Protein AF-0000000084809589 (afdb_homodimer)

Nearest PDB structures (foldseek):
  6tjr-assembly1_B  TM=9.560E-01  e=4.244E-40  Hyphomicrobium denitrificans
  5odr-assembly1_A  TM=9.330E-01  e=8.485E-37  Methanothermococcus thermolithotrophicus DSM 2095
  7bke-assembly1_a  TM=9.454E-01  e=6.265E-33  Methanospirillum hungatei JF-1
  7bkd-assembly1_a  TM=9.355E-01  e=1.458E-31  Methanospirillum hungatei JF-1
  3f8r-assembly2_C  TM=6.219E-01  e=2.002E-16  Saccharolobus solfataricus

Organism: NCBI:txid717959

Solvent-accessible surface area (backbone atoms only — not comparable to full-atom values): 33423 Å² total; per-residue (Å²): 132,73,50,33,36,39,27,39,18,31,20,63,17,22,48,39,17,38,51,45,24,43,75,71,65,34,43,34,33,36,34,16,55,46,82,60,77,30,53,73,53,70,56,44,44,57,34,83,77,78,61,43,53,30,58,60,57,49,51,52,53,49,49,52,42,60,73,68,65,56,48,72,41,53,61,34,45,77,66,43,46,48,38,50,31,39,29,32,67,88,67,53,70,45,78,34,57,22,29,36,42,16,68,28,56,30,71,42,67,58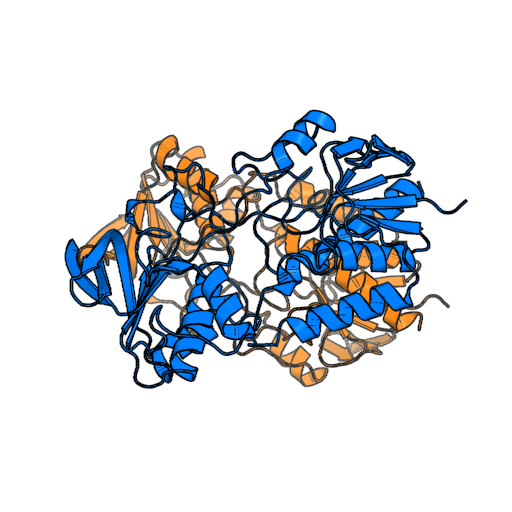,59,76,45,57,48,57,23,38,90,72,40,77,32,34,41,38,50,68,52,51,25,49,23,56,68,67,71,57,76,48,35,74,87,64,44,79,59,53,29,38,36,36,37,56,57,37,55,16,58,28,69,92,77,68,25,52,47,45,29,53,50,46,53,54,49,49,53,52,51,51,44,52,48,36,70,77,31,72,84,35,47,42,38,36,32,27,88,59,81,46,45,48,52,82,57,32,40,59,50,51,48,41,35,39,71,77,63,59,41,43,79,42,52,23,58,72,71,37,41,41,79,43,95,86,60,30,40,34,38,36,29,34,28,59,46,75,71,41,79,40,79,47,76,24,40,29,40,33,37,32,51,12,57,35,38,27,84,58,38,63,61,49,21,68,67,48,64,42,50,63,40,96,66,44,16,39,34,46,56,34,70,54,98,27,52,33,29,37,73,38,84,48,33,28,33,19,36,30,29,52,36,66,65,56,69,38,58,15,36,26,28,3,39,37,22,23,53,53,51,50,51,60,59,70,101,132,72,50,32,34,39,26,40,19,32,18,63,17,23,48,39,18,38,51,46,24,43,75,70,65,32,43,33,34,36,35,15,58,47,83,60,77,33,53,73,54,71,54,43,44,57,35,85,76,77,60,44,52,30,58,60,58,48,50,52,52,50,49,52,42,60,72,68,64,56,50,70,41,51,63,34,46,78,66,44,44,49,39,49,31,38,30,32,68,88,68,52,70,46,79,33,57,22,29,36,43,17,68,27,56,31,72,41,66,59,59,76,46,57,47,58,23,39,90,71,40,76,31,34,42,37,50,68,52,49,24,47,24,54,66,68,71,57,74,49,34,74,86,63,44,79,57,53,29,38,35,35,35,56,56,36,56,16,59,27,68,93,75,67,26,51,46,45,30,54,50,48,50,54,49,50,53,51,50,51,47,51,47,36,71,77,30,72,85,36,48,41,38,37,32,27,88,59,82,47,44,48,52,82,58,32,40,58,48,52,49,41,36,40,71,75,61,58,43,42,77,43,51,23,56,72,70,37,38,42,80,43,95,86,60,29,40,35,36,34,29,35,28,58,48,74,68,41,79,41,79,46,76,24,40,30,40,32,36,33,51,12,58,36,38,27,85,58,39,63,59,50,22,67,67,48,65,42,51,62,38,98,68,45,17,41,35,45,56,34,73,55,99,27,52,36,29,38,72,38,85,49,32,28,34,19,36,32,28,52,36,65,66,55,68,37,58,12,37,26,28,3,38,38,22,22,51,53,50,51,53,60,59,71,100

Secondary structure (DSSP, 8-state):
---EEEEE--SHHHHHHHHHHHHTT-EEEEE-SSSSS-GGGGG-SEETTTTEEHHHHHHHHHHHHHHHT-EEE-S--EEEE-SSEEEETTS-EEE-SEEEE---EEE--GGG-GGG-TTTSTTEEEHHHHHHHHHHT----TTSPPPSEEEEEEEETSSBGGGTB-S--SSHHHHHHHHHHHHHHH-TT-EEEEEES-----STTHHHHHHHHHHTT--EEEEEEEEEEEE-TTS-EEEEEEETTTTEEEEEEESEEEEEEPEEE-TTHHHHHHHHT--B-TTSSBPPS-SSTTTTB-SSTTEEE-GGGSS---HHHHHHHHHHHHHHHHHHHH-/---EEEEE--SHHHHHHHHHHHHTT-EEEEE-SSSSS-GGGGG-SEETTTTEEHHHHHHHHHHHHHHHT-EEE-S--EEEE-SSEEEETTS-EEE-SEEEE---EEE--GGG-GGG-TTTSTTEEEHHHHHHHHHHT----TTSPPPSEEEEEEEETSSBGGGTB-S--SSHHHHHHHHHHHHHHH-TT-EEEEEES-----STTHHHHHHHHHHTT--EEEEEEEEEEEE-TTS-EEEEEEETTTTEEEEEEESEEEEEEPEEE-TTHHHHHHHHT--B-TTSSBPPS-SSTTTTB-SSTTEEE-STTSS---HHHHHHHHHHHHHHHHHHHH-

Radius of gyration: 25.31 Å; Cα contacts (8 Å, |Δi|>4): 1651; chains: 2; bounding box: 65×66×54 Å

pLDDT: mean 96.15, std 4.73, range [68.38, 98.94]

Structure (mmCIF, N/CA/C/O backbone):
data_AF-0000000084809589-model_v1
#
loop_
_entity.id
_entity.type
_entity.pdbx_description
1 polymer 'Pyridine nucleotide-disulphide oxidoreductase'
#
loop_
_atom_site.group_PDB
_atom_site.id
_atom_site.type_symbol
_atom_site.label_atom_id
_atom_site.label_alt_id
_atom_site.label_comp_id
_atom_site.label_asym_id
_atom_site.label_entity_id
_atom_site.label_seq_id
_atom_site.pdbx_PDB_ins_code
_atom_site.Cartn_x
_atom_site.Cartn_y
_atom_site.Cartn_z
_atom_site.occupancy
_atom_site.B_iso_or_equiv
_atom_site.auth_seq_id
_atom_site.auth_comp_id
_atom_site.auth_asym_id
_atom_site.auth_atom_id
_atom_site.pdbx_PDB_model_num
ATOM 1 N N . MET A 1 1 ? 14.258 28.578 22.578 1 71.88 1 MET A N 1
ATOM 2 C CA . MET A 1 1 ? 15.031 27.922 21.531 1 71.88 1 MET A CA 1
ATOM 3 C C . MET A 1 1 ? 14.148 27 20.688 1 71.88 1 MET A C 1
ATOM 5 O O . MET A 1 1 ? 13.18 26.438 21.203 1 71.88 1 MET A O 1
ATOM 9 N N . LYS A 1 2 ? 14.438 26.906 19.344 1 88.25 2 LYS A N 1
ATOM 10 C CA . LYS A 1 2 ? 13.633 26.031 18.516 1 88.25 2 LYS A CA 1
ATOM 11 C C . LYS A 1 2 ? 13.812 24.562 18.922 1 88.25 2 LYS A C 1
ATOM 13 O O . LYS A 1 2 ? 14.922 24.141 19.234 1 88.25 2 LYS A O 1
ATOM 18 N N . LYS A 1 3 ? 12.711 23.891 18.969 1 96.25 3 LYS A N 1
ATOM 19 C CA . LYS A 1 3 ? 12.758 22.453 19.25 1 96.25 3 LYS A CA 1
ATOM 20 C C . LYS A 1 3 ? 13.5 21.703 18.156 1 96.25 3 LYS A C 1
ATOM 22 O O . LYS A 1 3 ? 13.344 22 16.969 1 96.25 3 LYS A O 1
ATOM 27 N N . ARG A 1 4 ? 14.352 20.828 18.594 1 98.12 4 ARG A N 1
ATOM 28 C CA . ARG A 1 4 ? 15.219 20.094 17.672 1 98.12 4 ARG A CA 1
ATOM 29 C C . ARG A 1 4 ? 14.742 18.656 17.5 1 98.12 4 ARG A C 1
ATOM 31 O O . ARG A 1 4 ? 14.578 17.922 18.484 1 98.12 4 ARG A O 1
ATOM 38 N N . VAL A 1 5 ? 14.492 18.25 16.25 1 98.81 5 VAL A N 1
ATOM 39 C CA . VAL A 1 5 ? 14.141 16.875 15.914 1 98.81 5 VAL A CA 1
ATOM 40 C C . VAL A 1 5 ? 15.203 16.266 15.008 1 98.81 5 VAL A C 1
ATOM 42 O O . VAL A 1 5 ? 15.547 16.844 13.969 1 98.81 5 VAL A O 1
ATOM 45 N N . ILE A 1 6 ? 15.773 15.117 15.391 1 98.94 6 ILE A N 1
ATOM 46 C CA . ILE A 1 6 ? 16.781 14.461 14.57 1 98.94 6 ILE A CA 1
ATOM 47 C C . ILE A 1 6 ? 16.141 13.359 13.734 1 98.94 6 ILE A C 1
ATOM 49 O O . ILE A 1 6 ? 15.359 12.555 14.258 1 98.94 6 ILE A O 1
ATOM 53 N N . ILE A 1 7 ? 16.375 13.414 12.461 1 98.94 7 ILE A N 1
ATOM 54 C CA . ILE A 1 7 ? 15.938 12.398 11.523 1 98.94 7 ILE A CA 1
ATOM 55 C C . ILE A 1 7 ? 17.094 11.469 11.18 1 98.94 7 ILE A C 1
ATOM 57 O O . ILE A 1 7 ? 18.125 11.914 10.664 1 98.94 7 ILE A O 1
ATOM 61 N N . ILE A 1 8 ? 16.938 10.195 11.484 1 98.94 8 ILE A N 1
ATOM 62 C CA . ILE A 1 8 ? 17.953 9.195 11.18 1 98.94 8 ILE A CA 1
ATOM 63 C C . ILE A 1 8 ? 17.672 8.57 9.82 1 98.94 8 ILE A C 1
ATOM 65 O O . ILE A 1 8 ? 16.797 7.707 9.688 1 98.94 8 ILE A O 1
ATOM 69 N N . GLY A 1 9 ? 18.438 8.969 8.812 1 98.81 9 GLY A N 1
ATOM 70 C CA . GLY A 1 9 ? 18.234 8.531 7.438 1 98.81 9 GLY A CA 1
ATOM 71 C C . GLY A 1 9 ? 17.859 9.664 6.5 1 98.81 9 GLY A C 1
ATOM 72 O O . GLY A 1 9 ? 16.906 10.406 6.766 1 98.81 9 GLY A O 1
ATOM 73 N N . GLY A 1 10 ? 18.609 9.734 5.438 1 98.81 10 GLY A N 1
ATOM 74 C CA . GLY A 1 10 ? 18.406 10.797 4.469 1 98.81 10 GLY A CA 1
ATOM 75 C C . GLY A 1 10 ? 17.797 10.312 3.166 1 98.81 10 GLY A C 1
ATOM 76 O O . GLY A 1 10 ? 18.125 10.82 2.094 1 98.81 10 GLY A O 1
ATOM 77 N N . GLY A 1 11 ? 16.938 9.266 3.209 1 98.69 11 GLY A N 1
ATOM 78 C CA . GLY A 1 11 ? 16.156 8.852 2.053 1 98.69 11 GLY A CA 1
ATOM 79 C C . GLY A 1 11 ? 14.945 9.719 1.812 1 98.69 11 GLY A C 1
ATOM 80 O O . GLY A 1 11 ? 14.828 10.812 2.381 1 98.69 11 GLY A O 1
ATOM 81 N N . VAL A 1 12 ? 14.016 9.25 0.994 1 98.56 12 VAL A N 1
ATOM 82 C CA . VAL A 1 12 ? 12.875 10.062 0.582 1 98.56 12 VAL A CA 1
ATOM 83 C C . VAL A 1 12 ? 12 10.383 1.792 1 98.56 12 VAL A C 1
ATOM 85 O O . VAL A 1 12 ? 11.547 11.516 1.953 1 98.56 12 VAL A O 1
ATOM 88 N N . ALA A 1 13 ? 11.781 9.406 2.602 1 98.81 13 ALA A N 1
ATOM 89 C CA . ALA A 1 13 ? 10.961 9.625 3.791 1 98.81 13 ALA A CA 1
ATOM 90 C C . ALA A 1 13 ? 11.625 10.617 4.742 1 98.81 13 ALA A C 1
ATOM 92 O O . ALA A 1 13 ? 10.961 11.492 5.297 1 98.81 13 ALA A O 1
ATOM 93 N N . GLY A 1 14 ? 12.938 10.445 4.945 1 98.94 14 GLY A N 1
ATOM 94 C CA . GLY A 1 14 ? 13.664 11.336 5.832 1 98.94 14 GLY A CA 1
ATOM 95 C C . GLY A 1 14 ? 13.688 12.773 5.348 1 98.94 14 GLY A C 1
ATOM 96 O O . GLY A 1 14 ? 13.445 13.703 6.121 1 98.94 14 GLY A O 1
ATOM 97 N N . MET A 1 15 ? 13.961 12.961 4.086 1 98.94 15 MET A N 1
ATOM 98 C CA . MET A 1 15 ? 13.984 14.305 3.52 1 98.94 15 MET A CA 1
ATOM 99 C C . MET A 1 15 ? 12.617 14.969 3.635 1 98.94 15 MET A C 1
ATOM 101 O O . MET A 1 15 ? 12.516 16.125 4.039 1 98.94 15 MET A O 1
ATOM 105 N N . GLN A 1 16 ? 11.586 14.211 3.289 1 98.81 16 GLN A N 1
ATOM 106 C CA . GLN A 1 16 ? 10.227 14.75 3.369 1 98.81 16 GLN A CA 1
ATOM 107 C C . GLN A 1 16 ? 9.867 15.125 4.805 1 98.81 16 GLN A C 1
ATOM 109 O O . GLN A 1 16 ? 9.242 16.156 5.047 1 98.81 16 GLN A O 1
ATOM 114 N N . THR A 1 17 ? 10.25 14.25 5.738 1 98.88 17 THR A N 1
ATOM 115 C CA . THR A 1 17 ? 10.016 14.531 7.152 1 98.88 17 THR A CA 1
ATOM 116 C C . THR A 1 17 ? 10.68 15.836 7.566 1 98.88 17 THR A C 1
ATOM 118 O O . THR A 1 17 ? 10.047 16.688 8.188 1 98.88 17 THR A O 1
ATOM 121 N N . ALA A 1 18 ? 11.93 16 7.203 1 98.88 18 ALA A N 1
ATOM 122 C CA . ALA A 1 18 ? 12.703 17.188 7.562 1 98.88 18 ALA A CA 1
ATOM 123 C C . ALA A 1 18 ? 12.07 18.453 6.973 1 98.88 18 ALA A C 1
ATOM 125 O O . ALA A 1 18 ? 11.945 19.469 7.656 1 98.88 18 ALA A O 1
ATOM 126 N N . LEU A 1 19 ? 11.719 18.375 5.734 1 98.69 19 LEU A N 1
ATOM 127 C CA . LEU A 1 19 ? 11.117 19.516 5.055 1 98.69 19 LEU A CA 1
ATOM 128 C C . LEU A 1 19 ? 9.844 19.969 5.77 1 98.69 19 LEU A C 1
ATOM 130 O O . LEU A 1 19 ? 9.648 21.156 6.008 1 98.69 19 LEU A O 1
ATOM 134 N N . ARG A 1 20 ? 9.031 19 6.129 1 98.19 20 ARG A N 1
ATOM 135 C CA . ARG A 1 20 ? 7.766 19.328 6.766 1 98.19 20 ARG A CA 1
ATOM 136 C C . ARG A 1 20 ? 7.988 19.906 8.164 1 98.19 20 ARG A C 1
ATOM 138 O O . ARG A 1 20 ? 7.305 20.844 8.57 1 98.19 20 ARG A O 1
ATOM 145 N N . LEU A 1 21 ? 8.898 19.344 8.883 1 98.38 21 LEU A N 1
ATOM 146 C CA . LEU A 1 21 ? 9.242 19.875 10.195 1 98.38 21 LEU A CA 1
ATOM 147 C C . LEU A 1 21 ? 9.695 21.328 10.094 1 98.38 21 LEU A C 1
ATOM 149 O O . LEU A 1 21 ? 9.242 22.188 10.859 1 98.38 21 LEU A O 1
ATOM 153 N N . ALA A 1 22 ? 10.57 21.594 9.148 1 97.94 22 ALA A N 1
ATOM 154 C CA . ALA A 1 22 ? 11.078 22.953 8.953 1 97.94 22 ALA A CA 1
ATOM 155 C C . ALA A 1 22 ? 9.938 23.922 8.68 1 97.94 22 ALA A C 1
ATOM 157 O O . ALA A 1 22 ? 9.906 25.031 9.227 1 97.94 22 ALA A O 1
ATOM 158 N N . GLU A 1 23 ? 9.031 23.484 7.906 1 95.38 23 GLU A N 1
ATOM 159 C CA . GLU A 1 23 ? 7.891 24.328 7.543 1 95.38 23 GLU A CA 1
ATOM 160 C C . GLU A 1 23 ? 7.016 24.609 8.758 1 95.38 23 GLU A C 1
ATOM 162 O O . GLU A 1 23 ? 6.305 25.625 8.789 1 95.38 23 GLU A O 1
ATOM 167 N N . GLN A 1 24 ? 7.082 23.75 9.742 1 94.44 24 GLN A N 1
ATOM 168 C CA . GLN A 1 24 ? 6.27 23.906 10.945 1 94.44 24 GLN A CA 1
ATOM 169 C C . GLN A 1 24 ? 7.027 24.672 12.031 1 94.44 24 GLN A C 1
ATOM 171 O O . GLN A 1 24 ? 6.559 24.781 13.164 1 94.44 24 GLN A O 1
ATOM 176 N N . GLY A 1 25 ? 8.211 25.094 11.711 1 94.5 25 GLY A N 1
ATOM 177 C CA . GLY A 1 25 ? 8.969 25.922 12.641 1 94.5 25 GLY A CA 1
ATOM 178 C C . GLY A 1 25 ? 9.812 25.109 13.609 1 94.5 25 GLY A C 1
ATOM 179 O O . GLY A 1 25 ? 10.305 25.641 14.609 1 94.5 25 GLY A O 1
ATOM 180 N N . VAL A 1 26 ? 9.922 23.812 13.336 1 97.25 26 VAL A N 1
ATOM 181 C CA . VAL A 1 26 ? 10.781 22.938 14.109 1 97.25 26 VAL A CA 1
ATOM 182 C C . VAL A 1 26 ? 12.148 22.828 13.43 1 97.25 26 VAL A C 1
ATOM 184 O O . VAL A 1 26 ? 12.258 22.953 12.211 1 97.25 26 VAL A O 1
ATOM 187 N N . SER A 1 27 ? 13.195 22.656 14.203 1 97.88 27 SER A N 1
ATOM 188 C CA . SER A 1 27 ? 14.547 22.562 13.664 1 97.88 27 SER A CA 1
ATOM 189 C C . SER A 1 27 ? 14.945 21.109 13.406 1 97.88 27 SER A C 1
ATOM 191 O O . SER A 1 27 ? 15.414 20.422 14.32 1 97.88 27 SER A O 1
ATOM 193 N N . PRO A 1 28 ? 14.859 20.703 12.203 1 98.69 28 PRO A N 1
ATOM 194 C CA . PRO A 1 28 ? 15.266 19.328 11.891 1 98.69 28 PRO A CA 1
ATOM 195 C C . PRO A 1 28 ? 16.75 19.203 11.602 1 98.69 28 PRO A C 1
ATOM 197 O O . PRO A 1 28 ? 17.375 20.141 11.094 1 98.69 28 PRO A O 1
ATOM 200 N N . VAL A 1 29 ? 17.297 18.047 11.922 1 98.88 29 VAL A N 1
ATOM 201 C CA . VAL A 1 29 ? 18.641 17.641 11.508 1 98.88 29 VAL A CA 1
ATOM 202 C C . VAL A 1 29 ? 18.578 16.25 10.875 1 98.88 29 VAL A C 1
ATOM 204 O O . VAL A 1 29 ? 18.109 15.297 11.484 1 98.88 29 VAL A O 1
ATOM 207 N N . ILE A 1 30 ? 19.078 16.172 9.641 1 98.94 30 ILE A N 1
ATOM 208 C CA . ILE A 1 30 ? 19.156 14.875 8.977 1 98.94 30 ILE A CA 1
ATOM 209 C C . ILE A 1 30 ? 20.531 14.273 9.203 1 98.94 30 ILE A C 1
ATOM 211 O O . ILE A 1 30 ? 21.562 14.922 8.953 1 98.94 30 ILE A O 1
ATOM 215 N N . ILE A 1 31 ? 20.562 13.078 9.703 1 98.94 31 ILE A N 1
ATOM 216 C CA . ILE A 1 31 ? 21.797 12.32 9.781 1 98.94 31 ILE A CA 1
ATOM 217 C C . ILE A 1 31 ? 21.766 11.18 8.766 1 98.94 31 ILE A C 1
ATOM 219 O O . ILE A 1 31 ? 20.875 10.336 8.789 1 98.94 31 ILE A O 1
ATOM 223 N N . GLU A 1 32 ? 22.703 11.18 7.855 1 98.81 32 GLU A N 1
ATOM 224 C CA . GLU A 1 32 ? 22.797 10.203 6.77 1 98.81 32 GLU A CA 1
ATOM 225 C C . GLU A 1 32 ? 24.188 9.547 6.742 1 98.81 32 GLU A C 1
ATOM 227 O O . GLU A 1 32 ? 25.203 10.242 6.703 1 98.81 32 GLU A O 1
ATOM 232 N N . LYS A 1 33 ? 24.188 8.227 6.754 1 98.25 33 LYS A N 1
ATOM 233 C CA . LYS A 1 33 ? 25.453 7.512 6.809 1 98.25 33 LYS A CA 1
ATOM 234 C C . LYS A 1 33 ? 26.188 7.613 5.48 1 98.25 33 LYS A C 1
ATOM 236 O O . LYS A 1 33 ? 27.422 7.555 5.445 1 98.25 33 LYS A O 1
ATOM 241 N N . GLU A 1 34 ? 25.516 7.754 4.344 1 98.25 34 GLU A N 1
ATOM 242 C CA . GLU A 1 34 ? 26.141 7.875 3.031 1 98.25 34 GLU A CA 1
ATOM 243 C C . GLU A 1 34 ? 26.641 9.297 2.781 1 98.25 34 GLU A C 1
ATOM 245 O O . GLU A 1 34 ? 26.266 10.227 3.51 1 98.25 34 GLU A O 1
ATOM 250 N N . ALA A 1 35 ? 27.406 9.477 1.716 1 98.38 35 ALA A N 1
ATOM 251 C CA . ALA A 1 35 ? 28 10.773 1.395 1 98.38 35 ALA A CA 1
ATOM 252 C C . ALA A 1 35 ? 26.953 11.734 0.837 1 98.38 35 ALA A C 1
ATOM 254 O O . ALA A 1 35 ? 27.156 12.953 0.862 1 98.38 35 ALA A O 1
ATOM 255 N N . GLU A 1 36 ? 25.844 11.203 0.324 1 98.25 36 GLU A N 1
ATOM 256 C CA . GLU A 1 36 ? 24.797 12.008 -0.285 1 98.25 36 GLU A CA 1
ATOM 257 C C . GLU A 1 36 ? 23.422 11.562 0.187 1 98.25 36 GLU A C 1
ATOM 259 O O . GLU A 1 36 ? 23.219 10.398 0.53 1 98.25 36 GLU A O 1
ATOM 264 N N . LEU A 1 37 ? 22.516 12.562 0.153 1 98.69 37 LEU A N 1
ATOM 265 C CA . LEU A 1 37 ? 21.125 12.242 0.443 1 98.69 37 LEU A CA 1
ATOM 266 C C . LEU A 1 37 ? 20.5 11.469 -0.709 1 98.69 37 LEU A C 1
ATOM 268 O O . LEU A 1 37 ? 20.938 11.586 -1.854 1 98.69 37 LEU A O 1
ATOM 272 N N . GLY A 1 38 ? 19.469 10.664 -0.357 1 98.5 38 GLY A N 1
ATOM 273 C CA . GLY A 1 38 ? 18.703 10.047 -1.424 1 98.5 38 GLY A CA 1
ATOM 274 C C . GLY A 1 38 ? 18.344 8.602 -1.136 1 98.5 38 GLY A C 1
ATOM 275 O O . GLY A 1 38 ? 17.406 8.062 -1.729 1 98.5 38 GLY A O 1
ATOM 276 N N . GLY A 1 39 ? 19.047 7.988 -0.168 1 97.75 39 GLY A N 1
ATOM 277 C CA . GLY A 1 39 ? 18.766 6.605 0.174 1 97.75 39 GLY A CA 1
ATOM 278 C C . GLY A 1 39 ? 18.781 5.676 -1.025 1 97.75 39 GLY A C 1
ATOM 279 O O . GLY A 1 39 ? 19.641 5.801 -1.901 1 97.75 39 GLY A O 1
ATOM 280 N N . LYS A 1 40 ? 17.891 4.738 -1.082 1 97.31 40 LYS A N 1
ATOM 281 C CA . LYS A 1 40 ? 17.844 3.719 -2.127 1 97.31 40 LYS A CA 1
ATOM 282 C C . LYS A 1 40 ? 17.5 4.332 -3.48 1 97.31 40 LYS A C 1
ATOM 284 O O . LYS A 1 40 ? 17.891 3.803 -4.523 1 97.31 40 LYS A O 1
ATOM 289 N N . LEU A 1 41 ? 16.812 5.41 -3.453 1 97.81 41 LEU A N 1
ATOM 290 C CA . LEU A 1 41 ? 16.344 6.055 -4.676 1 97.81 41 LEU A CA 1
ATOM 291 C C . LEU A 1 41 ? 17.516 6.449 -5.566 1 97.81 41 LEU A C 1
ATOM 293 O O . LEU A 1 41 ? 17.375 6.523 -6.789 1 97.81 41 LEU A O 1
ATOM 297 N N . ARG A 1 42 ? 18.672 6.676 -5.012 1 97 42 ARG A N 1
ATOM 298 C CA . ARG A 1 42 ? 19.875 7.074 -5.758 1 97 42 ARG A CA 1
ATOM 299 C C . ARG A 1 42 ? 20.219 6.035 -6.816 1 97 42 ARG A C 1
ATOM 301 O O . ARG A 1 42 ? 20.797 6.375 -7.855 1 97 42 ARG A O 1
ATOM 308 N N . GLY A 1 43 ? 19.859 4.777 -6.516 1 96.56 43 GLY A N 1
ATOM 309 C CA . GLY A 1 43 ? 20.281 3.695 -7.391 1 96.56 43 GLY A CA 1
ATOM 310 C C . GLY A 1 43 ? 19.219 3.291 -8.398 1 96.56 43 GLY A C 1
ATOM 311 O O . GLY A 1 43 ? 19.438 2.385 -9.203 1 96.56 43 GLY A O 1
ATOM 312 N N . TRP A 1 44 ? 18.094 3.908 -8.375 1 97.94 44 TRP A N 1
ATOM 313 C CA . TRP A 1 44 ? 16.984 3.475 -9.219 1 97.94 44 TRP A CA 1
ATOM 314 C C . TRP A 1 44 ? 16.953 4.262 -10.523 1 97.94 44 TRP A C 1
ATOM 316 O O . TRP A 1 44 ? 17.25 5.457 -10.539 1 97.94 44 TRP A O 1
ATOM 326 N N . HIS A 1 45 ? 16.594 3.641 -11.617 1 98.12 45 HIS A N 1
ATOM 327 C CA . HIS A 1 45 ? 16.594 4.238 -12.953 1 98.12 45 HIS A CA 1
ATOM 328 C C . HIS A 1 45 ? 15.281 4.949 -13.234 1 98.12 45 HIS A C 1
ATOM 330 O O . HIS A 1 45 ? 15.18 6.168 -13.062 1 98.12 45 HIS A O 1
ATOM 336 N N . VAL A 1 46 ? 14.203 4.223 -13.445 1 98.06 46 VAL A N 1
ATOM 337 C CA . VAL A 1 46 ? 12.875 4.809 -13.617 1 98.06 46 VAL A CA 1
ATOM 338 C C . VAL A 1 46 ? 11.914 4.203 -12.602 1 98.06 46 VAL A C 1
ATOM 340 O O . VAL A 1 46 ? 12.141 3.1 -12.102 1 98.06 46 VAL A O 1
ATOM 343 N N . LEU A 1 47 ? 10.883 4.969 -12.297 1 97.69 47 LEU A N 1
ATOM 344 C CA . LEU A 1 47 ? 9.93 4.57 -11.266 1 97.69 47 LEU A CA 1
ATOM 345 C C . LEU A 1 47 ? 8.664 3.982 -11.898 1 97.69 47 LEU A C 1
ATOM 347 O O . LEU A 1 47 ? 8.281 4.375 -13 1 97.69 47 LEU A O 1
ATOM 351 N N . PHE A 1 48 ? 8.133 3.025 -11.203 1 95.94 48 PHE A N 1
ATOM 352 C CA . PHE A 1 48 ? 6.887 2.408 -11.625 1 95.94 48 PHE A CA 1
ATOM 353 C C . PHE A 1 48 ? 5.691 3.137 -11.023 1 95.94 48 PHE A C 1
ATOM 355 O O . PHE A 1 48 ? 5.809 3.768 -9.969 1 95.94 48 PHE A O 1
ATOM 362 N N . PRO A 1 49 ? 4.52 3.061 -11.688 1 95.38 49 PRO A N 1
ATOM 363 C CA . PRO A 1 49 ? 4.312 2.445 -13 1 95.38 49 PRO A CA 1
ATOM 364 C C . PRO A 1 49 ? 4.512 3.432 -14.148 1 95.38 49 PRO A C 1
ATOM 366 O O . PRO A 1 49 ? 4.344 3.066 -15.312 1 95.38 49 PRO A O 1
ATOM 369 N N . SER A 1 50 ? 4.934 4.645 -13.852 1 93.62 50 SER A N 1
ATOM 370 C CA . SER A 1 50 ? 4.898 5.734 -14.82 1 93.62 50 SER A CA 1
ATOM 371 C C . SER A 1 50 ? 6.18 5.781 -15.648 1 93.62 50 SER A C 1
ATOM 373 O O . SER A 1 50 ? 6.258 6.508 -16.641 1 93.62 50 SER A O 1
ATOM 375 N N . PHE A 1 51 ? 7.207 5.059 -15.25 1 96.69 51 PHE A N 1
ATOM 376 C CA . PHE A 1 51 ? 8.523 5.094 -15.891 1 96.69 51 PHE A CA 1
ATOM 377 C C . PHE A 1 51 ? 9.125 6.488 -15.805 1 96.69 51 PHE A C 1
ATOM 379 O O . PHE A 1 51 ? 9.844 6.918 -16.719 1 96.69 51 PHE A O 1
ATOM 386 N N . THR A 1 52 ? 8.781 7.184 -14.688 1 96.12 52 THR A N 1
ATOM 387 C CA . THR A 1 52 ? 9.398 8.469 -14.367 1 96.12 52 THR A CA 1
ATOM 388 C C . THR A 1 52 ? 10.844 8.281 -13.922 1 96.12 52 THR A C 1
ATOM 390 O O . THR A 1 52 ? 11.133 7.422 -13.086 1 96.12 52 THR A O 1
ATOM 393 N N . PRO A 1 53 ? 11.727 9.086 -14.523 1 97.69 53 PRO A N 1
ATOM 394 C CA . PRO A 1 53 ? 13.102 8.984 -14.023 1 97.69 53 PRO A CA 1
ATOM 395 C C . PRO A 1 53 ? 13.195 9.219 -12.516 1 97.69 53 PRO A C 1
ATOM 397 O O . PRO A 1 53 ? 12.703 10.234 -12.016 1 97.69 53 PRO A O 1
ATOM 400 N N . ALA A 1 54 ? 13.82 8.266 -11.805 1 98 54 ALA A N 1
ATOM 401 C CA . ALA A 1 54 ? 13.969 8.383 -10.352 1 98 54 ALA A CA 1
ATOM 402 C C . ALA A 1 54 ? 14.672 9.68 -9.977 1 98 54 ALA A C 1
ATOM 404 O O . ALA A 1 54 ? 14.344 10.297 -8.953 1 98 54 ALA A O 1
ATOM 405 N N . GLN A 1 55 ? 15.547 10.133 -10.797 1 97.44 55 GLN A N 1
ATOM 406 C CA . GLN A 1 55 ? 16.359 11.32 -10.547 1 97.44 55 GLN A CA 1
ATOM 407 C C . GLN A 1 55 ? 15.484 12.578 -10.469 1 97.44 55 GLN A C 1
ATOM 409 O O . GLN A 1 55 ? 15.828 13.531 -9.766 1 97.44 55 GLN A O 1
ATOM 414 N N . GLU A 1 56 ? 14.383 12.578 -11.164 1 97.56 56 GLU A N 1
ATOM 415 C CA . GLU A 1 56 ? 13.492 13.727 -11.109 1 97.56 56 GLU A CA 1
ATOM 416 C C . GLU A 1 56 ? 12.945 13.938 -9.703 1 97.56 56 GLU A C 1
ATOM 418 O O . GLU A 1 56 ? 12.93 15.062 -9.195 1 97.56 56 GLU A O 1
ATOM 423 N N . VAL A 1 57 ? 12.586 12.867 -9.062 1 97.81 57 VAL A N 1
ATOM 424 C CA . VAL A 1 57 ? 12.062 12.93 -7.703 1 97.81 57 VAL A CA 1
ATOM 425 C C . VAL A 1 57 ? 13.188 13.273 -6.73 1 97.81 57 VAL A C 1
ATOM 427 O O . VAL A 1 57 ? 13.023 14.125 -5.855 1 97.81 57 VAL A O 1
ATOM 430 N N . LEU A 1 58 ? 14.297 12.641 -6.945 1 98.38 58 LEU A N 1
ATOM 431 C CA . LEU A 1 58 ? 15.438 12.828 -6.051 1 98.38 58 LEU A CA 1
ATOM 432 C C . LEU A 1 58 ? 15.953 14.258 -6.113 1 98.38 58 LEU A C 1
ATOM 434 O O . LEU A 1 58 ? 16.203 14.883 -5.078 1 98.38 58 LEU A O 1
ATOM 438 N N . THR A 1 59 ? 16.094 14.766 -7.293 1 98.38 59 THR A N 1
ATOM 439 C CA . THR A 1 59 ? 16.609 16.109 -7.496 1 98.38 59 THR A CA 1
ATOM 440 C C . THR A 1 59 ? 15.695 17.141 -6.848 1 98.38 59 THR A C 1
ATOM 442 O O . THR A 1 59 ? 16.172 18.094 -6.215 1 98.38 59 THR A O 1
ATOM 445 N N . GLU A 1 60 ? 14.469 16.953 -7.012 1 98.31 60 GLU A N 1
ATOM 446 C CA . GLU A 1 60 ? 13.516 17.906 -6.438 1 98.31 60 GLU A CA 1
ATOM 447 C C . GLU A 1 60 ? 13.562 17.875 -4.91 1 98.31 60 GLU A C 1
ATOM 449 O O . GLU A 1 60 ? 13.562 18.938 -4.273 1 98.31 60 GLU A O 1
ATOM 454 N N . LEU A 1 61 ? 13.633 16.734 -4.297 1 98.5 61 LEU A N 1
ATOM 455 C CA . LEU A 1 61 ? 13.711 16.625 -2.844 1 98.5 61 LEU A CA 1
ATOM 456 C C . LEU A 1 61 ? 15 17.25 -2.316 1 98.5 61 LEU A C 1
ATOM 458 O O . LEU A 1 61 ? 14.977 18 -1.339 1 98.5 61 LEU A O 1
ATOM 462 N N . ARG A 1 62 ? 16.078 16.984 -2.965 1 98.62 62 ARG A N 1
ATOM 463 C CA . ARG A 1 62 ? 17.359 17.531 -2.555 1 98.62 62 ARG A CA 1
ATOM 464 C C . ARG A 1 62 ? 17.359 19.062 -2.65 1 98.62 62 ARG A C 1
ATOM 466 O O . ARG A 1 62 ? 17.859 19.75 -1.759 1 98.62 62 ARG A O 1
ATOM 473 N N . ARG A 1 63 ? 16.844 19.5 -3.734 1 98.62 63 ARG A N 1
ATOM 474 C CA . ARG A 1 63 ? 16.766 20.953 -3.936 1 98.62 63 ARG A CA 1
ATOM 475 C C . ARG A 1 63 ? 15.992 21.609 -2.807 1 98.62 63 ARG A C 1
ATOM 477 O O . ARG A 1 63 ? 16.453 22.609 -2.244 1 98.62 63 ARG A O 1
ATOM 484 N N . ARG A 1 64 ? 14.867 21.078 -2.459 1 98.44 64 ARG A N 1
ATOM 485 C CA . ARG A 1 64 ? 14.031 21.641 -1.403 1 98.44 64 ARG A CA 1
ATOM 486 C C . ARG A 1 64 ? 14.758 21.625 -0.06 1 98.44 64 ARG A C 1
ATOM 488 O O . ARG A 1 64 ? 14.664 22.562 0.72 1 98.44 64 ARG A O 1
ATOM 495 N N . VAL A 1 65 ? 15.43 20.516 0.185 1 98.69 65 VAL A N 1
ATOM 496 C CA . VAL A 1 65 ? 16.172 20.391 1.435 1 98.69 65 VAL A CA 1
ATOM 497 C C . VAL A 1 65 ? 17.266 21.469 1.489 1 98.69 65 VAL A C 1
ATOM 499 O O . VAL A 1 65 ? 17.422 22.156 2.502 1 98.69 65 VAL A O 1
ATOM 502 N N . ASN A 1 66 ? 17.969 21.594 0.419 1 98 66 ASN A N 1
ATOM 503 C CA . ASN A 1 66 ? 19.031 22.578 0.341 1 98 66 ASN A CA 1
ATOM 504 C C . ASN A 1 66 ? 18.5 24 0.514 1 98 66 ASN A C 1
ATOM 506 O O . ASN A 1 66 ? 19.078 24.797 1.264 1 98 66 ASN A O 1
ATOM 510 N N . GLU A 1 67 ? 17.453 24.266 -0.088 1 98.12 67 GLU A N 1
ATOM 511 C CA . GLU A 1 67 ? 16.891 25.625 -0.08 1 98.12 67 GLU A CA 1
ATOM 512 C C . GLU A 1 67 ? 16.297 25.953 1.284 1 98.12 67 GLU A C 1
ATOM 514 O O . GLU A 1 67 ? 16.219 27.141 1.658 1 98.12 67 GLU A O 1
ATOM 519 N N . SER A 1 68 ? 15.867 25 2.01 1 97.38 68 SER A N 1
ATOM 520 C CA . SER A 1 68 ? 15.227 25.203 3.303 1 97.38 68 SER A CA 1
ATOM 521 C C . SER A 1 68 ? 16.25 25.516 4.391 1 97.38 68 SER A C 1
ATOM 523 O O . SER A 1 68 ? 15.898 25.969 5.477 1 97.38 68 SER A O 1
ATOM 525 N N . GLY A 1 69 ? 17.516 25.203 4.117 1 96.62 69 GLY A N 1
ATOM 526 C CA . GLY A 1 69 ? 18.562 25.469 5.086 1 96.62 69 GLY A CA 1
ATOM 527 C C . GLY A 1 69 ? 18.609 24.453 6.211 1 96.62 69 GLY A C 1
ATOM 528 O O . GLY A 1 69 ? 19.141 24.734 7.285 1 96.62 69 GLY A O 1
ATOM 529 N N . ILE A 1 70 ? 18.078 23.359 6.035 1 97.94 70 ILE A N 1
ATOM 530 C CA . ILE A 1 70 ? 18.062 22.25 6.992 1 97.94 70 ILE A CA 1
ATOM 531 C C . ILE A 1 70 ? 19.484 21.75 7.227 1 97.94 70 ILE A C 1
ATOM 533 O O . ILE A 1 70 ? 20.266 21.609 6.281 1 97.94 70 ILE A O 1
ATOM 537 N N . GLU A 1 71 ? 19.812 21.578 8.461 1 98.56 71 GLU A N 1
ATOM 538 C CA . GLU A 1 71 ? 21.109 20.969 8.789 1 98.56 71 GLU A CA 1
ATOM 539 C C . GLU A 1 71 ? 21.156 19.516 8.344 1 98.56 71 GLU A C 1
ATOM 541 O O . GLU A 1 71 ? 20.266 18.719 8.68 1 98.56 71 GLU A O 1
ATOM 546 N N . VAL A 1 72 ? 22.188 19.203 7.586 1 98.81 72 VAL A N 1
ATOM 547 C CA . VAL A 1 72 ? 22.391 17.844 7.086 1 98.81 72 VAL A CA 1
ATOM 548 C C . VAL A 1 72 ? 23.797 17.375 7.434 1 98.81 72 VAL A C 1
ATOM 550 O O . VAL A 1 72 ? 24.781 18.062 7.141 1 98.81 72 VAL A O 1
ATOM 553 N N . MET A 1 73 ? 23.828 16.25 8.109 1 98.75 73 MET A N 1
ATOM 554 C CA . MET A 1 73 ? 25.109 15.602 8.391 1 98.75 73 MET A CA 1
ATOM 555 C C . MET A 1 73 ? 25.25 14.312 7.59 1 98.75 73 MET A C 1
ATOM 557 O O . MET A 1 73 ? 24.75 13.258 8 1 98.75 73 MET A O 1
ATOM 561 N N . THR A 1 74 ? 26.016 14.367 6.516 1 98.62 74 THR A N 1
ATOM 562 C CA . THR A 1 74 ? 26.266 13.188 5.699 1 98.62 74 THR A CA 1
ATOM 563 C C . THR A 1 74 ? 27.547 12.477 6.164 1 98.62 74 THR A C 1
ATOM 565 O O . THR A 1 74 ? 28.25 12.969 7.051 1 98.62 74 THR A O 1
ATOM 568 N N . SER A 1 75 ? 27.766 11.273 5.586 1 98.56 75 SER A N 1
ATOM 569 C CA . SER A 1 75 ? 28.906 10.453 5.988 1 98.56 75 SER A CA 1
ATOM 570 C C . SER A 1 75 ? 28.984 10.328 7.508 1 98.56 75 SER A C 1
ATOM 572 O O . SER A 1 75 ? 30.078 10.367 8.078 1 98.56 75 SER A O 1
ATOM 574 N N . THR A 1 76 ? 27.828 10.32 8.141 1 98.69 76 THR A N 1
ATOM 575 C CA . THR A 1 76 ? 27.688 10.234 9.594 1 98.69 76 THR A CA 1
ATOM 576 C C . THR A 1 76 ? 26.75 9.094 9.969 1 98.69 76 THR A C 1
ATOM 578 O O . THR A 1 76 ? 25.594 9.07 9.562 1 98.69 76 THR A O 1
ATOM 581 N N . GLU A 1 77 ? 27.266 8.18 10.703 1 98 77 GLU A N 1
ATOM 582 C CA . GLU A 1 77 ? 26.5 6.992 11.07 1 98 77 GLU A CA 1
ATOM 583 C C . GLU A 1 77 ? 26.016 7.082 12.516 1 98 77 GLU A C 1
ATOM 585 O O . GLU A 1 77 ? 26.75 7.531 13.398 1 98 77 GLU A O 1
ATOM 590 N N . VAL A 1 78 ? 24.766 6.715 12.734 1 98.56 78 VAL A N 1
ATOM 591 C CA . VAL A 1 78 ? 24.172 6.703 14.07 1 98.56 78 VAL A CA 1
ATOM 592 C C . VAL A 1 78 ? 24.453 5.359 14.742 1 98.56 78 VAL A C 1
ATOM 594 O O . VAL A 1 78 ? 24.203 4.305 14.156 1 98.56 78 VAL A O 1
ATOM 597 N N . ALA A 1 79 ? 24.922 5.43 16.016 1 97.62 79 ALA A N 1
ATOM 598 C CA . ALA A 1 79 ? 25.219 4.223 16.781 1 97.62 79 ALA A CA 1
ATOM 599 C C . ALA A 1 79 ? 24.078 3.881 17.734 1 97.62 79 ALA A C 1
ATOM 601 O O . ALA A 1 79 ? 23.891 2.717 18.094 1 97.62 79 ALA A O 1
ATOM 602 N N . GLY A 1 80 ? 23.391 4.855 18.141 1 98 80 GLY A N 1
ATOM 603 C CA . GLY A 1 80 ? 22.281 4.684 19.062 1 98 80 GLY A CA 1
ATOM 604 C C . GLY A 1 80 ? 21.516 5.969 19.344 1 98 80 GLY A C 1
ATOM 605 O O . GLY A 1 80 ? 21.953 7.051 18.938 1 98 80 GLY A O 1
ATOM 606 N N . PHE A 1 81 ? 20.344 5.773 19.969 1 98.81 81 PHE A N 1
ATOM 607 C CA . PHE A 1 81 ? 19.562 6.969 20.25 1 98.81 81 PHE A CA 1
ATOM 608 C C . PHE A 1 81 ? 18.531 6.703 21.344 1 98.81 81 PHE A C 1
ATOM 610 O O . PHE A 1 81 ? 18.219 5.551 21.641 1 98.81 81 PHE A O 1
ATOM 617 N N . THR A 1 82 ? 18.125 7.715 21.969 1 98.31 82 THR A N 1
ATOM 618 C CA . THR A 1 82 ? 16.922 7.844 22.781 1 98.31 82 THR A CA 1
ATOM 619 C C . THR A 1 82 ? 16.047 8.977 22.266 1 98.31 82 THR A C 1
ATOM 621 O O . THR A 1 82 ? 16.391 9.641 21.281 1 98.31 82 THR A O 1
ATOM 624 N N . LYS A 1 83 ? 14.898 9.141 22.938 1 97.75 83 LYS A N 1
ATOM 625 C CA . LYS A 1 83 ? 14.016 10.227 22.516 1 97.75 83 LYS A CA 1
ATOM 626 C C . LYS A 1 83 ? 14.672 11.586 22.734 1 97.75 83 LYS A C 1
ATOM 628 O O . LYS A 1 83 ? 14.227 12.594 22.188 1 97.75 83 LYS A O 1
ATOM 633 N N . GLU A 1 84 ? 15.844 11.648 23.484 1 98.38 84 GLU A N 1
ATOM 634 C CA . GLU A 1 84 ? 16.406 12.93 23.891 1 98.38 84 GLU A CA 1
ATOM 635 C C . GLU A 1 84 ? 17.797 13.125 23.297 1 98.38 84 GLU A C 1
ATOM 637 O O . GLU A 1 84 ? 18.391 14.211 23.406 1 98.38 84 GLU A O 1
ATOM 642 N N . SER A 1 85 ? 18.297 12.055 22.672 1 98.56 85 SER A N 1
ATOM 643 C CA . SER A 1 85 ? 19.656 12.195 22.156 1 98.56 85 SER A CA 1
ATOM 644 C C . SER A 1 85 ? 19.969 11.125 21.109 1 98.56 85 SER A C 1
ATOM 646 O O . SER A 1 85 ? 19.375 10.047 21.125 1 98.56 85 SER A O 1
ATOM 648 N N . VAL A 1 86 ? 20.891 11.469 20.219 1 98.81 86 VAL A N 1
ATOM 649 C CA . VAL A 1 86 ? 21.422 10.547 19.234 1 98.81 86 VAL A CA 1
ATOM 650 C C . VAL A 1 86 ? 22.938 10.422 19.375 1 98.81 86 VAL A C 1
ATOM 652 O O . VAL A 1 86 ? 23.641 11.43 19.453 1 98.81 86 VAL A O 1
ATOM 655 N N . THR A 1 87 ? 23.391 9.219 19.484 1 98.62 87 THR A N 1
ATOM 656 C CA . THR A 1 87 ? 24.828 8.938 19.562 1 98.62 87 THR A CA 1
ATOM 657 C C . THR A 1 87 ? 25.359 8.5 18.203 1 98.62 87 THR A C 1
ATOM 659 O O . THR A 1 87 ? 24.812 7.574 17.578 1 98.62 87 THR A O 1
ATOM 662 N N . LEU A 1 88 ? 26.422 9.164 17.75 1 98.5 88 LEU A N 1
ATOM 663 C CA . LEU A 1 88 ? 27.031 8.875 16.453 1 98.5 88 LEU A CA 1
ATOM 664 C C . LEU A 1 88 ? 28.094 7.793 16.594 1 98.5 88 LEU A C 1
ATOM 666 O O . LEU A 1 88 ? 28.562 7.512 17.703 1 98.5 88 LEU A O 1
ATOM 670 N N . ALA A 1 89 ? 28.438 7.199 15.469 1 97.12 89 ALA A N 1
ATOM 671 C CA . ALA A 1 89 ? 29.438 6.121 15.461 1 97.12 89 ALA A CA 1
ATOM 672 C C . ALA A 1 89 ? 30.797 6.621 15.93 1 97.12 89 ALA A C 1
ATOM 674 O O . ALA A 1 89 ? 31.609 5.848 16.438 1 97.12 89 ALA A O 1
ATOM 675 N N . ASP A 1 90 ? 31.094 7.914 15.812 1 96.75 90 ASP A N 1
ATOM 676 C CA . ASP A 1 90 ? 32.375 8.469 16.219 1 96.75 90 ASP A CA 1
ATOM 677 C C . ASP A 1 90 ? 32.406 8.844 17.688 1 96.75 90 ASP A C 1
ATOM 679 O O . ASP A 1 90 ? 33.375 9.414 18.188 1 96.75 90 ASP A O 1
ATOM 683 N N . GLY A 1 91 ? 31.281 8.734 18.328 1 96 91 GLY A N 1
ATOM 684 C CA . GLY A 1 91 ? 31.25 8.93 19.766 1 96 91 GLY A CA 1
ATOM 685 C C . GLY A 1 91 ? 30.531 10.203 20.172 1 96 91 GLY A C 1
ATOM 686 O O . GLY A 1 91 ? 30.156 10.367 21.328 1 96 91 GLY A O 1
ATOM 687 N N . ARG A 1 92 ? 30.234 11.094 19.281 1 97.31 92 ARG A N 1
ATOM 688 C CA . ARG A 1 92 ? 29.516 12.32 19.594 1 97.31 92 ARG A CA 1
ATOM 689 C C . ARG A 1 92 ? 28.062 12.031 19.922 1 97.31 92 ARG A C 1
ATOM 691 O O . ARG A 1 92 ? 27.453 11.125 19.344 1 97.31 92 ARG A O 1
ATOM 698 N N . THR A 1 93 ? 27.594 12.766 20.812 1 98.44 93 THR A N 1
ATOM 699 C CA . THR A 1 93 ? 26.188 12.695 21.188 1 98.44 93 THR A CA 1
ATOM 700 C C . THR A 1 93 ? 25.484 14.031 20.922 1 98.44 93 THR A C 1
ATOM 702 O O . THR A 1 93 ? 25.969 15.086 21.344 1 98.44 93 THR A O 1
ATOM 705 N N . LEU A 1 94 ? 24.438 14 20.203 1 98.62 94 LEU A N 1
ATOM 706 C CA . LEU A 1 94 ? 23.656 15.188 19.844 1 98.62 94 LEU A CA 1
ATOM 707 C C . LEU A 1 94 ? 22.344 15.234 20.609 1 98.62 94 LEU A C 1
ATOM 709 O O . LEU A 1 94 ? 21.531 14.312 20.5 1 98.62 94 LEU A O 1
ATOM 713 N N . PRO A 1 95 ? 22.141 16.312 21.391 1 98.38 95 PRO A N 1
ATOM 714 C CA . PRO A 1 95 ? 20.859 16.438 22.062 1 98.38 95 PRO A CA 1
ATOM 715 C C . PRO A 1 95 ? 19.719 16.766 21.109 1 98.38 95 PRO A C 1
ATOM 717 O O . PRO A 1 95 ? 19.938 17.438 20.094 1 98.38 95 PRO A O 1
ATOM 720 N N . CYS A 1 96 ? 18.484 16.312 21.406 1 98.56 96 CYS A N 1
ATOM 721 C CA . CYS A 1 96 ? 17.281 16.609 20.625 1 98.56 96 CYS A CA 1
ATOM 722 C C . CYS A 1 96 ? 16.031 16.484 21.484 1 98.56 96 CYS A C 1
ATOM 724 O O . CYS A 1 96 ? 16.109 16.078 22.641 1 98.56 96 CYS A O 1
ATOM 726 N N . ASP A 1 97 ? 14.922 16.922 20.906 1 98.75 97 ASP A N 1
ATOM 727 C CA . ASP A 1 97 ? 13.648 16.891 21.625 1 98.75 97 ASP A CA 1
ATOM 728 C C . ASP A 1 97 ? 12.805 15.695 21.172 1 98.75 97 ASP A C 1
ATOM 730 O O . ASP A 1 97 ? 11.836 15.32 21.844 1 98.75 97 ASP A O 1
ATOM 734 N N . SER A 1 98 ? 13.125 15.039 20.062 1 98.75 98 SER A N 1
ATOM 735 C CA . SER A 1 98 ? 12.508 13.828 19.531 1 98.75 98 SER A CA 1
ATOM 736 C C . SER A 1 98 ? 13.305 13.266 18.359 1 98.75 98 SER A C 1
ATOM 738 O O . SER A 1 98 ? 14.219 13.914 17.859 1 98.75 98 SER A O 1
ATOM 740 N N . VAL A 1 99 ? 13.008 12.047 18.016 1 98.94 99 VAL A N 1
ATOM 741 C CA . VAL A 1 99 ? 13.734 11.367 16.953 1 98.94 99 VAL A CA 1
ATOM 742 C C . VAL A 1 99 ? 12.742 10.742 15.969 1 98.94 99 VAL A C 1
ATOM 744 O O . VAL A 1 99 ? 11.734 10.164 16.391 1 98.94 99 VAL A O 1
ATOM 747 N N . VAL A 1 100 ? 12.953 10.953 14.695 1 98.94 100 VAL A N 1
ATOM 748 C CA . VAL A 1 100 ? 12.266 10.195 13.656 1 98.94 100 VAL A CA 1
ATOM 749 C C . VAL A 1 100 ? 13.242 9.219 13 1 98.94 100 VAL A C 1
ATOM 751 O O . VAL A 1 100 ? 14.289 9.625 12.484 1 98.94 100 VAL A O 1
ATOM 754 N N . VAL A 1 101 ? 12.906 7.965 13.078 1 98.94 101 VAL A N 1
ATOM 755 C CA . VAL A 1 101 ? 13.758 6.938 12.484 1 98.94 101 VAL A CA 1
ATOM 756 C C . VAL A 1 101 ? 13.258 6.609 11.078 1 98.94 101 VAL A C 1
ATOM 758 O O . VAL A 1 101 ? 12.156 6.094 10.906 1 98.94 101 VAL A O 1
ATOM 761 N N . ALA A 1 102 ? 14.016 6.922 10.062 1 98.81 102 ALA A N 1
ATOM 762 C CA . ALA A 1 102 ? 13.75 6.688 8.648 1 98.81 102 ALA A CA 1
ATOM 763 C C . ALA A 1 102 ? 14.93 5.98 7.98 1 98.81 102 ALA A C 1
ATOM 765 O O . ALA A 1 102 ? 15.383 6.395 6.91 1 98.81 102 ALA A O 1
ATOM 766 N N . SER A 1 103 ? 15.398 4.922 8.594 1 98 103 SER A N 1
ATOM 767 C CA . SER A 1 103 ? 16.641 4.273 8.219 1 98 103 SER A CA 1
ATOM 768 C C . SER A 1 103 ? 16.438 3.33 7.035 1 98 103 SER A C 1
ATOM 770 O O . SER A 1 103 ? 17.406 2.789 6.488 1 98 103 SER A O 1
ATOM 772 N N . GLY A 1 104 ? 15.219 3.127 6.66 1 98.25 104 GLY A N 1
ATOM 773 C CA . GLY A 1 104 ? 14.938 2.418 5.422 1 98.25 104 GLY A CA 1
ATOM 774 C C . GLY A 1 104 ? 15.047 0.911 5.559 1 98.25 104 GLY A C 1
ATOM 775 O O . GLY A 1 104 ? 14.641 0.342 6.57 1 98.25 104 GLY A O 1
ATOM 776 N N . PHE A 1 105 ? 15.398 0.208 4.461 1 98.56 105 PHE A N 1
ATOM 777 C CA . PHE A 1 105 ? 15.445 -1.247 4.371 1 98.56 105 PHE A CA 1
ATOM 778 C C . PHE A 1 105 ? 16.797 -1.712 3.82 1 98.56 105 PHE A C 1
ATOM 780 O O . PHE A 1 105 ? 17.609 -0.893 3.408 1 98.56 105 PHE A O 1
ATOM 787 N N . THR A 1 106 ? 17.062 -2.953 3.928 1 98.19 106 THR A N 1
ATOM 788 C CA . THR A 1 106 ? 18.188 -3.613 3.281 1 98.19 106 THR A CA 1
ATOM 789 C C . THR A 1 106 ? 17.703 -4.605 2.229 1 98.19 106 THR A C 1
ATOM 791 O O . THR A 1 106 ? 16.656 -5.234 2.395 1 98.19 106 THR A O 1
ATOM 794 N N . LEU A 1 107 ? 18.422 -4.703 1.124 1 98.06 107 LEU A N 1
ATOM 795 C CA . LEU A 1 107 ? 18.078 -5.707 0.117 1 98.06 107 LEU A CA 1
ATOM 796 C C . LEU A 1 107 ? 18.562 -7.086 0.543 1 98.06 107 LEU A C 1
ATOM 798 O O . LEU A 1 107 ? 19.641 -7.215 1.144 1 98.06 107 LEU A O 1
ATOM 802 N N . PHE A 1 108 ? 17.797 -8.07 0.204 1 98.31 108 PHE A N 1
ATOM 803 C CA . PHE A 1 108 ? 18.203 -9.445 0.474 1 98.31 108 PHE A CA 1
ATOM 804 C C . PHE A 1 108 ? 19.484 -9.789 -0.273 1 98.31 108 PHE A C 1
ATOM 806 O O . PHE A 1 108 ? 19.641 -9.445 -1.446 1 98.31 108 PHE A O 1
ATOM 813 N N . ASP A 1 109 ? 20.391 -10.414 0.421 1 98 109 ASP A N 1
ATOM 814 C CA . ASP A 1 109 ? 21.625 -10.883 -0.191 1 98 109 ASP A CA 1
ATOM 815 C C . ASP A 1 109 ? 21.406 -12.18 -0.964 1 98 109 ASP A C 1
ATOM 817 O O . ASP A 1 109 ? 21.391 -13.266 -0.377 1 98 109 ASP A O 1
ATOM 821 N N . ALA A 1 110 ? 21.422 -12.086 -2.268 1 97.69 110 ALA A N 1
ATOM 822 C CA . ALA A 1 110 ? 21.078 -13.211 -3.131 1 97.69 110 ALA A CA 1
ATOM 823 C C . ALA A 1 110 ? 22.156 -14.297 -3.055 1 97.69 110 ALA A C 1
ATOM 825 O O . ALA A 1 110 ? 21.906 -15.445 -3.439 1 97.69 110 ALA A O 1
ATOM 826 N N . SER A 1 111 ? 23.375 -13.969 -2.59 1 97.31 111 SER A N 1
ATOM 827 C CA . SER A 1 111 ? 24.438 -14.961 -2.498 1 97.31 111 SER A CA 1
ATOM 828 C C . SER A 1 111 ? 24.109 -16.031 -1.47 1 97.31 111 SER A C 1
ATOM 830 O O . SER A 1 111 ? 24.703 -17.125 -1.486 1 97.31 111 SER A O 1
ATOM 832 N N . ILE A 1 112 ? 23.156 -15.711 -0.578 1 95.88 112 ILE A N 1
ATOM 833 C CA . ILE A 1 112 ? 22.703 -16.656 0.427 1 95.88 112 ILE A CA 1
ATOM 834 C C . ILE A 1 112 ? 22 -17.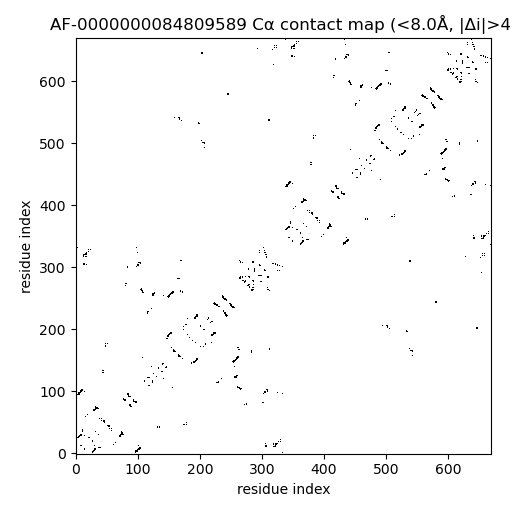828 -0.257 1 95.88 112 ILE A C 1
ATOM 836 O O . ILE A 1 112 ? 22.047 -18.969 0.229 1 95.88 112 ILE A O 1
ATOM 840 N N . LYS A 1 113 ? 21.375 -17.562 -1.365 1 95.81 113 LYS A N 1
ATOM 841 C CA . LYS A 1 113 ? 20.703 -18.594 -2.148 1 95.81 113 LYS A CA 1
ATOM 842 C C . LYS A 1 113 ? 21.625 -19.156 -3.215 1 95.81 113 LYS A C 1
ATOM 844 O O . LYS A 1 113 ? 21.438 -18.922 -4.41 1 95.81 113 LYS A O 1
ATOM 849 N N . GLU A 1 114 ? 22.469 -20.078 -2.828 1 94.75 114 GLU A N 1
ATOM 850 C CA . GLU A 1 114 ? 23.516 -20.609 -3.691 1 94.75 114 GLU A CA 1
ATOM 851 C C . GLU A 1 114 ? 22.922 -21.344 -4.891 1 94.75 114 GLU A C 1
ATOM 853 O O . GLU A 1 114 ? 23.531 -21.375 -5.965 1 94.75 114 GLU A O 1
ATOM 858 N N . GLU A 1 115 ? 21.797 -21.844 -4.695 1 94.75 115 GLU A N 1
ATOM 859 C CA . GLU A 1 115 ? 21.156 -22.625 -5.738 1 94.75 115 GLU A CA 1
ATOM 860 C C . GLU A 1 115 ? 20.875 -21.797 -6.98 1 94.75 115 GLU A C 1
ATOM 862 O O . GLU A 1 115 ? 20.672 -22.328 -8.07 1 94.75 115 GLU A O 1
ATOM 867 N N . TYR A 1 116 ? 20.922 -20.453 -6.828 1 96.06 116 TYR A N 1
ATOM 868 C CA . TYR A 1 116 ? 20.609 -19.594 -7.969 1 96.06 116 TYR A CA 1
ATOM 869 C C . TYR A 1 116 ? 21.891 -19.078 -8.617 1 96.06 116 TYR A C 1
ATOM 871 O O . TYR A 1 116 ? 21.859 -18.531 -9.719 1 96.06 116 TYR A O 1
ATOM 879 N N . GLY A 1 117 ? 23.016 -19.156 -7.918 1 96.25 117 GLY A N 1
ATOM 880 C CA . GLY A 1 117 ? 24.328 -18.969 -8.531 1 96.25 117 GLY A CA 1
ATOM 881 C C . GLY A 1 117 ? 24.781 -17.531 -8.539 1 96.25 117 GLY A C 1
ATOM 882 O O . GLY A 1 117 ? 25.75 -17.188 -9.219 1 96.25 117 GLY A O 1
ATOM 883 N N . TYR A 1 118 ? 24.141 -16.625 -7.812 1 97.69 118 TYR A N 1
ATOM 884 C CA . TYR A 1 118 ? 24.594 -15.242 -7.754 1 97.69 118 TYR A CA 1
ATOM 885 C C . TYR A 1 118 ? 26 -15.156 -7.16 1 97.69 118 TYR A C 1
ATOM 887 O O . TYR A 1 118 ? 26.266 -15.742 -6.105 1 97.69 118 TYR A O 1
ATOM 895 N N . GLY A 1 119 ? 26.812 -14.438 -7.773 1 95.88 119 GLY A N 1
ATOM 896 C CA . GLY A 1 119 ? 28.203 -14.328 -7.332 1 95.88 119 GLY A CA 1
ATOM 897 C C . GLY A 1 119 ? 29.047 -15.5 -7.77 1 95.88 119 GLY A C 1
ATOM 898 O O . GLY A 1 119 ? 30.281 -15.477 -7.605 1 95.88 119 GLY A O 1
ATOM 899 N N . ILE A 1 120 ? 28.453 -16.516 -8.289 1 94.88 120 ILE A N 1
ATOM 900 C CA . ILE A 1 120 ? 29.156 -17.719 -8.727 1 94.88 120 ILE A CA 1
ATOM 901 C C . ILE A 1 120 ? 29.172 -17.797 -10.25 1 94.88 120 ILE A C 1
ATOM 903 O O . ILE A 1 120 ? 30.219 -18.031 -10.852 1 94.88 120 ILE A O 1
ATOM 907 N N . TYR A 1 121 ? 28.031 -17.578 -10.852 1 95.5 121 TYR A N 1
ATOM 908 C CA . TYR A 1 121 ? 27.906 -17.594 -12.305 1 95.5 121 TYR A CA 1
ATOM 909 C C . TYR A 1 121 ? 27.938 -16.188 -12.883 1 95.5 121 TYR A C 1
ATOM 911 O O . TYR A 1 121 ? 27.297 -15.281 -12.336 1 95.5 121 TYR A O 1
ATOM 919 N N . ASP A 1 122 ? 28.547 -15.984 -14.039 1 94.31 122 ASP A N 1
ATOM 920 C CA . ASP A 1 122 ? 28.828 -14.664 -14.602 1 94.31 122 ASP A CA 1
ATOM 921 C C . ASP A 1 122 ? 27.547 -13.969 -15.047 1 94.31 122 ASP A C 1
ATOM 923 O O . ASP A 1 122 ? 27.453 -12.734 -15.016 1 94.31 122 ASP A O 1
ATOM 927 N N . ASN A 1 123 ? 26.5 -14.672 -15.398 1 97.56 123 ASN A N 1
ATOM 928 C CA . ASN A 1 123 ? 25.328 -14.055 -16.016 1 97.56 123 ASN A CA 1
ATOM 929 C C . ASN A 1 123 ? 24.094 -14.188 -15.133 1 97.56 123 ASN A C 1
ATOM 931 O O . ASN A 1 123 ? 22.969 -14.266 -15.633 1 97.56 123 ASN A O 1
ATOM 935 N N . VAL A 1 124 ? 24.406 -14.266 -13.836 1 98.12 124 VAL A N 1
ATOM 936 C CA . VAL A 1 124 ? 23.359 -14.148 -12.82 1 98.12 124 VAL A CA 1
ATOM 937 C C . VAL A 1 124 ? 23.453 -12.781 -12.141 1 98.12 124 VAL A C 1
ATOM 939 O O . VAL A 1 124 ? 24.484 -12.445 -11.57 1 98.12 124 VAL A O 1
ATOM 942 N N . PHE A 1 125 ? 22.375 -11.984 -12.266 1 98.5 125 PHE A N 1
ATOM 943 C CA . PHE A 1 125 ? 22.328 -10.625 -11.742 1 98.5 125 PHE A CA 1
ATOM 944 C C . PHE A 1 125 ? 21.156 -10.461 -10.789 1 98.5 125 PHE A C 1
ATOM 946 O O . PHE A 1 125 ? 20.25 -11.305 -10.742 1 98.5 125 PHE A O 1
ATOM 953 N N . THR A 1 126 ? 21.172 -9.445 -9.977 1 98.62 126 THR A N 1
ATOM 954 C CA . THR A 1 126 ? 20.016 -9.031 -9.203 1 98.62 126 THR A CA 1
ATOM 955 C C . THR A 1 126 ? 19.359 -7.805 -9.836 1 98.62 126 THR A C 1
ATOM 957 O O . THR A 1 126 ? 19.938 -7.176 -10.727 1 98.62 126 THR A O 1
ATOM 960 N N . THR A 1 127 ? 18.203 -7.508 -9.344 1 98.25 127 THR A N 1
ATOM 961 C CA . THR A 1 127 ? 17.531 -6.301 -9.805 1 98.25 127 THR A CA 1
ATOM 962 C C . THR A 1 127 ? 18.375 -5.062 -9.5 1 98.25 127 THR A C 1
ATOM 964 O O . THR A 1 127 ? 18.328 -4.086 -10.25 1 98.25 127 THR A O 1
ATOM 967 N N . ALA A 1 128 ? 19.109 -5.086 -8.406 1 98.06 128 ALA A N 1
ATOM 968 C CA . ALA A 1 128 ? 20 -3.969 -8.086 1 98.06 128 ALA A CA 1
ATOM 969 C C . ALA A 1 128 ? 21.094 -3.824 -9.125 1 98.06 128 ALA A C 1
ATOM 971 O O . ALA A 1 128 ? 21.469 -2.709 -9.5 1 98.06 128 ALA A O 1
ATOM 972 N N . ASP A 1 129 ? 21.656 -4.965 -9.586 1 98.5 129 ASP A N 1
ATOM 973 C CA . ASP A 1 129 ? 22.656 -4.941 -10.648 1 98.5 129 ASP A CA 1
ATOM 974 C C . ASP A 1 129 ? 22.078 -4.344 -11.93 1 98.5 129 ASP A C 1
ATOM 976 O O . ASP A 1 129 ? 22.734 -3.525 -12.586 1 98.5 129 ASP A O 1
ATOM 980 N N . ILE A 1 130 ? 20.906 -4.762 -12.234 1 98.69 130 ILE A N 1
ATOM 981 C CA . ILE A 1 130 ? 20.266 -4.285 -13.453 1 98.69 130 ILE A CA 1
ATOM 982 C C . ILE A 1 130 ? 20.031 -2.779 -13.367 1 98.69 130 ILE A C 1
ATOM 984 O O . ILE A 1 130 ? 20.25 -2.053 -14.344 1 98.69 130 ILE A O 1
ATOM 988 N N . GLU A 1 131 ? 19.547 -2.277 -12.188 1 98.44 131 GLU A N 1
ATOM 989 C CA . GLU A 1 131 ? 19.406 -0.838 -11.984 1 98.44 131 GLU A CA 1
ATOM 990 C C . GLU A 1 131 ? 20.719 -0.107 -12.281 1 98.44 131 GLU A C 1
ATOM 992 O O . GLU A 1 131 ? 20.719 0.924 -12.961 1 98.44 131 GLU A O 1
ATOM 997 N N . ARG A 1 132 ? 21.75 -0.615 -11.742 1 98.06 132 ARG A N 1
ATOM 998 C CA . ARG A 1 132 ? 23.062 -0.007 -11.953 1 98.06 132 ARG A CA 1
ATOM 999 C C . ARG A 1 132 ? 23.422 0.014 -13.438 1 98.06 132 ARG A C 1
ATOM 1001 O O . ARG A 1 132 ? 23.859 1.038 -13.961 1 98.06 132 ARG A O 1
ATOM 1008 N N . MET A 1 133 ? 23.25 -1.127 -14.109 1 98.44 133 MET A N 1
ATOM 1009 C CA . MET A 1 133 ? 23.562 -1.227 -15.531 1 98.44 133 MET A CA 1
ATOM 1010 C C . MET A 1 133 ? 22.734 -0.242 -16.344 1 98.44 133 MET A C 1
ATOM 1012 O O . MET A 1 133 ? 23.234 0.389 -17.266 1 98.44 133 MET A O 1
ATOM 1016 N N . LEU A 1 134 ? 21.5 -0.136 -15.977 1 98.44 134 LEU A N 1
ATOM 1017 C CA . LEU A 1 134 ? 20.594 0.783 -16.672 1 98.44 134 LEU A CA 1
ATOM 1018 C C . LEU A 1 134 ? 21.047 2.227 -16.484 1 98.44 134 LEU A C 1
ATOM 1020 O O . LEU A 1 134 ? 21.094 2.994 -17.453 1 98.44 134 LEU A O 1
ATOM 1024 N N . ASN A 1 135 ? 21.375 2.584 -15.297 1 97.81 135 ASN A N 1
ATOM 1025 C CA . ASN A 1 135 ? 21.844 3.934 -15 1 97.81 135 ASN A CA 1
ATOM 1026 C C . ASN A 1 135 ? 23.125 4.258 -15.758 1 97.81 135 ASN A C 1
ATOM 1028 O O . ASN A 1 135 ? 23.359 5.406 -16.141 1 97.81 135 ASN A O 1
ATOM 1032 N N . GLU A 1 136 ? 23.922 3.24 -15.938 1 97.38 136 GLU A N 1
ATOM 1033 C CA . GLU A 1 136 ? 25.203 3.418 -16.609 1 97.38 136 GLU A CA 1
ATOM 1034 C C . GLU A 1 136 ? 25.062 3.271 -18.125 1 97.38 136 GLU A C 1
ATOM 1036 O O . GLU A 1 136 ? 26 3.533 -18.875 1 97.38 136 GLU A O 1
ATOM 1041 N N . GLY A 1 137 ? 23.938 2.848 -18.578 1 96.31 137 GLY A N 1
ATOM 1042 C CA . GLY A 1 137 ? 23.703 2.627 -20 1 96.31 137 GLY A CA 1
ATOM 1043 C C . GLY A 1 137 ? 24.5 1.46 -20.562 1 96.31 137 GLY A C 1
ATOM 1044 O O . GLY A 1 137 ? 24.984 1.508 -21.703 1 96.31 137 GLY A O 1
ATOM 1045 N N . ARG A 1 138 ? 24.656 0.384 -19.734 1 96.44 138 ARG A N 1
ATOM 1046 C CA . ARG A 1 138 ? 25.547 -0.701 -20.125 1 96.44 138 ARG A CA 1
ATOM 1047 C C . ARG A 1 138 ? 24.906 -2.061 -19.875 1 96.44 138 ARG A C 1
ATOM 1049 O O . ARG A 1 138 ? 25.562 -2.975 -19.375 1 96.44 138 ARG A O 1
ATOM 1056 N N . VAL A 1 139 ? 23.641 -2.172 -20.031 1 98 139 VAL A N 1
ATOM 1057 C CA . VAL A 1 139 ? 23 -3.463 -19.812 1 98 139 VAL A CA 1
ATOM 1058 C C . VAL A 1 139 ? 23.516 -4.48 -20.828 1 98 139 VAL A C 1
ATOM 1060 O O . VAL A 1 139 ? 23.359 -4.297 -22.031 1 98 139 VAL A O 1
ATOM 1063 N N . ALA A 1 140 ? 24.172 -5.48 -20.328 1 97.88 140 ALA A N 1
ATOM 1064 C CA . ALA A 1 140 ? 24.766 -6.508 -21.172 1 97.88 140 ALA A CA 1
ATOM 1065 C C . ALA A 1 140 ? 25.094 -7.762 -20.375 1 97.88 140 ALA A C 1
ATOM 1067 O O . ALA A 1 140 ? 25.031 -7.754 -19.141 1 97.88 140 ALA A O 1
ATOM 1068 N N . LYS A 1 141 ? 25.438 -8.828 -21.062 1 97.25 141 LYS A N 1
ATOM 1069 C CA . LYS A 1 141 ? 26.031 -10 -20.438 1 97.25 141 LYS A CA 1
ATOM 1070 C C . LYS A 1 141 ? 27.391 -9.68 -19.844 1 97.25 141 LYS A C 1
ATOM 1072 O O . LYS A 1 141 ? 27.922 -8.578 -20.047 1 97.25 141 LYS A O 1
ATOM 1077 N N . ALA A 1 142 ? 27.906 -10.625 -19.125 1 95 142 ALA A N 1
ATOM 1078 C CA . ALA A 1 142 ? 29.219 -10.438 -18.5 1 95 142 ALA A CA 1
ATOM 1079 C C . ALA A 1 142 ? 30.297 -10.18 -19.547 1 95 142 ALA A C 1
ATOM 1081 O O . ALA A 1 142 ? 31.234 -9.422 -19.297 1 95 142 ALA A O 1
ATOM 1082 N N . ASP A 1 143 ? 30.125 -10.719 -20.719 1 94.62 143 ASP A N 1
ATOM 1083 C CA . ASP A 1 143 ? 31.141 -10.578 -21.766 1 94.62 143 ASP A CA 1
ATOM 1084 C C . ASP A 1 143 ? 30.859 -9.344 -22.625 1 94.62 143 ASP A C 1
ATOM 1086 O O . ASP A 1 143 ? 31.547 -9.109 -23.625 1 94.62 143 ASP A O 1
ATOM 1090 N N . GLY A 1 144 ? 29.812 -8.641 -22.297 1 95.69 144 GLY A N 1
ATOM 1091 C CA . GLY A 1 144 ? 29.516 -7.391 -22.969 1 95.69 144 GLY A CA 1
ATOM 1092 C C . GLY A 1 144 ? 28.531 -7.555 -24.109 1 95.69 144 GLY A C 1
ATOM 1093 O O . GLY A 1 144 ? 28.047 -6.566 -24.672 1 95.69 144 GLY A O 1
ATOM 1094 N N . SER A 1 145 ? 28.203 -8.758 -24.422 1 96.44 145 SER A N 1
ATOM 1095 C CA . SER A 1 145 ? 27.297 -8.992 -25.547 1 96.44 145 SER A CA 1
ATOM 1096 C C . SER A 1 145 ? 25.844 -8.82 -25.125 1 96.44 145 SER A C 1
ATOM 1098 O O . SER A 1 145 ? 25.547 -8.75 -23.938 1 96.44 145 SER A O 1
ATOM 1100 N N . ARG A 1 146 ? 25.031 -8.781 -26.125 1 97.25 146 ARG A N 1
ATOM 1101 C CA . ARG A 1 146 ? 23.594 -8.578 -25.906 1 97.25 146 ARG A CA 1
ATOM 1102 C C . ARG A 1 146 ? 22.906 -9.891 -25.547 1 97.25 146 ARG A C 1
ATOM 1104 O O . ARG A 1 146 ? 23.203 -10.938 -26.125 1 97.25 146 ARG A O 1
ATOM 1111 N N . PRO A 1 147 ? 22.031 -9.797 -24.578 1 98.12 147 PRO A N 1
ATOM 1112 C CA . PRO A 1 147 ? 21.266 -11.008 -24.281 1 98.12 147 PRO A CA 1
ATOM 1113 C C . PRO A 1 147 ? 20.125 -11.242 -25.266 1 98.12 147 PRO A C 1
ATOM 1115 O O . PRO A 1 147 ? 19.516 -10.281 -25.75 1 98.12 147 PRO A O 1
ATOM 1118 N N . ARG A 1 148 ? 19.828 -12.516 -25.516 1 97.69 148 ARG A N 1
ATOM 1119 C CA . ARG A 1 148 ? 18.719 -12.891 -26.391 1 97.69 148 ARG A CA 1
ATOM 1120 C C . ARG A 1 148 ? 17.609 -13.57 -25.594 1 97.69 148 ARG A C 1
ATOM 1122 O O . ARG A 1 148 ? 16.453 -13.562 -26 1 97.69 148 ARG A O 1
ATOM 1129 N N . ARG A 1 149 ? 17.938 -14.164 -24.562 1 98.31 149 ARG A N 1
ATOM 1130 C CA . ARG A 1 149 ? 16.984 -14.797 -23.656 1 98.31 149 ARG A CA 1
ATOM 1131 C C . ARG A 1 149 ? 17.25 -14.375 -22.203 1 98.31 149 ARG A C 1
ATOM 1133 O O . ARG A 1 149 ? 18.328 -14.625 -21.656 1 98.31 149 ARG A O 1
ATOM 1140 N N . ILE A 1 150 ? 16.281 -13.734 -21.578 1 98.62 150 ILE A N 1
ATOM 1141 C CA . ILE A 1 150 ? 16.406 -13.18 -20.234 1 98.62 150 ILE A CA 1
ATOM 1142 C C . ILE A 1 150 ? 15.32 -13.75 -19.328 1 98.62 150 ILE A C 1
ATOM 1144 O O . ILE A 1 150 ? 14.148 -13.789 -19.703 1 98.62 150 ILE A O 1
ATOM 1148 N N . ALA A 1 151 ? 15.695 -14.258 -18.141 1 97.94 151 ALA A N 1
ATOM 1149 C CA . ALA A 1 151 ? 14.727 -14.758 -17.172 1 97.94 151 ALA A CA 1
ATOM 1150 C C . ALA A 1 151 ? 14.766 -13.938 -15.891 1 97.94 151 ALA A C 1
ATOM 1152 O O . ALA A 1 151 ? 15.844 -13.578 -15.406 1 97.94 151 ALA A O 1
ATOM 1153 N N . PHE A 1 152 ? 13.602 -13.57 -15.414 1 98.19 152 PHE A N 1
ATOM 1154 C CA . PHE A 1 152 ? 13.422 -12.961 -14.109 1 98.19 152 PHE A CA 1
ATOM 1155 C C . PHE A 1 152 ? 12.844 -13.961 -13.117 1 98.19 152 PHE A C 1
ATOM 1157 O O . PHE A 1 152 ? 11.859 -14.648 -13.422 1 98.19 152 PHE A O 1
ATOM 1164 N N . LEU A 1 153 ? 13.492 -14.086 -12.016 1 97.12 153 LEU A N 1
ATOM 1165 C CA . LEU A 1 153 ? 12.984 -14.938 -10.945 1 97.12 153 LEU A CA 1
ATOM 1166 C C . LEU A 1 153 ? 12.406 -14.102 -9.812 1 97.12 153 LEU A C 1
ATOM 1168 O O . LEU A 1 153 ? 13.133 -13.352 -9.156 1 97.12 153 LEU A O 1
ATOM 1172 N N . HIS A 1 154 ? 11.148 -14.258 -9.602 1 96.56 154 HIS A N 1
ATOM 1173 C CA . HIS A 1 154 ? 10.445 -13.5 -8.57 1 96.56 154 HIS A CA 1
ATOM 1174 C C . HIS A 1 154 ? 10.672 -14.102 -7.191 1 96.56 154 HIS A C 1
ATOM 1176 O O . HIS A 1 154 ? 11.023 -15.273 -7.07 1 96.56 154 HIS A O 1
ATOM 1182 N N . CYS A 1 155 ? 10.5 -13.234 -6.117 1 95.38 155 CYS A N 1
ATOM 1183 C CA . CYS A 1 155 ? 10.406 -13.609 -4.711 1 95.38 155 CYS A CA 1
ATOM 1184 C C . CYS A 1 155 ? 11.727 -14.172 -4.207 1 95.38 155 CYS A C 1
ATOM 1186 O O . CYS A 1 155 ? 11.742 -15.102 -3.391 1 95.38 155 CYS A O 1
ATOM 1188 N N . VAL A 1 156 ? 12.859 -13.688 -4.742 1 96.56 156 VAL A N 1
ATOM 1189 C CA . VAL A 1 156 ? 14.148 -14.07 -4.176 1 96.56 156 VAL A CA 1
ATOM 1190 C C . VAL A 1 156 ? 14.375 -13.336 -2.857 1 96.56 156 VAL A C 1
ATOM 1192 O O . VAL A 1 156 ? 14.641 -12.133 -2.85 1 96.56 156 VAL A O 1
ATOM 1195 N N . GLY A 1 157 ? 14.336 -14.016 -1.775 1 95.06 157 GLY A N 1
ATOM 1196 C CA . GLY A 1 157 ? 14.438 -13.406 -0.46 1 95.06 157 GLY A CA 1
ATOM 1197 C C . GLY A 1 157 ? 13.125 -12.805 0.016 1 95.06 157 GLY A C 1
ATOM 1198 O O . GLY A 1 157 ? 13.125 -11.891 0.846 1 95.06 157 GLY A O 1
ATOM 1199 N N . SER A 1 158 ? 12.023 -13.172 -0.544 1 94.94 158 SER A N 1
ATOM 1200 C CA . SER A 1 158 ? 10.664 -12.82 -0.152 1 94.94 158 SER A CA 1
ATOM 1201 C C . SER A 1 158 ? 9.773 -14.055 -0.093 1 94.94 158 SER A C 1
ATOM 1203 O O . SER A 1 158 ? 9.883 -14.953 -0.93 1 94.94 158 SER A O 1
ATOM 1205 N N . ARG A 1 159 ? 8.938 -14.047 0.965 1 93.56 159 ARG A N 1
ATOM 1206 C CA . ARG A 1 159 ? 8.008 -15.164 1.142 1 93.56 159 ARG A CA 1
ATOM 1207 C C . ARG A 1 159 ? 8.758 -16.484 1.202 1 93.56 159 ARG A C 1
ATOM 1209 O O . ARG A 1 159 ? 8.344 -17.469 0.583 1 93.56 159 ARG A O 1
ATOM 1216 N N . ASP A 1 160 ? 9.883 -16.391 1.855 1 91.81 160 ASP A N 1
ATOM 1217 C CA . ASP A 1 160 ? 10.789 -17.547 1.952 1 91.81 160 ASP A CA 1
ATOM 1218 C C . ASP A 1 160 ? 11.125 -17.859 3.408 1 91.81 160 ASP A C 1
ATOM 1220 O O . ASP A 1 160 ? 12 -17.219 3.996 1 91.81 160 ASP A O 1
ATOM 1224 N N . GLU A 1 161 ? 10.594 -18.844 3.895 1 88.81 161 GLU A N 1
ATOM 1225 C CA . GLU A 1 161 ? 10.781 -19.234 5.289 1 88.81 161 GLU A CA 1
ATOM 1226 C C . GLU A 1 161 ? 12.195 -19.766 5.535 1 88.81 161 GLU A C 1
ATOM 1228 O O . GLU A 1 161 ? 12.734 -19.609 6.633 1 88.81 161 GLU A O 1
ATOM 1233 N N . LYS A 1 162 ? 12.789 -20.312 4.547 1 89.75 162 LYS A N 1
ATOM 1234 C CA . LYS A 1 162 ? 14.094 -20.953 4.699 1 89.75 162 LYS A CA 1
ATOM 1235 C C . LYS A 1 162 ? 15.164 -19.922 5.062 1 89.75 162 LYS A C 1
ATOM 1237 O O . LYS A 1 162 ? 16.172 -20.266 5.684 1 89.75 162 LYS A O 1
ATOM 1242 N N . VAL A 1 163 ? 14.938 -18.688 4.641 1 92.62 163 VAL A N 1
ATOM 1243 C CA . VAL A 1 163 ? 15.93 -17.656 4.922 1 92.62 163 VAL A CA 1
ATOM 1244 C C . VAL A 1 163 ? 15.344 -16.625 5.887 1 92.62 163 VAL A C 1
ATOM 1246 O O . VAL A 1 163 ? 15.812 -15.492 5.949 1 92.62 163 VAL A O 1
ATOM 1249 N N . CYS A 1 164 ? 14.258 -16.922 6.531 1 91.5 164 CYS A N 1
ATOM 1250 C CA . CYS A 1 164 ? 13.609 -16.125 7.574 1 91.5 164 CYS A CA 1
ATOM 1251 C C . CYS A 1 164 ? 13.094 -14.805 7.016 1 91.5 164 CYS A C 1
ATOM 1253 O O . CYS A 1 164 ? 13.172 -13.773 7.68 1 91.5 164 CYS A O 1
ATOM 1255 N N . GLN A 1 165 ? 12.781 -14.836 5.73 1 94.31 165 GLN A N 1
ATOM 1256 C CA . GLN A 1 165 ? 12.117 -13.719 5.059 1 94.31 165 GLN A CA 1
ATOM 1257 C C . GLN A 1 165 ? 10.711 -14.102 4.617 1 94.31 165 GLN A C 1
ATOM 1259 O O . GLN A 1 165 ? 10.453 -14.258 3.42 1 94.31 165 GLN A O 1
ATOM 1264 N N . GLN A 1 166 ? 9.82 -14.102 5.52 1 94.25 166 GLN A N 1
ATOM 1265 C CA . GLN A 1 166 ? 8.516 -14.703 5.277 1 94.25 166 GLN A CA 1
ATOM 1266 C C . GLN A 1 166 ? 7.547 -13.688 4.668 1 94.25 166 GLN A C 1
ATOM 1268 O O . GLN A 1 166 ? 6.512 -14.062 4.109 1 94.25 166 GLN A O 1
ATOM 1273 N N . HIS A 1 167 ? 7.867 -12.461 4.746 1 96.44 167 HIS A N 1
ATOM 1274 C CA . HIS A 1 167 ? 6.949 -11.414 4.312 1 96.44 167 HIS A CA 1
ATOM 1275 C C . HIS A 1 167 ? 7.086 -11.148 2.816 1 96.44 167 HIS A C 1
ATOM 1277 O O . HIS A 1 167 ? 8.102 -11.5 2.209 1 96.44 167 HIS A O 1
ATOM 1283 N N . CYS A 1 168 ? 6.055 -10.664 2.158 1 96.69 168 CYS A N 1
ATOM 1284 C CA . CYS A 1 168 ? 6.094 -10.125 0.805 1 96.69 168 CYS A CA 1
ATOM 1285 C C . CYS A 1 168 ? 6.781 -8.758 0.783 1 96.69 168 CYS A C 1
ATOM 1287 O O . CYS A 1 168 ? 6.469 -7.891 1.6 1 96.69 168 CYS A O 1
ATOM 1289 N N . SER A 1 169 ? 7.629 -8.562 -0.185 1 96.31 169 SER A N 1
ATOM 1290 C CA . SER A 1 169 ? 8.352 -7.297 -0.289 1 96.31 169 SER A CA 1
ATOM 1291 C C . SER A 1 169 ? 7.531 -6.254 -1.046 1 96.31 169 SER A C 1
ATOM 1293 O O . SER A 1 169 ? 7.996 -5.133 -1.265 1 96.31 169 SER A O 1
ATOM 1295 N N . LYS A 1 170 ? 6.395 -6.609 -1.355 1 96.06 170 LYS A N 1
ATOM 1296 C CA . LYS A 1 170 ? 5.332 -5.699 -1.772 1 96.06 170 LYS A CA 1
ATOM 1297 C C . LYS A 1 170 ? 5.613 -5.121 -3.156 1 96.06 170 LYS A C 1
ATOM 1299 O O . LYS A 1 170 ? 4.703 -4.992 -3.979 1 96.06 170 LYS A O 1
ATOM 1304 N N . VAL A 1 171 ? 6.871 -4.801 -3.486 1 96.25 171 VAL A N 1
ATOM 1305 C CA . VAL A 1 171 ? 7.113 -4 -4.68 1 96.25 171 VAL A CA 1
ATOM 1306 C C . VAL A 1 171 ? 7.93 -4.805 -5.688 1 96.25 171 VAL A C 1
ATOM 1308 O O . VAL A 1 171 ? 8.211 -4.328 -6.789 1 96.25 171 VAL A O 1
ATOM 1311 N N . CYS A 1 172 ? 8.305 -6.035 -5.367 1 96.94 172 CYS A N 1
ATOM 1312 C CA . CYS A 1 172 ? 9.203 -6.816 -6.203 1 96.94 172 CYS A CA 1
ATOM 1313 C C . CYS A 1 172 ? 8.539 -7.199 -7.52 1 96.94 172 CYS A C 1
ATOM 1315 O O . CYS A 1 172 ? 9.18 -7.191 -8.57 1 96.94 172 CYS A O 1
ATOM 1317 N N . CYS A 1 173 ? 7.266 -7.539 -7.48 1 97.44 173 CYS A N 1
ATOM 1318 C CA . CYS A 1 173 ? 6.586 -7.977 -8.695 1 97.44 173 CYS A CA 1
ATOM 1319 C C . CYS A 1 173 ? 6.539 -6.855 -9.727 1 97.44 173 CYS A C 1
ATOM 1321 O O . CYS A 1 173 ? 6.84 -7.078 -10.906 1 97.44 173 CYS A O 1
ATOM 1323 N N . ILE A 1 174 ? 6.148 -5.672 -9.25 1 98.06 174 ILE A N 1
ATOM 1324 C CA . ILE A 1 174 ? 6.035 -4.559 -10.195 1 98.06 174 ILE A CA 1
ATOM 1325 C C . ILE A 1 174 ? 7.422 -4.148 -10.68 1 98.06 174 ILE A C 1
ATOM 1327 O O . ILE A 1 174 ? 7.586 -3.725 -11.828 1 98.06 174 ILE A O 1
ATOM 1331 N N . THR A 1 175 ? 8.43 -4.242 -9.812 1 97.88 175 THR A N 1
ATOM 1332 C CA . THR A 1 175 ? 9.805 -3.982 -10.227 1 97.88 175 THR A CA 1
ATOM 1333 C C . THR A 1 175 ? 10.242 -4.957 -11.32 1 97.88 175 THR A C 1
ATOM 1335 O O . THR A 1 175 ? 10.852 -4.555 -12.312 1 97.88 175 THR A O 1
ATOM 1338 N N . GLY A 1 176 ? 9.938 -6.227 -11.117 1 98.25 176 GLY A N 1
ATOM 1339 C CA . GLY A 1 176 ? 10.266 -7.234 -12.117 1 98.25 176 GLY A CA 1
ATOM 1340 C C . GLY A 1 176 ? 9.617 -6.965 -13.461 1 98.25 176 GLY A C 1
ATOM 1341 O O . GLY A 1 176 ? 10.281 -7.059 -14.5 1 98.25 176 GLY A O 1
ATOM 1342 N N . VAL A 1 177 ? 8.359 -6.609 -13.438 1 98.69 177 VAL A N 1
ATOM 1343 C CA . VAL A 1 177 ? 7.633 -6.324 -14.672 1 98.69 177 VAL A CA 1
ATOM 1344 C C . VAL A 1 177 ? 8.227 -5.086 -15.344 1 98.69 177 VAL A C 1
ATOM 1346 O O . VAL A 1 177 ? 8.438 -5.07 -16.562 1 98.69 177 VAL A O 1
ATOM 1349 N N . LYS A 1 178 ? 8.461 -4.055 -14.547 1 98.69 178 LYS A N 1
ATOM 1350 C CA . LYS A 1 178 ? 9.07 -2.83 -15.062 1 98.69 178 LYS A CA 1
ATOM 1351 C C . LYS A 1 178 ? 10.398 -3.127 -15.75 1 98.69 178 LYS A C 1
ATOM 1353 O O . LYS A 1 178 ? 10.625 -2.701 -16.875 1 98.69 178 LYS A O 1
ATOM 1358 N N . GLN A 1 179 ? 11.258 -3.889 -15.07 1 98.75 179 GLN A N 1
ATOM 1359 C CA . GLN A 1 179 ? 12.578 -4.156 -15.633 1 98.75 179 GLN A CA 1
ATOM 1360 C C . GLN A 1 179 ? 12.477 -5.074 -16.859 1 98.75 179 GLN A C 1
ATOM 1362 O O . GLN A 1 179 ? 13.258 -4.945 -17.797 1 98.75 179 GLN A O 1
ATOM 1367 N N . ALA A 1 180 ? 11.555 -6.008 -16.828 1 98.88 180 ALA A N 1
ATOM 1368 C CA . ALA A 1 180 ? 11.32 -6.828 -18.016 1 98.88 180 ALA A CA 1
ATOM 1369 C C . ALA A 1 180 ? 10.945 -5.961 -19.219 1 98.88 180 ALA A C 1
ATOM 1371 O O . ALA A 1 180 ? 11.438 -6.184 -20.328 1 98.88 180 ALA A O 1
ATOM 1372 N N . MET A 1 181 ? 10.125 -4.996 -19 1 98.81 181 MET A N 1
ATOM 1373 C CA . MET A 1 181 ? 9.734 -4.078 -20.062 1 98.81 181 MET A CA 1
ATOM 1374 C C . MET A 1 181 ? 10.93 -3.248 -20.531 1 98.81 181 MET A C 1
ATOM 1376 O O . MET A 1 181 ? 11.109 -3.021 -21.719 1 98.81 181 MET A O 1
ATOM 1380 N N . GLU A 1 182 ? 11.727 -2.795 -19.531 1 98.56 182 GLU A N 1
ATOM 1381 C CA . GLU A 1 182 ? 12.938 -2.053 -19.875 1 98.56 182 GLU A CA 1
ATOM 1382 C C . GLU A 1 182 ? 13.875 -2.9 -20.734 1 98.56 182 GLU A C 1
ATOM 1384 O O . GLU A 1 182 ? 14.477 -2.4 -21.672 1 98.56 182 GLU A O 1
ATOM 1389 N N . MET A 1 183 ? 14 -4.199 -20.422 1 98.62 183 MET A N 1
ATOM 1390 C CA . MET A 1 183 ? 14.82 -5.109 -21.219 1 98.62 183 MET A CA 1
ATOM 1391 C C . MET A 1 183 ? 14.297 -5.215 -22.641 1 98.62 183 MET A C 1
ATOM 1393 O O . MET A 1 183 ? 15.078 -5.199 -23.609 1 98.62 183 MET A O 1
ATOM 1397 N N . LYS A 1 184 ? 12.969 -5.289 -22.812 1 98.69 184 LYS A N 1
ATOM 1398 C CA . LYS A 1 184 ? 12.352 -5.395 -24.125 1 98.69 184 LYS A CA 1
ATOM 1399 C C . LYS A 1 184 ? 12.555 -4.117 -24.938 1 98.69 184 LYS A C 1
ATOM 1401 O O . LYS A 1 184 ? 12.688 -4.168 -26.172 1 98.69 184 LYS A O 1
ATOM 1406 N N . GLN A 1 185 ? 12.594 -3.025 -24.266 1 97.94 185 GLN A N 1
ATOM 1407 C CA . GLN A 1 185 ? 12.859 -1.764 -24.938 1 97.94 185 GLN A CA 1
ATOM 1408 C C . GLN A 1 185 ? 14.297 -1.717 -25.469 1 97.94 185 GLN A C 1
ATOM 1410 O O . GLN A 1 185 ? 14.547 -1.221 -26.562 1 97.94 185 GLN A O 1
ATOM 1415 N N . LEU A 1 186 ? 15.211 -2.221 -24.672 1 97.94 186 LEU A N 1
ATOM 1416 C CA . LEU A 1 186 ? 16.625 -2.211 -25.031 1 97.94 186 LEU A CA 1
ATOM 1417 C C . LEU A 1 186 ? 16.922 -3.295 -26.062 1 97.94 186 LEU A C 1
ATOM 1419 O O . LEU A 1 186 ? 17.766 -3.105 -26.938 1 97.94 186 LEU A O 1
ATOM 1423 N N . PHE A 1 187 ? 16.203 -4.414 -25.891 1 98.31 187 PHE A N 1
ATOM 1424 C CA . PHE A 1 187 ? 16.422 -5.586 -26.734 1 98.31 187 PHE A CA 1
ATOM 1425 C C . PHE A 1 187 ? 15.102 -6.109 -27.281 1 98.31 187 PHE A C 1
ATOM 1427 O O . PHE A 1 187 ? 14.625 -7.168 -26.875 1 98.31 187 PHE A O 1
ATOM 1434 N N . PRO A 1 188 ? 14.57 -5.539 -28.281 1 97.75 188 PRO A N 1
ATOM 1435 C CA . PRO A 1 188 ? 13.234 -5.863 -28.781 1 97.75 188 PRO A CA 1
ATOM 1436 C C . PRO A 1 188 ? 13.109 -7.309 -29.25 1 97.75 188 PRO A C 1
ATOM 1438 O O . PRO A 1 188 ? 12.016 -7.891 -29.188 1 97.75 188 PRO A O 1
ATOM 1441 N N . GLU A 1 189 ? 14.164 -7.902 -29.625 1 97.56 189 GLU A N 1
ATOM 1442 C CA . GLU A 1 189 ? 14.109 -9.25 -30.172 1 97.56 189 GLU A CA 1
ATOM 1443 C C . GLU A 1 189 ? 14.32 -10.305 -29.094 1 97.56 189 GLU A C 1
ATOM 1445 O O . GLU A 1 189 ? 14.188 -11.5 -29.359 1 97.56 189 GLU A O 1
ATOM 1450 N N . ALA A 1 190 ? 14.656 -9.883 -27.891 1 98.5 190 ALA A N 1
ATOM 1451 C CA . ALA A 1 190 ? 14.938 -10.828 -26.812 1 98.5 190 ALA A CA 1
ATOM 1452 C C . ALA A 1 190 ? 13.664 -11.484 -26.312 1 98.5 190 ALA A C 1
ATOM 1454 O O . ALA A 1 190 ? 12.594 -10.867 -26.312 1 98.5 190 ALA A O 1
ATOM 1455 N N . ASP A 1 191 ? 13.781 -12.742 -26 1 98.44 191 ASP A N 1
ATOM 1456 C CA . ASP A 1 191 ? 12.734 -13.406 -25.234 1 98.44 191 ASP A CA 1
ATOM 1457 C C . ASP A 1 191 ? 12.906 -13.164 -23.734 1 98.44 191 ASP A C 1
ATOM 1459 O O . ASP A 1 191 ? 13.977 -13.414 -23.188 1 98.44 191 ASP A O 1
ATOM 1463 N N . VAL A 1 192 ? 11.867 -12.648 -23.141 1 98.69 192 VAL A N 1
ATOM 1464 C CA . VAL A 1 192 ? 11.93 -12.32 -21.719 1 98.69 192 VAL A CA 1
ATOM 1465 C C . VAL A 1 192 ? 10.891 -13.141 -20.953 1 98.69 192 VAL A C 1
ATOM 1467 O O . VAL A 1 192 ? 9.711 -13.164 -21.328 1 98.69 192 VAL A O 1
ATOM 1470 N N . PHE A 1 193 ? 11.367 -13.812 -19.875 1 97.06 193 PHE A N 1
ATOM 1471 C CA . PHE A 1 193 ? 10.531 -14.703 -19.078 1 97.06 193 PHE A CA 1
ATOM 1472 C C . PHE A 1 193 ? 10.492 -14.258 -17.625 1 97.06 193 PHE A C 1
ATOM 1474 O O . PHE A 1 193 ? 11.508 -13.844 -17.078 1 97.06 193 PHE A O 1
ATOM 1481 N N . ASN A 1 194 ? 9.32 -14.328 -17.031 1 97.31 194 ASN A N 1
ATOM 1482 C CA . ASN A 1 194 ? 9.148 -14.18 -15.586 1 97.31 194 ASN A CA 1
ATOM 1483 C C . ASN A 1 194 ? 8.68 -15.484 -14.938 1 97.31 194 ASN A C 1
ATOM 1485 O O . ASN A 1 194 ? 7.633 -16.031 -15.312 1 97.31 194 ASN A O 1
ATOM 1489 N N . PHE A 1 195 ? 9.461 -15.977 -14.062 1 95.19 195 PHE A N 1
ATOM 1490 C CA . PHE A 1 195 ? 9.07 -17.125 -13.25 1 95.19 195 PHE A CA 1
ATOM 1491 C C . PHE A 1 195 ? 8.531 -16.656 -11.898 1 95.19 195 PHE A C 1
ATOM 1493 O O . PHE A 1 195 ? 9.219 -15.961 -11.156 1 95.19 195 PHE A O 1
ATOM 1500 N N . TYR A 1 196 ? 7.297 -17.016 -11.586 1 93.06 196 TYR A N 1
ATOM 1501 C CA . TYR A 1 196 ? 6.637 -16.453 -10.414 1 93.06 196 TYR A CA 1
ATOM 1502 C C . TYR A 1 196 ? 5.75 -17.484 -9.734 1 93.06 196 TYR A C 1
ATOM 1504 O O . TYR A 1 196 ? 5.398 -18.5 -10.336 1 93.06 196 TYR A O 1
ATOM 1512 N N . MET A 1 197 ? 5.441 -17.234 -8.383 1 89.06 197 MET A N 1
ATOM 1513 C CA . MET A 1 197 ? 4.426 -18 -7.664 1 89.06 197 MET A CA 1
ATOM 1514 C C . MET A 1 197 ? 3.059 -17.328 -7.793 1 89.06 197 MET A C 1
ATOM 1516 O O . MET A 1 197 ? 2.133 -17.906 -8.359 1 89.06 197 MET A O 1
ATOM 1520 N N . ASP A 1 198 ? 2.951 -16.141 -7.328 1 89.5 198 ASP A N 1
ATOM 1521 C CA . ASP A 1 198 ? 1.816 -15.242 -7.48 1 89.5 198 ASP A CA 1
ATOM 1522 C C . ASP A 1 198 ? 2.277 -13.859 -7.941 1 89.5 198 ASP A C 1
ATOM 1524 O O . ASP A 1 198 ? 3.18 -13.273 -7.344 1 89.5 198 ASP A O 1
ATOM 1528 N N . ILE A 1 199 ? 1.767 -13.422 -9.055 1 93.5 199 ILE A N 1
ATOM 1529 C CA . ILE A 1 199 ? 2.055 -12.055 -9.461 1 93.5 199 ILE A CA 1
ATOM 1530 C C . ILE A 1 199 ? 1.156 -11.086 -8.695 1 93.5 199 ILE A C 1
ATOM 1532 O O . ILE A 1 199 ? -0.071 -11.172 -8.773 1 93.5 199 ILE A O 1
ATOM 1536 N N . ARG A 1 200 ? 1.75 -10.258 -7.961 1 96 200 ARG A N 1
ATOM 1537 C CA . ARG A 1 200 ? 1.007 -9.375 -7.07 1 96 200 ARG A CA 1
ATOM 1538 C C . ARG A 1 200 ? 1.135 -7.918 -7.512 1 96 200 ARG A C 1
ATOM 1540 O O . ARG A 1 200 ? 2.014 -7.195 -7.039 1 96 200 ARG A O 1
ATOM 1547 N N . MET A 1 201 ? 0.173 -7.523 -8.375 1 96.25 201 MET A N 1
ATOM 1548 C CA . MET A 1 201 ? 0.115 -6.188 -8.961 1 96.25 201 MET A CA 1
ATOM 1549 C C . MET A 1 201 ? -0.994 -5.359 -8.32 1 96.25 201 MET A C 1
ATOM 1551 O O . MET A 1 201 ? -1.965 -4.992 -8.984 1 96.25 201 MET A O 1
ATOM 1555 N N . PHE A 1 202 ? -0.857 -4.918 -7.102 1 93.62 202 PHE A N 1
ATOM 1556 C CA . PHE A 1 202 ? -1.98 -4.453 -6.297 1 93.62 202 PHE A CA 1
ATOM 1557 C C . PHE A 1 202 ? -2.092 -2.934 -6.348 1 93.62 202 PHE A C 1
ATOM 1559 O O . PHE A 1 202 ? -3.09 -2.363 -5.902 1 93.62 202 PHE A O 1
ATOM 1566 N N . GLY A 1 203 ? -1.178 -2.18 -6.891 1 94.25 203 GLY A N 1
ATOM 1567 C CA . GLY A 1 203 ? -1.186 -0.726 -6.863 1 94.25 203 GLY A CA 1
ATOM 1568 C C . GLY A 1 203 ? -1.821 -0.11 -8.094 1 94.25 203 GLY A C 1
ATOM 1569 O O . GLY A 1 203 ? -2.055 -0.799 -9.094 1 94.25 203 GLY A O 1
ATOM 1570 N N . PRO A 1 204 ? -2.172 1.229 -8.023 1 95.06 204 PRO A N 1
ATOM 1571 C CA . PRO A 1 204 ? -2.73 1.922 -9.188 1 95.06 204 PRO A CA 1
ATOM 1572 C C . PRO A 1 204 ? -1.817 1.852 -10.414 1 95.06 204 PRO A C 1
ATOM 1574 O O . PRO A 1 204 ? -0.644 2.225 -10.336 1 95.06 204 PRO A O 1
ATOM 1577 N N . GLY A 1 205 ? -2.408 1.39 -11.492 1 95.19 205 GLY A N 1
ATOM 1578 C CA . GLY A 1 205 ? -1.653 1.336 -12.734 1 95.19 205 GLY A CA 1
ATOM 1579 C C . GLY A 1 205 ? -0.839 0.065 -12.883 1 95.19 205 GLY A C 1
ATOM 1580 O O . GLY A 1 205 ? -0.256 -0.184 -13.945 1 95.19 205 GLY A O 1
ATOM 1581 N N . TYR A 1 206 ? -0.781 -0.762 -11.766 1 97.19 206 TYR A N 1
ATOM 1582 C CA . TYR A 1 206 ? 0.068 -1.947 -11.797 1 97.19 206 TYR A CA 1
ATOM 1583 C C . TYR A 1 206 ? -0.505 -3.006 -12.727 1 97.19 206 TYR A C 1
ATOM 1585 O O . TYR A 1 206 ? 0.228 -3.617 -13.508 1 97.19 206 TYR A O 1
ATOM 1593 N N . GLU A 1 207 ? -1.86 -3.209 -12.711 1 95.69 207 GLU A N 1
ATOM 1594 C CA . GLU A 1 207 ? -2.496 -4.188 -13.586 1 95.69 207 GLU A CA 1
ATOM 1595 C C . GLU A 1 207 ? -2.385 -3.773 -15.047 1 95.69 207 GLU A C 1
ATOM 1597 O O . GLU A 1 207 ? -2.172 -4.617 -15.922 1 95.69 207 GLU A O 1
ATOM 1602 N N . GLU A 1 208 ? -2.541 -2.467 -15.266 1 94.88 208 GLU A N 1
ATOM 1603 C CA . GLU A 1 208 ? -2.389 -1.953 -16.625 1 94.88 208 GLU A CA 1
ATOM 1604 C C . GLU A 1 208 ? -0.983 -2.215 -17.156 1 94.88 208 GLU A C 1
ATOM 1606 O O . GLU A 1 208 ? -0.818 -2.637 -18.312 1 94.88 208 GLU A O 1
ATOM 1611 N N . MET A 1 209 ? -0.018 -1.999 -16.344 1 96.94 209 MET A N 1
ATOM 1612 C CA . MET A 1 209 ? 1.368 -2.248 -16.719 1 96.94 209 MET A CA 1
ATOM 1613 C C . MET A 1 209 ? 1.595 -3.727 -17.016 1 96.94 209 MET A C 1
ATOM 1615 O O . MET A 1 209 ? 2.256 -4.074 -18 1 96.94 209 MET A O 1
ATOM 1619 N N . TYR A 1 210 ? 1.031 -4.535 -16.188 1 97.38 210 TYR A N 1
ATOM 1620 C CA . TYR A 1 210 ? 1.139 -5.98 -16.359 1 97.38 210 TYR A CA 1
ATOM 1621 C C . TYR A 1 210 ? 0.544 -6.422 -17.688 1 97.38 210 TYR A C 1
ATOM 1623 O O . TYR A 1 210 ? 1.148 -7.219 -18.406 1 97.38 210 TYR A O 1
ATOM 1631 N N . ARG A 1 211 ? -0.575 -5.895 -17.984 1 96 211 ARG A N 1
ATOM 1632 C CA . ARG A 1 211 ? -1.23 -6.207 -19.25 1 96 211 ARG A CA 1
ATOM 1633 C C . ARG A 1 211 ? -0.394 -5.727 -20.438 1 96 211 ARG A C 1
ATOM 1635 O O . ARG A 1 211 ? -0.242 -6.441 -21.422 1 96 211 ARG A O 1
ATOM 1642 N N . GLU A 1 212 ? 0.074 -4.562 -20.312 1 97.25 212 GLU A N 1
ATOM 1643 C CA . GLU A 1 212 ? 0.92 -4.023 -21.359 1 97.25 212 GLU A CA 1
ATOM 1644 C C . GLU A 1 212 ? 2.158 -4.887 -21.578 1 97.25 212 GLU A C 1
ATOM 1646 O O . GLU A 1 212 ? 2.562 -5.129 -22.719 1 97.25 212 GLU A O 1
ATOM 1651 N N . ALA A 1 213 ? 2.756 -5.324 -20.453 1 98.38 213 ALA A N 1
ATOM 1652 C CA . ALA A 1 213 ? 3.938 -6.18 -20.531 1 98.38 213 ALA A CA 1
ATOM 1653 C C . ALA A 1 213 ? 3.658 -7.438 -21.344 1 98.38 213 ALA A C 1
ATOM 1655 O O . ALA A 1 213 ? 4.5 -7.875 -22.125 1 98.38 213 ALA A O 1
ATOM 1656 N N . GLN A 1 214 ? 2.516 -7.98 -21.219 1 97.62 214 GLN A N 1
ATOM 1657 C CA . GLN A 1 214 ? 2.137 -9.203 -21.922 1 97.62 214 GLN A CA 1
ATOM 1658 C C . GLN A 1 214 ? 1.759 -8.906 -23.375 1 97.62 214 GLN A C 1
ATOM 1660 O O . GLN A 1 214 ? 2.252 -9.562 -24.281 1 97.62 214 GLN A O 1
ATOM 1665 N N . GLN A 1 215 ? 0.939 -7.922 -23.578 1 96.88 215 GLN A N 1
ATOM 1666 C CA . GLN A 1 215 ? 0.299 -7.715 -24.875 1 96.88 215 GLN A CA 1
ATOM 1667 C C . GLN A 1 215 ? 1.213 -6.945 -25.812 1 96.88 215 GLN A C 1
ATOM 1669 O O . GLN A 1 215 ? 1.338 -7.305 -27 1 96.88 215 GLN A O 1
ATOM 1674 N N . ARG A 1 216 ? 1.823 -5.965 -25.328 1 97.38 216 ARG A N 1
ATOM 1675 C CA . ARG A 1 216 ? 2.619 -5.094 -26.188 1 97.38 216 ARG A CA 1
ATOM 1676 C C . ARG A 1 216 ? 4.062 -5.574 -26.266 1 97.38 216 ARG A C 1
ATOM 1678 O O . ARG A 1 216 ? 4.68 -5.527 -27.328 1 97.38 216 ARG A O 1
ATOM 1685 N N . TYR A 1 217 ? 4.57 -6.082 -25.109 1 98 217 TYR A N 1
ATOM 1686 C CA . TYR A 1 217 ? 5.988 -6.41 -25.078 1 98 217 TYR A CA 1
ATOM 1687 C C . TYR A 1 217 ? 6.207 -7.914 -25.219 1 98 217 TYR A C 1
ATOM 1689 O O . TYR A 1 217 ? 7.344 -8.375 -25.344 1 98 217 TYR A O 1
ATOM 1697 N N . ASN A 1 218 ? 5.133 -8.688 -25.188 1 97.88 218 ASN A N 1
ATOM 1698 C CA . ASN A 1 218 ? 5.188 -10.133 -25.375 1 97.88 218 ASN A CA 1
ATOM 1699 C C . ASN A 1 218 ? 6.105 -10.789 -24.344 1 97.88 218 ASN A C 1
ATOM 1701 O O . ASN A 1 218 ? 6.902 -11.664 -24.688 1 97.88 218 ASN A O 1
ATOM 1705 N N . ILE A 1 219 ? 6.066 -10.328 -23.156 1 98.56 219 ILE A N 1
ATOM 1706 C CA . ILE A 1 219 ? 6.805 -10.922 -22.047 1 98.56 219 ILE A CA 1
ATOM 1707 C C . ILE A 1 219 ? 6.07 -12.172 -21.547 1 98.56 219 ILE A C 1
ATOM 1709 O O . ILE A 1 219 ? 4.844 -12.156 -21.406 1 98.56 219 ILE A O 1
ATOM 1713 N N . HIS A 1 220 ? 6.793 -13.219 -21.312 1 96.5 220 HIS A N 1
ATOM 1714 C CA . HIS A 1 220 ? 6.227 -14.5 -20.891 1 96.5 220 HIS A CA 1
ATOM 1715 C C . HIS A 1 220 ? 6.191 -14.617 -19.375 1 96.5 220 HIS A C 1
ATOM 1717 O O . HIS A 1 220 ? 7.188 -14.336 -18.703 1 96.5 220 HIS A O 1
ATOM 1723 N N . PHE A 1 221 ? 5.066 -15.023 -18.875 1 94.88 221 PHE A N 1
ATOM 1724 C CA . PHE A 1 221 ? 4.91 -15.273 -17.438 1 94.88 221 PHE A CA 1
ATOM 1725 C C . PHE A 1 221 ? 4.613 -16.75 -17.172 1 94.88 221 PHE A C 1
ATOM 1727 O O . PHE A 1 221 ? 3.584 -17.266 -17.625 1 94.88 221 PHE A O 1
ATOM 1734 N N . LEU A 1 222 ? 5.508 -17.359 -16.5 1 91.31 222 LEU A N 1
ATOM 1735 C CA . LEU A 1 222 ? 5.406 -18.781 -16.203 1 91.31 222 LEU A CA 1
ATOM 1736 C C . LEU A 1 222 ? 5.273 -19.016 -14.695 1 91.31 222 LEU A C 1
ATOM 1738 O O . LEU A 1 222 ? 6.137 -18.594 -13.922 1 91.31 222 LEU A O 1
ATOM 1742 N N . ARG A 1 223 ? 4.176 -19.578 -14.359 1 87.94 223 ARG A N 1
ATOM 1743 C CA . ARG A 1 223 ? 4.016 -19.938 -12.953 1 87.94 223 ARG A CA 1
ATOM 1744 C C . ARG A 1 223 ? 4.906 -21.125 -12.578 1 87.94 223 ARG A C 1
ATOM 1746 O O . ARG A 1 223 ? 4.676 -22.25 -13.016 1 87.94 223 ARG A O 1
ATOM 1753 N N . GLY A 1 224 ? 5.98 -20.844 -11.836 1 82 224 GLY A N 1
ATOM 1754 C CA . GLY A 1 224 ? 6.914 -21.906 -11.477 1 82 224 GLY A CA 1
ATOM 1755 C C . GLY A 1 224 ? 7.957 -21.453 -10.469 1 82 224 GLY A C 1
ATOM 1756 O O . GLY A 1 224 ? 8.344 -20.281 -10.438 1 82 224 GLY A O 1
ATOM 1757 N N . ARG A 1 225 ? 8.25 -22.453 -9.648 1 77.88 225 ARG A N 1
ATOM 1758 C CA . ARG A 1 225 ? 9.359 -22.234 -8.727 1 77.88 225 ARG A CA 1
ATOM 1759 C C . ARG A 1 225 ? 10.672 -22.75 -9.305 1 77.88 225 ARG A C 1
ATOM 1761 O O . ARG A 1 225 ? 10.719 -23.844 -9.852 1 77.88 225 ARG A O 1
ATOM 1768 N N . ILE A 1 226 ? 11.602 -21.828 -9.375 1 80.31 226 ILE A N 1
ATOM 1769 C CA . ILE A 1 226 ? 12.906 -22.266 -9.852 1 80.31 226 ILE A CA 1
ATOM 1770 C C . ILE A 1 226 ? 13.664 -22.969 -8.719 1 80.31 226 ILE A C 1
ATOM 1772 O O . ILE A 1 226 ? 13.82 -22.391 -7.633 1 80.31 226 ILE A O 1
ATOM 1776 N N . SER A 1 227 ? 14.125 -24.156 -9.023 1 83.5 227 SER A N 1
ATOM 1777 C CA . SER A 1 227 ? 14.789 -24.953 -8 1 83.5 227 SER A CA 1
ATOM 1778 C C . SER A 1 227 ? 16.297 -24.734 -8.031 1 83.5 227 SER A C 1
ATOM 1780 O O . SER A 1 227 ? 16.953 -24.719 -6.98 1 83.5 227 SER A O 1
ATOM 1782 N N . GLU A 1 228 ? 16.766 -24.578 -9.203 1 92 228 GLU A N 1
ATOM 1783 C CA . GLU A 1 228 ? 18.219 -24.438 -9.281 1 92 228 GLU A CA 1
ATOM 1784 C C . GLU A 1 228 ? 18.641 -23.797 -10.602 1 92 228 GLU A C 1
ATOM 1786 O O . GLU A 1 228 ? 17.922 -23.875 -11.602 1 92 228 GLU A O 1
ATOM 1791 N N . ALA A 1 229 ? 19.734 -23.141 -10.508 1 93.62 229 ALA A N 1
ATOM 1792 C CA . ALA A 1 229 ? 20.453 -22.641 -11.68 1 93.62 229 ALA A CA 1
ATOM 1793 C C . ALA A 1 229 ? 21.844 -23.25 -11.773 1 93.62 229 ALA A C 1
ATOM 1795 O O . ALA A 1 229 ? 22.484 -23.531 -10.758 1 93.62 229 ALA A O 1
ATOM 1796 N N . SER A 1 230 ? 22.297 -23.5 -13.023 1 93.94 230 SER A N 1
ATOM 1797 C CA . SER A 1 230 ? 23.641 -24.047 -13.258 1 93.94 230 SER A CA 1
ATOM 1798 C C . SER A 1 230 ? 24.281 -23.406 -14.492 1 93.94 230 SER A C 1
ATOM 1800 O O . SER A 1 230 ? 23.578 -23 -15.422 1 93.94 230 SER A O 1
ATOM 1802 N N . PRO A 1 231 ? 25.562 -23.344 -14.406 1 90.5 231 PRO A N 1
ATOM 1803 C CA . PRO A 1 231 ? 26.234 -22.812 -15.594 1 90.5 231 PRO A CA 1
ATOM 1804 C C . PRO A 1 231 ? 26.281 -23.812 -16.75 1 90.5 231 PRO A C 1
ATOM 1806 O O . PRO A 1 231 ? 26.266 -25.016 -16.516 1 90.5 231 PRO A O 1
ATOM 1809 N N . THR A 1 232 ? 26.281 -23.234 -17.922 1 90.44 232 THR A N 1
ATOM 1810 C CA . THR A 1 232 ? 26.516 -24.047 -19.109 1 90.44 232 THR A CA 1
ATOM 1811 C C . THR A 1 232 ? 27.906 -23.766 -19.688 1 90.44 232 THR A C 1
ATOM 1813 O O . THR A 1 232 ? 28.547 -22.797 -19.312 1 90.44 232 THR A O 1
ATOM 1816 N N . ILE A 1 233 ? 28.281 -24.625 -20.594 1 86.12 233 ILE A N 1
ATOM 1817 C CA . ILE A 1 233 ? 29.609 -24.547 -21.203 1 86.12 233 ILE A CA 1
ATOM 1818 C C . ILE A 1 233 ? 29.719 -23.266 -22.031 1 86.12 233 ILE A C 1
ATOM 1820 O O . ILE A 1 233 ? 30.781 -22.656 -22.109 1 86.12 233 ILE A O 1
ATOM 1824 N N . ASP A 1 234 ? 28.656 -22.844 -22.562 1 87.56 234 ASP A N 1
ATOM 1825 C CA . ASP A 1 234 ? 28.672 -21.703 -23.453 1 87.56 234 ASP A CA 1
ATOM 1826 C C . ASP A 1 234 ? 28.469 -20.391 -22.703 1 87.56 234 ASP A C 1
ATOM 1828 O O . ASP A 1 234 ? 28.234 -19.344 -23.297 1 87.56 234 ASP A O 1
ATOM 1832 N N . GLY A 1 235 ? 28.469 -20.406 -21.359 1 86.44 235 GLY A N 1
ATOM 1833 C CA . GLY A 1 235 ? 28.375 -19.188 -20.562 1 86.44 235 GLY A CA 1
ATOM 1834 C C . GLY A 1 235 ? 26.953 -18.797 -20.219 1 86.44 235 GLY A C 1
ATOM 1835 O O . GLY A 1 235 ? 26.734 -17.797 -19.531 1 86.44 235 GLY A O 1
ATOM 1836 N N . ARG A 1 236 ? 26.031 -19.609 -20.672 1 93.94 236 ARG A N 1
ATOM 1837 C CA . ARG A 1 236 ? 24.625 -19.375 -20.328 1 93.94 236 ARG A CA 1
ATOM 1838 C C . ARG A 1 236 ? 24.281 -20 -18.984 1 93.94 236 ARG A C 1
ATOM 1840 O O . ARG A 1 236 ? 25.141 -20.562 -18.312 1 93.94 236 ARG A O 1
ATOM 1847 N N . VAL A 1 237 ? 23.062 -19.641 -18.516 1 96.5 237 VAL A N 1
ATOM 1848 C CA . VAL A 1 237 ? 22.578 -20.172 -17.25 1 96.5 237 VAL A CA 1
ATOM 1849 C C . VAL A 1 237 ? 21.422 -21.141 -17.5 1 96.5 237 VAL A C 1
ATOM 1851 O O . VAL A 1 237 ? 20.438 -20.781 -18.156 1 96.5 237 VAL A O 1
ATOM 1854 N N . GLN A 1 238 ? 21.594 -22.359 -17.062 1 95.94 238 GLN A N 1
ATOM 1855 C CA . GLN A 1 238 ? 20.5 -23.328 -17.125 1 95.94 238 GLN A CA 1
ATOM 1856 C C . GLN A 1 238 ? 19.594 -23.234 -15.898 1 95.94 238 GLN A C 1
ATOM 1858 O O . GLN A 1 238 ? 20.078 -23.297 -14.766 1 95.94 238 GLN A O 1
ATOM 1863 N N . ILE A 1 239 ? 18.281 -23.062 -16.156 1 94.5 239 ILE A N 1
ATOM 1864 C CA . ILE A 1 239 ? 17.312 -22.953 -15.07 1 94.5 239 ILE A CA 1
ATOM 1865 C C . ILE A 1 239 ? 16.438 -24.203 -15.039 1 94.5 239 ILE A C 1
ATOM 1867 O O . ILE A 1 239 ? 15.984 -24.672 -16.078 1 94.5 239 ILE A O 1
ATOM 1871 N N . LYS A 1 240 ? 16.359 -24.719 -13.875 1 93.44 240 LYS A N 1
ATOM 1872 C CA . LYS A 1 240 ? 15.398 -25.797 -13.633 1 93.44 240 LYS A CA 1
ATOM 1873 C C . LYS A 1 240 ? 14.195 -25.297 -12.836 1 93.44 240 LYS A C 1
ATOM 1875 O O . LYS A 1 240 ? 14.359 -24.719 -11.758 1 93.44 240 LYS A O 1
ATOM 1880 N N . ALA A 1 241 ? 13.055 -25.453 -13.438 1 88.25 241 ALA A N 1
ATOM 1881 C CA . ALA A 1 241 ? 11.82 -25.016 -12.781 1 88.25 241 ALA A CA 1
ATOM 1882 C C . ALA A 1 241 ? 10.727 -26.078 -12.906 1 88.25 241 ALA A C 1
ATOM 1884 O O . ALA A 1 241 ? 10.883 -27.047 -13.633 1 88.25 241 ALA A O 1
ATOM 1885 N N . GLU A 1 242 ? 9.883 -25.969 -12 1 83.62 242 GLU A N 1
ATOM 1886 C CA . GLU A 1 242 ? 8.664 -26.75 -12.109 1 83.62 242 GLU A CA 1
ATOM 1887 C C . GLU A 1 242 ? 7.453 -25.875 -12.391 1 83.62 242 GLU A C 1
ATOM 1889 O O . GLU A 1 242 ? 7.219 -24.891 -11.688 1 83.62 242 GLU A O 1
ATOM 1894 N N . ASP A 1 243 ? 6.824 -26.203 -13.477 1 75.31 243 ASP A N 1
ATOM 1895 C CA . ASP A 1 243 ? 5.562 -25.531 -13.766 1 75.31 243 ASP A CA 1
ATOM 1896 C C . ASP A 1 243 ? 4.461 -26 -12.812 1 75.31 243 ASP A C 1
ATOM 1898 O O . ASP A 1 243 ? 3.949 -27.109 -12.945 1 75.31 243 ASP A O 1
ATOM 1902 N N . THR A 1 244 ? 4.07 -25.141 -12 1 72.81 244 THR A N 1
ATOM 1903 C CA . THR A 1 244 ? 3.152 -25.562 -10.945 1 72.81 244 THR A CA 1
ATOM 1904 C C . THR A 1 244 ? 1.763 -25.828 -11.516 1 72.81 244 THR A C 1
ATOM 1906 O O . THR A 1 244 ? 0.973 -26.562 -10.922 1 72.81 244 THR A O 1
ATOM 1909 N N . LEU A 1 245 ? 1.435 -25.219 -12.625 1 68.38 245 LEU A N 1
ATOM 1910 C CA . LEU A 1 245 ? 0.129 -25.438 -13.234 1 68.38 245 LEU A CA 1
ATOM 1911 C C . LEU A 1 245 ? 0.07 -26.797 -13.914 1 68.38 245 LEU A C 1
ATOM 1913 O O . LEU A 1 245 ? -0.934 -27.5 -13.805 1 68.38 245 LEU A O 1
ATOM 1917 N N . THR A 1 246 ? 1.248 -27.25 -14.477 1 68.62 246 THR A N 1
ATOM 1918 C CA . THR A 1 246 ? 1.257 -28.469 -15.266 1 68.62 246 THR A CA 1
ATOM 1919 C C . THR A 1 246 ? 1.94 -29.594 -14.5 1 68.62 246 THR A C 1
ATOM 1921 O O . THR A 1 246 ? 1.801 -30.766 -14.852 1 68.62 246 THR A O 1
ATOM 1924 N N . GLY A 1 247 ? 2.602 -29.234 -13.453 1 72.75 247 GLY A N 1
ATOM 1925 C CA . GLY A 1 247 ? 3.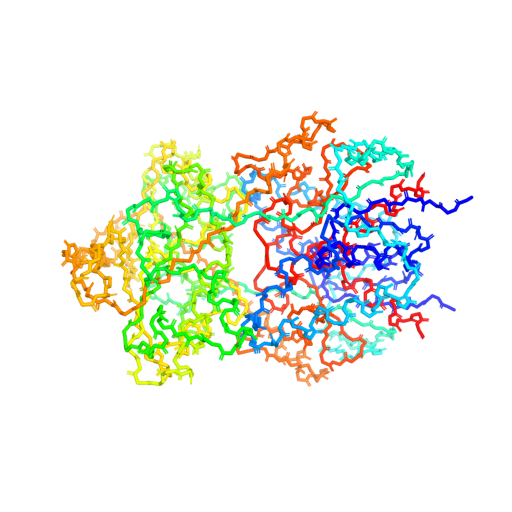375 -30.203 -12.688 1 72.75 247 GLY A CA 1
ATOM 1926 C C . GLY A 1 247 ? 4.57 -30.75 -13.445 1 72.75 247 GLY A C 1
ATOM 1927 O O . GLY A 1 247 ? 5.188 -31.719 -13.023 1 72.75 247 GLY A O 1
ATOM 1928 N N . ARG A 1 248 ? 4.941 -30.156 -14.594 1 79.5 248 ARG A N 1
ATOM 1929 C CA . ARG A 1 248 ? 6.02 -30.672 -15.438 1 79.5 248 ARG A CA 1
ATOM 1930 C C . ARG A 1 248 ? 7.316 -29.906 -15.195 1 79.5 248 ARG A C 1
ATOM 1932 O O . ARG A 1 248 ? 7.301 -28.688 -14.992 1 79.5 248 ARG A O 1
ATOM 1939 N N . PRO A 1 249 ? 8.383 -30.688 -15.141 1 85.5 249 PRO A N 1
ATOM 1940 C CA . PRO A 1 249 ? 9.688 -30.016 -15.062 1 85.5 249 PRO A CA 1
ATOM 1941 C C . PRO A 1 249 ? 10.023 -29.234 -16.328 1 85.5 249 PRO A C 1
ATOM 1943 O O . PRO A 1 249 ? 9.672 -29.656 -17.438 1 85.5 249 PRO A O 1
ATOM 1946 N N . LEU A 1 250 ? 10.547 -28.078 -16.109 1 88.5 250 LEU A N 1
ATOM 1947 C CA . LEU A 1 250 ? 10.992 -27.219 -17.203 1 88.5 250 LEU A CA 1
ATOM 1948 C C . LEU A 1 250 ? 12.477 -26.906 -17.078 1 88.5 250 LEU A C 1
ATOM 1950 O O . LEU A 1 250 ? 12.969 -26.625 -15.984 1 88.5 250 LEU A O 1
ATOM 1954 N N . ARG A 1 251 ? 13.195 -27.188 -18.219 1 90.94 251 ARG A N 1
ATOM 1955 C CA . ARG A 1 251 ? 14.594 -26.797 -18.312 1 90.94 251 ARG A CA 1
ATOM 1956 C C . ARG A 1 251 ? 14.797 -25.781 -19.438 1 90.94 251 ARG A C 1
ATOM 1958 O O . ARG A 1 251 ? 14.281 -25.953 -20.547 1 90.94 251 ARG A O 1
ATOM 1965 N N . MET A 1 252 ? 15.469 -24.75 -19.031 1 92.56 252 MET A N 1
ATOM 1966 C CA . MET A 1 252 ? 15.688 -23.688 -20.016 1 92.56 252 MET A CA 1
ATOM 1967 C C . MET A 1 252 ? 17.047 -23.031 -19.812 1 92.56 252 MET A C 1
ATOM 1969 O O . MET A 1 252 ? 17.5 -22.844 -18.672 1 92.56 252 MET A O 1
ATOM 1973 N N . SER A 1 253 ? 17.703 -22.828 -20.984 1 95.56 253 SER A N 1
ATOM 1974 C CA . SER A 1 253 ? 18.938 -22.047 -20.938 1 95.56 253 SER A CA 1
ATOM 1975 C C . SER A 1 253 ? 18.672 -20.578 -21.281 1 95.56 253 SER A C 1
ATOM 1977 O O . SER A 1 253 ? 17.969 -20.281 -22.25 1 95.56 253 SER A O 1
ATOM 1979 N N . VAL A 1 254 ? 19.219 -19.688 -20.453 1 97.5 254 VAL A N 1
ATOM 1980 C CA . VAL A 1 254 ? 19.031 -18.25 -20.703 1 97.5 254 VAL A CA 1
ATOM 1981 C C . VAL A 1 254 ? 20.391 -17.562 -20.719 1 97.5 254 VAL A C 1
ATOM 1983 O O . VAL A 1 254 ? 21.375 -18.078 -20.188 1 97.5 254 VAL A O 1
ATOM 1986 N N . ASP A 1 255 ? 20.422 -16.375 -21.359 1 97.81 255 ASP A N 1
ATOM 1987 C CA . ASP A 1 255 ? 21.641 -15.57 -21.438 1 97.81 255 ASP A CA 1
ATOM 1988 C C . ASP A 1 255 ? 21.844 -14.766 -20.156 1 97.81 255 ASP A C 1
ATOM 1990 O O . ASP A 1 255 ? 22.969 -14.422 -19.797 1 97.81 255 ASP A O 1
ATOM 1994 N N . MET A 1 256 ? 20.766 -14.391 -19.516 1 98.12 256 MET A N 1
ATOM 1995 C CA . MET A 1 256 ? 20.766 -13.641 -18.266 1 98.12 256 MET A CA 1
ATOM 1996 C C . MET A 1 256 ? 19.688 -14.156 -17.312 1 98.12 256 MET A C 1
ATOM 1998 O O . MET A 1 256 ? 18.531 -14.344 -17.719 1 98.12 256 MET A O 1
ATOM 2002 N N . LEU A 1 257 ? 20.094 -14.5 -16.141 1 98.19 257 LEU A N 1
ATOM 2003 C CA . LEU A 1 257 ? 19.156 -14.742 -15.047 1 98.19 257 LEU A CA 1
ATOM 2004 C C . LEU A 1 257 ? 19.156 -13.578 -14.062 1 98.19 257 LEU A C 1
ATOM 2006 O O . LEU A 1 257 ? 20.203 -13.25 -13.484 1 98.19 257 LEU A O 1
ATOM 2010 N N . VAL A 1 258 ? 18.031 -12.914 -13.938 1 98.69 258 VAL A N 1
ATOM 2011 C CA . VAL A 1 258 ? 17.906 -11.781 -13.023 1 98.69 258 VAL A CA 1
ATOM 2012 C C . VAL A 1 258 ? 17.094 -12.195 -11.797 1 98.69 258 VAL A C 1
ATOM 2014 O O . VAL A 1 258 ? 15.93 -12.578 -11.914 1 98.69 258 VAL A O 1
ATOM 2017 N N . LEU A 1 259 ? 17.719 -12.18 -10.672 1 98.31 259 LEU A N 1
ATOM 2018 C CA . LEU A 1 259 ? 17.078 -12.477 -9.398 1 98.31 259 LEU A CA 1
ATOM 2019 C C . LEU A 1 259 ? 16.406 -11.227 -8.82 1 98.31 259 LEU A C 1
ATOM 2021 O O . LEU A 1 259 ? 17.078 -10.227 -8.555 1 98.31 259 LEU A O 1
ATOM 2025 N N . ILE A 1 260 ? 15.086 -11.266 -8.672 1 98.19 260 ILE A N 1
ATOM 2026 C CA . ILE A 1 260 ? 14.359 -10.156 -8.062 1 98.19 260 ILE A CA 1
ATOM 2027 C C . ILE A 1 260 ? 14.445 -10.25 -6.547 1 98.19 260 ILE A C 1
ATOM 2029 O O . ILE A 1 260 ? 13.68 -10.984 -5.914 1 98.19 260 ILE A O 1
ATOM 2033 N N . VAL A 1 261 ? 15.328 -9.461 -5.984 1 98.19 261 VAL A N 1
ATOM 2034 C CA . VAL A 1 261 ? 15.641 -9.57 -4.562 1 98.19 261 VAL A CA 1
ATOM 2035 C C . VAL A 1 261 ? 14.68 -8.703 -3.756 1 98.19 261 VAL A C 1
ATOM 2037 O O . VAL A 1 261 ? 14.344 -7.59 -4.172 1 98.19 261 VAL A O 1
ATOM 2040 N N . GLY A 1 262 ? 14.281 -9.203 -2.648 1 97.38 262 GLY A N 1
ATOM 2041 C CA . GLY A 1 262 ? 13.258 -8.555 -1.839 1 97.38 262 GLY A CA 1
ATOM 2042 C C . GLY A 1 262 ? 13.836 -7.562 -0.841 1 97.38 262 GLY A C 1
ATOM 2043 O O . GLY A 1 262 ? 15.047 -7.535 -0.615 1 97.38 262 GLY A O 1
ATOM 2044 N N . MET A 1 263 ? 12.922 -6.734 -0.211 1 97.94 263 MET A N 1
ATOM 2045 C CA . MET A 1 263 ? 13.234 -5.863 0.92 1 97.94 263 MET A CA 1
ATOM 2046 C C . MET A 1 263 ? 13.234 -6.652 2.227 1 97.94 263 MET A C 1
ATOM 2048 O O . MET A 1 263 ? 12.32 -7.445 2.48 1 97.94 263 MET A O 1
ATOM 2052 N N . ARG A 1 264 ? 14.258 -6.484 2.955 1 97.19 264 ARG A N 1
ATOM 2053 C CA . ARG A 1 264 ? 14.273 -7.004 4.316 1 97.19 264 ARG A CA 1
ATOM 2054 C C . ARG A 1 264 ? 14.445 -5.875 5.332 1 97.19 264 ARG A C 1
ATOM 2056 O O . ARG A 1 264 ? 14.797 -4.754 4.965 1 97.19 264 ARG A O 1
ATOM 2063 N N . ALA A 1 265 ? 14.117 -6.168 6.566 1 97.75 265 ALA A N 1
ATOM 2064 C CA . ALA A 1 265 ? 14.352 -5.188 7.625 1 97.75 265 ALA A CA 1
ATOM 2065 C C . ALA A 1 265 ? 15.789 -4.691 7.602 1 97.75 265 ALA A C 1
ATOM 2067 O O . ALA A 1 265 ? 16.719 -5.465 7.359 1 97.75 265 ALA A O 1
ATOM 2068 N N . ASN A 1 266 ? 15.891 -3.385 7.84 1 97.94 266 ASN A N 1
ATOM 2069 C CA . ASN A 1 266 ? 17.219 -2.801 7.871 1 97.94 266 ASN A CA 1
ATOM 2070 C C . ASN A 1 266 ? 18.125 -3.535 8.852 1 97.94 266 ASN A C 1
ATOM 2072 O O . ASN A 1 266 ? 17.703 -3.906 9.945 1 97.94 266 ASN A O 1
ATOM 2076 N N . ASP A 1 267 ? 19.375 -3.652 8.516 1 97.12 267 ASP A N 1
ATOM 2077 C CA . ASP A 1 267 ? 20.344 -4.406 9.297 1 97.12 267 ASP A CA 1
ATOM 2078 C C . ASP A 1 267 ? 20.5 -3.811 10.695 1 97.12 267 ASP A C 1
ATOM 2080 O O . ASP A 1 267 ? 20.859 -4.52 11.641 1 97.12 267 ASP A O 1
ATOM 2084 N N . ASP A 1 268 ? 20.188 -2.549 10.859 1 96.81 268 ASP A N 1
ATOM 2085 C CA . ASP A 1 268 ? 20.422 -1.851 12.125 1 96.81 268 ASP A CA 1
ATOM 2086 C C . ASP A 1 268 ? 19.219 -1.979 13.047 1 96.81 268 ASP A C 1
ATOM 2088 O O . ASP A 1 268 ? 19.266 -1.588 14.211 1 96.81 268 ASP A O 1
ATOM 2092 N N . ASN A 1 269 ? 18.125 -2.561 12.562 1 97.75 269 ASN A N 1
ATOM 2093 C CA . ASN A 1 269 ? 16.875 -2.521 13.297 1 97.75 269 ASN A CA 1
ATOM 2094 C C . ASN A 1 269 ? 16.984 -3.236 14.641 1 97.75 269 ASN A C 1
ATOM 2096 O O . ASN A 1 269 ? 16.406 -2.789 15.633 1 97.75 269 ASN A O 1
ATOM 2100 N N . GLU A 1 270 ? 17.703 -4.359 14.617 1 97.56 270 GLU A N 1
ATOM 2101 C CA . GLU A 1 270 ? 17.828 -5.117 15.859 1 97.56 270 GLU A CA 1
ATOM 2102 C C . GLU A 1 270 ? 18.547 -4.301 16.938 1 97.56 270 GLU A C 1
ATOM 2104 O O . GLU A 1 270 ? 18.078 -4.219 18.078 1 97.56 270 GLU A O 1
ATOM 2109 N N . ALA A 1 271 ? 19.656 -3.713 16.578 1 97.44 271 ALA A N 1
ATOM 2110 C CA . ALA A 1 271 ? 20.422 -2.896 17.516 1 97.44 271 ALA A CA 1
ATOM 2111 C C . ALA A 1 271 ? 19.641 -1.662 17.938 1 97.44 271 ALA A C 1
ATOM 2113 O O . ALA A 1 271 ? 19.656 -1.284 19.109 1 97.44 271 ALA A O 1
ATOM 2114 N N . PHE A 1 272 ? 18.969 -0.997 17 1 97.38 272 PHE A N 1
ATOM 2115 C CA . PHE A 1 272 ? 18.141 0.164 17.297 1 97.38 272 PHE A CA 1
ATOM 2116 C C . PHE A 1 272 ? 17.047 -0.197 18.297 1 97.38 272 PHE A C 1
ATOM 2118 O O . PHE A 1 272 ? 16.812 0.537 19.266 1 97.38 272 PHE A O 1
ATOM 2125 N N . ALA A 1 273 ? 16.391 -1.334 18 1 98.44 273 ALA A N 1
ATOM 2126 C CA . ALA A 1 273 ? 15.297 -1.776 18.859 1 98.44 273 ALA A CA 1
ATOM 2127 C C . ALA A 1 273 ? 15.781 -2.041 20.281 1 98.44 273 ALA A C 1
ATOM 2129 O O . ALA A 1 273 ? 15.172 -1.577 21.25 1 98.44 273 ALA A O 1
ATOM 2130 N N . ALA A 1 274 ? 16.859 -2.766 20.438 1 98.12 274 ALA A N 1
ATOM 2131 C CA . ALA A 1 274 ? 17.406 -3.098 21.75 1 98.12 274 ALA A CA 1
ATOM 2132 C C . ALA A 1 274 ? 17.859 -1.842 22.484 1 98.12 274 ALA A C 1
ATOM 2134 O O . ALA A 1 274 ? 17.578 -1.678 23.672 1 98.12 274 ALA A O 1
ATOM 2135 N N . GLY A 1 275 ? 18.5 -0.976 21.828 1 98 275 GLY A N 1
ATOM 2136 C CA . GLY A 1 275 ? 19.078 0.206 22.438 1 98 275 GLY A CA 1
ATOM 2137 C C . GLY A 1 275 ? 18.047 1.225 22.875 1 98 275 GLY A C 1
ATOM 2138 O O . GLY A 1 275 ? 18.219 1.891 23.891 1 98 275 GLY A O 1
ATOM 2139 N N . ALA A 1 276 ? 16.984 1.354 22.094 1 98.44 276 ALA A N 1
ATOM 2140 C CA . ALA A 1 276 ? 16 2.408 22.359 1 98.44 276 ALA A CA 1
ATOM 2141 C C . ALA A 1 276 ? 14.719 1.828 22.922 1 98.44 276 ALA A C 1
ATOM 2143 O O . ALA A 1 276 ? 13.75 2.559 23.156 1 98.44 276 ALA A O 1
ATOM 2144 N N . GLY A 1 277 ? 14.648 0.518 23.141 1 98.56 277 GLY A N 1
ATOM 2145 C CA . GLY A 1 277 ? 13.469 -0.117 23.703 1 98.56 277 GLY A CA 1
ATOM 2146 C C . GLY A 1 277 ? 12.305 -0.166 22.734 1 98.56 277 GLY A C 1
ATOM 2147 O O . GLY A 1 277 ? 11.156 0.038 23.125 1 98.56 277 GLY A O 1
ATOM 2148 N N . LEU A 1 278 ? 12.586 -0.388 21.469 1 98.81 278 LEU A N 1
ATOM 2149 C CA . LEU A 1 278 ? 11.555 -0.382 20.438 1 98.81 278 LEU A CA 1
ATOM 2150 C C . LEU A 1 278 ? 11.094 -1.801 20.125 1 98.81 278 LEU A C 1
ATOM 2152 O O . LEU A 1 278 ? 11.883 -2.742 20.172 1 98.81 278 LEU A O 1
ATOM 2156 N N . ASN A 1 279 ? 9.82 -1.938 19.719 1 98.62 279 ASN A N 1
ATOM 2157 C CA . ASN A 1 279 ? 9.273 -3.232 19.328 1 98.62 279 ASN A CA 1
ATOM 2158 C C . ASN A 1 279 ? 9.602 -3.559 17.875 1 98.62 279 ASN A C 1
ATOM 2160 O O . ASN A 1 279 ? 9.578 -2.674 17.016 1 98.62 279 ASN A O 1
ATOM 2164 N N . ARG A 1 280 ? 9.891 -4.789 17.656 1 98 280 ARG A N 1
ATOM 2165 C CA . ARG A 1 280 ? 10.094 -5.297 16.297 1 98 280 ARG A CA 1
ATOM 2166 C C . ARG A 1 280 ? 8.969 -6.25 15.898 1 98 280 ARG A C 1
ATOM 2168 O O . ARG A 1 280 ? 8.43 -6.969 16.75 1 98 280 ARG A O 1
ATOM 2175 N N . ALA A 1 281 ? 8.609 -6.227 14.656 1 96.31 281 ALA A N 1
ATOM 2176 C CA . ALA A 1 281 ? 7.703 -7.223 14.094 1 96.31 281 ALA A CA 1
ATOM 2177 C C . ALA A 1 281 ? 8.43 -8.539 13.844 1 96.31 281 ALA A C 1
ATOM 2179 O O . ALA A 1 281 ? 9.656 -8.586 13.812 1 96.31 281 ALA A O 1
ATOM 2180 N N . PRO A 1 282 ? 7.664 -9.641 13.648 1 93.81 282 PRO A N 1
ATOM 2181 C CA . PRO A 1 282 ? 8.297 -10.93 13.336 1 93.81 282 PRO A CA 1
ATOM 2182 C C . PRO A 1 282 ? 9.164 -10.867 12.086 1 93.81 282 PRO A C 1
ATOM 2184 O O . PRO A 1 282 ? 10.164 -11.586 11.992 1 93.81 282 PRO A O 1
ATOM 2187 N N . SER A 1 283 ? 8.891 -10 11.211 1 95.56 283 SER A N 1
ATOM 2188 C CA . SER A 1 283 ? 9.617 -9.859 9.961 1 95.56 283 SER A CA 1
ATOM 2189 C C . SER A 1 283 ? 10.953 -9.156 10.172 1 95.56 283 SER A C 1
ATOM 2191 O O . SER A 1 283 ? 11.797 -9.117 9.266 1 95.56 283 SER A O 1
ATOM 2193 N N . GLY A 1 284 ? 11.172 -8.57 11.312 1 96.94 284 GLY A N 1
ATOM 2194 C CA . GLY A 1 284 ? 12.398 -7.855 11.609 1 96.94 284 GLY A CA 1
ATOM 2195 C C . GLY A 1 284 ? 12.273 -6.352 11.484 1 96.94 284 GLY A C 1
ATOM 2196 O O . GLY A 1 284 ? 13.117 -5.602 11.977 1 96.94 284 GLY A O 1
ATOM 2197 N N . PHE A 1 285 ? 11.234 -5.887 10.844 1 98.38 285 PHE A N 1
ATOM 2198 C CA . PHE A 1 285 ? 10.961 -4.453 10.773 1 98.38 285 PHE A CA 1
ATOM 2199 C C . PHE A 1 285 ? 10.547 -3.914 12.141 1 98.38 285 PHE A C 1
ATOM 2201 O O . PHE A 1 285 ? 10.164 -4.68 13.031 1 98.38 285 PHE A O 1
ATOM 2208 N N . LEU A 1 286 ? 10.711 -2.592 12.32 1 98.62 286 LEU A N 1
ATOM 2209 C CA . LEU A 1 286 ? 10.211 -2.016 13.562 1 98.62 286 LEU A CA 1
ATOM 2210 C C . LEU A 1 286 ? 8.688 -1.938 13.555 1 98.62 286 LEU A C 1
ATOM 2212 O O . LEU A 1 286 ? 8.086 -1.643 12.523 1 98.62 286 LEU A O 1
ATOM 2216 N N . ALA A 1 287 ? 8.102 -2.242 14.688 1 98.25 287 ALA A N 1
ATOM 2217 C CA . ALA A 1 287 ? 6.648 -2.277 14.805 1 98.25 287 ALA A CA 1
ATOM 2218 C C . ALA A 1 287 ? 6.098 -0.92 15.234 1 98.25 287 ALA A C 1
ATOM 2220 O O . ALA A 1 287 ? 6.48 -0.394 16.281 1 98.25 287 ALA A O 1
ATOM 2221 N N . PRO A 1 288 ? 5.223 -0.318 14.445 1 98.19 288 PRO A N 1
ATOM 2222 C CA . PRO A 1 288 ? 4.547 0.888 14.93 1 98.19 288 PRO A CA 1
ATOM 2223 C C . PRO A 1 288 ? 3.666 0.622 16.141 1 98.19 288 PRO A C 1
ATOM 2225 O O . PRO A 1 288 ? 3.391 -0.535 16.469 1 98.19 288 PRO A O 1
ATOM 2228 N N . ARG A 1 289 ? 3.283 1.709 16.797 1 97.62 289 ARG A N 1
ATOM 2229 C CA . ARG A 1 289 ? 2.428 1.604 17.984 1 97.62 289 ARG A CA 1
ATOM 2230 C C . ARG A 1 289 ? 1.139 0.858 17.656 1 97.62 289 ARG A C 1
ATOM 2232 O O . ARG A 1 289 ? 0.678 0.031 18.453 1 97.62 289 ARG A O 1
ATOM 2239 N N . ASP A 1 290 ? 0.551 1.186 16.547 1 94.38 290 ASP A N 1
ATOM 2240 C CA . ASP A 1 290 ? -0.533 0.427 15.938 1 94.38 290 ASP A CA 1
ATOM 2241 C C . ASP A 1 290 ? -0.629 0.72 14.445 1 94.38 290 ASP A C 1
ATOM 2243 O O . ASP A 1 290 ? 0.016 1.645 13.945 1 94.38 290 ASP A O 1
ATOM 2247 N N . MET A 1 291 ? -1.441 0.017 13.734 1 92.62 291 MET A N 1
ATOM 2248 C CA . MET A 1 291 ? -1.448 0.052 12.273 1 92.62 291 MET A CA 1
ATOM 2249 C C . MET A 1 291 ? -2.357 1.164 11.758 1 92.62 291 MET A C 1
ATOM 2251 O O . MET A 1 291 ? -2.357 1.471 10.57 1 92.62 291 MET A O 1
ATOM 2255 N N . PHE A 1 292 ? -3.092 1.833 12.648 1 95.25 292 PHE A N 1
ATOM 2256 C CA . PHE A 1 292 ? -4.117 2.779 12.227 1 95.25 292 PHE A CA 1
ATOM 2257 C C . PHE A 1 292 ? -3.832 4.168 12.781 1 95.25 292 PHE A C 1
ATOM 2259 O O . PHE A 1 292 ? -2.969 4.883 12.266 1 95.25 292 PHE A O 1
ATOM 2266 N N . LEU A 1 293 ? -4.098 4.508 13.977 1 95.25 293 LEU A N 1
ATOM 2267 C CA . LEU A 1 293 ? -3.967 5.859 14.516 1 95.25 293 LEU A CA 1
ATOM 2268 C C . LEU A 1 293 ? -2.551 6.105 15.023 1 95.25 293 LEU A C 1
ATOM 2270 O O . LEU A 1 293 ? -2.191 7.242 15.352 1 95.25 293 LEU A O 1
ATOM 2274 N N . GLY A 1 294 ? -1.672 5.102 15.094 1 97.06 294 GLY A N 1
ATOM 2275 C CA . GLY A 1 294 ? -0.297 5.215 15.555 1 97.06 294 GLY A CA 1
ATOM 2276 C C . GLY A 1 294 ? 0.704 4.59 14.602 1 97.06 294 GLY A C 1
ATOM 2277 O O . GLY A 1 294 ? 1.703 4.012 15.039 1 97.06 294 GLY A O 1
ATOM 2278 N N . ASN A 1 295 ? 0.429 4.699 13.297 1 96.88 295 ASN A N 1
ATOM 2279 C CA . ASN A 1 295 ? 1.223 3.926 12.344 1 96.88 295 ASN A CA 1
ATOM 2280 C C . ASN A 1 295 ? 2.564 4.598 12.062 1 96.88 295 ASN A C 1
ATOM 2282 O O . ASN A 1 295 ? 3.439 3.998 11.43 1 96.88 295 ASN A O 1
ATOM 2286 N N . VAL A 1 296 ? 2.766 5.879 12.57 1 98.69 296 VAL A N 1
ATOM 2287 C CA . VAL A 1 296 ? 4.07 6.516 12.438 1 98.69 296 VAL A CA 1
ATOM 2288 C C . VAL A 1 296 ? 4.691 6.723 13.82 1 98.69 296 VAL A C 1
ATOM 2290 O O . VAL A 1 296 ? 5.672 7.453 13.969 1 98.69 296 VAL A O 1
ATOM 2293 N N . LYS A 1 297 ? 4.098 6.168 14.852 1 98.81 297 LYS A N 1
ATOM 2294 C CA . LYS A 1 297 ? 4.578 6.254 16.234 1 98.81 297 LYS A CA 1
ATOM 2295 C C . LYS A 1 297 ? 5.188 4.93 16.688 1 98.81 297 LYS A C 1
ATOM 2297 O O . LYS A 1 297 ? 4.719 3.857 16.281 1 98.81 297 LYS A O 1
ATOM 2302 N N . SER A 1 298 ? 6.203 5.016 17.5 1 98.81 298 SER A N 1
ATOM 2303 C CA . SER A 1 298 ? 6.734 3.826 18.156 1 98.81 298 SER A CA 1
ATOM 2304 C C . SER A 1 298 ? 6.039 3.576 19.5 1 98.81 298 SER A C 1
ATOM 2306 O O . SER A 1 298 ? 5.129 4.312 19.875 1 98.81 298 SER A O 1
ATOM 2308 N N . ASN A 1 299 ? 6.465 2.477 20.125 1 98.62 299 ASN A N 1
ATOM 2309 C CA . ASN A 1 299 ? 5.98 2.188 21.469 1 98.62 299 ASN A CA 1
ATOM 2310 C C . ASN A 1 299 ? 6.621 3.107 22.5 1 98.62 299 ASN A C 1
ATOM 2312 O O . ASN A 1 299 ? 6.199 3.133 23.656 1 98.62 299 ASN A O 1
ATOM 2316 N N . VAL A 1 300 ? 7.664 3.883 22.156 1 98.75 300 VAL A N 1
ATOM 2317 C CA . VAL A 1 300 ? 8.328 4.844 23.031 1 98.75 300 VAL A CA 1
ATOM 2318 C C . VAL A 1 300 ? 7.926 6.266 22.641 1 98.75 300 VAL A C 1
ATOM 2320 O O . VAL A 1 300 ? 8.234 6.719 21.531 1 98.75 300 VAL A O 1
ATOM 2323 N N . ASP A 1 301 ? 7.297 6.973 23.562 1 98.12 301 ASP A N 1
ATOM 2324 C CA . ASP A 1 301 ? 6.895 8.344 23.281 1 98.12 301 ASP A CA 1
ATOM 2325 C C . ASP A 1 301 ? 8.102 9.203 22.891 1 98.12 301 ASP A C 1
ATOM 2327 O O . ASP A 1 301 ? 9.141 9.148 23.547 1 98.12 301 ASP A O 1
ATOM 2331 N N . GLY A 1 302 ? 7.941 9.914 21.797 1 98.69 302 GLY A N 1
ATOM 2332 C CA . GLY A 1 302 ? 9.016 10.789 21.359 1 98.69 302 GLY A CA 1
ATOM 2333 C C . GLY A 1 302 ? 9.859 10.195 20.25 1 98.69 302 GLY A C 1
ATOM 2334 O O . GLY A 1 302 ? 10.742 10.859 19.703 1 98.69 302 GLY A O 1
ATOM 2335 N N . ILE A 1 303 ? 9.609 8.914 19.922 1 98.94 303 ILE A N 1
ATOM 2336 C CA . ILE A 1 303 ? 10.289 8.273 18.797 1 98.94 303 ILE A CA 1
ATOM 2337 C C . ILE A 1 303 ? 9.273 7.898 17.719 1 98.94 303 ILE A C 1
ATOM 2339 O O . ILE A 1 303 ? 8.305 7.188 18 1 98.94 303 ILE A O 1
ATOM 2343 N N . PHE A 1 304 ? 9.516 8.328 16.484 1 98.94 304 PHE A N 1
ATOM 2344 C CA . PHE A 1 304 ? 8.578 8.18 15.375 1 98.94 304 PHE A CA 1
ATOM 2345 C C . PHE A 1 304 ? 9.242 7.453 14.211 1 98.94 304 PHE A C 1
ATOM 2347 O O . PHE A 1 304 ? 10.469 7.32 14.164 1 98.94 304 PHE A O 1
ATOM 2354 N N . TYR A 1 305 ? 8.422 6.914 13.336 1 98.94 305 TYR A N 1
ATOM 2355 C CA . TYR A 1 305 ? 8.891 6.145 12.195 1 98.94 305 TYR A CA 1
ATOM 2356 C C . TYR A 1 305 ? 8.43 6.781 10.883 1 98.94 305 TYR A C 1
ATOM 2358 O O . TYR A 1 305 ? 7.348 7.359 10.82 1 98.94 305 TYR A O 1
ATOM 2366 N N . ALA A 1 306 ? 9.211 6.648 9.844 1 98.81 306 ALA A N 1
ATOM 2367 C CA . ALA A 1 306 ? 8.805 7.047 8.5 1 98.81 306 ALA A CA 1
ATOM 2368 C C . ALA A 1 306 ? 9.43 6.137 7.441 1 98.81 306 ALA A C 1
ATOM 2370 O O . ALA A 1 306 ? 10.625 5.832 7.508 1 98.81 306 ALA A O 1
ATOM 2371 N N . GLY A 1 307 ? 8.586 5.734 6.508 1 98.38 307 GLY A N 1
ATOM 2372 C CA . GLY A 1 307 ? 9.07 4.969 5.371 1 98.38 307 GLY A CA 1
ATOM 2373 C C . GLY A 1 307 ? 9.203 3.486 5.66 1 98.38 307 GLY A C 1
ATOM 2374 O O . GLY A 1 307 ? 8.383 2.914 6.379 1 98.38 307 GLY A O 1
ATOM 2375 N N . THR A 1 308 ? 10.211 2.85 5.086 1 98.56 308 THR A N 1
ATOM 2376 C CA . THR A 1 308 ? 10.289 1.396 5.004 1 98.56 308 THR A CA 1
ATOM 2377 C C . THR A 1 308 ? 10.914 0.815 6.27 1 98.56 308 THR A C 1
ATOM 2379 O O . THR A 1 308 ? 11.195 -0.385 6.336 1 98.56 308 THR A O 1
ATOM 2382 N N . ILE A 1 309 ? 11.117 1.634 7.262 1 98.56 309 ILE A N 1
ATOM 2383 C CA . ILE A 1 309 ? 11.641 1.136 8.531 1 98.56 309 ILE A CA 1
ATOM 2384 C C . ILE A 1 309 ? 10.633 0.172 9.164 1 98.56 309 ILE A C 1
ATOM 2386 O O . ILE A 1 309 ? 11.016 -0.745 9.891 1 98.56 309 ILE A O 1
ATOM 2390 N N . THR A 1 310 ? 9.352 0.314 8.828 1 98.25 310 THR A N 1
ATOM 2391 C CA . THR A 1 310 ? 8.32 -0.46 9.508 1 98.25 310 THR A CA 1
ATOM 2392 C C . THR A 1 310 ? 7.789 -1.568 8.609 1 98.25 310 THR A C 1
ATOM 2394 O O . THR A 1 310 ? 7.113 -2.486 9.078 1 98.25 310 THR A O 1
ATOM 2397 N N . ALA A 1 311 ? 8.008 -1.538 7.309 1 97.94 311 ALA A N 1
ATOM 2398 C CA . ALA A 1 311 ? 7.547 -2.518 6.324 1 97.94 311 ALA A CA 1
ATOM 2399 C C . ALA A 1 311 ? 7.949 -2.107 4.91 1 97.94 311 ALA A C 1
ATOM 2401 O O . ALA A 1 311 ? 8.344 -0.963 4.68 1 97.94 311 ALA A O 1
ATOM 2402 N N . PRO A 1 312 ? 7.883 -3.035 3.932 1 98 312 PRO A N 1
ATOM 2403 C CA . PRO A 1 312 ? 8.031 -2.609 2.537 1 98 312 PRO A CA 1
ATOM 2404 C C . PRO A 1 312 ? 6.949 -1.621 2.105 1 98 312 PRO A C 1
ATOM 2406 O O . PRO A 1 312 ? 5.773 -1.8 2.438 1 98 312 PRO A O 1
ATOM 2409 N N . LYS A 1 313 ? 7.336 -0.547 1.514 1 97.25 313 LYS A N 1
ATOM 2410 C CA . LYS A 1 313 ? 6.445 0.503 1.029 1 97.25 313 LYS A CA 1
ATOM 2411 C C . LYS A 1 313 ? 6.953 1.095 -0.282 1 97.25 313 LYS A C 1
AT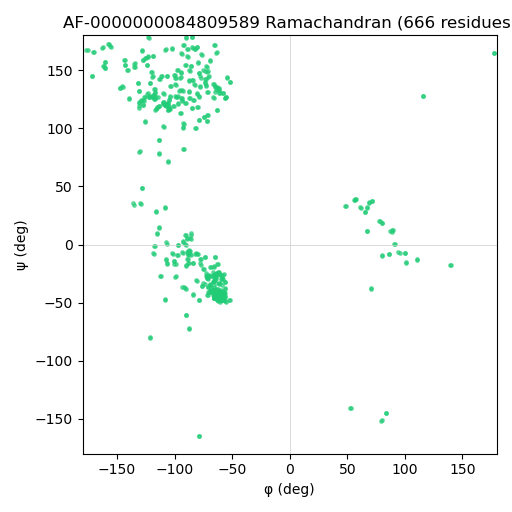OM 2413 O O . LYS A 1 313 ? 8.141 0.997 -0.593 1 97.25 313 LYS A O 1
ATOM 2418 N N . ASN A 1 314 ? 5.996 1.64 -1.057 1 96.44 314 ASN A N 1
ATOM 2419 C CA . ASN A 1 314 ? 6.445 2.377 -2.232 1 96.44 314 ASN A CA 1
ATOM 2420 C C . ASN A 1 314 ? 6.789 3.824 -1.89 1 96.44 314 ASN A C 1
ATOM 2422 O O . ASN A 1 314 ? 6.695 4.23 -0.731 1 96.44 314 ASN A O 1
ATOM 2426 N N . ILE A 1 315 ? 7.234 4.566 -2.871 1 97.5 315 ILE A N 1
ATOM 2427 C CA . ILE A 1 315 ? 7.77 5.91 -2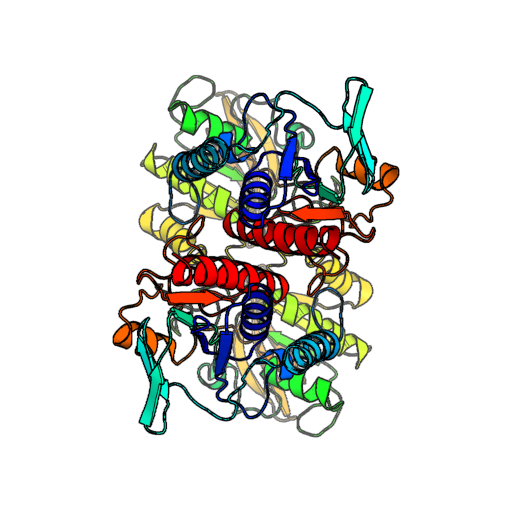.672 1 97.5 315 ILE A CA 1
ATOM 2428 C C . ILE A 1 315 ? 6.664 6.84 -2.182 1 97.5 315 ILE A C 1
ATOM 2430 O O . ILE A 1 315 ? 6.855 7.59 -1.224 1 97.5 315 ILE A O 1
ATOM 2434 N N . GLY A 1 316 ? 5.449 6.793 -2.84 1 96.88 316 GLY A N 1
ATOM 2435 C CA . GLY A 1 316 ? 4.348 7.648 -2.438 1 96.88 316 GLY A CA 1
ATOM 2436 C C . GLY A 1 316 ? 3.924 7.441 -0.996 1 96.88 316 GLY A C 1
ATOM 2437 O O . GLY A 1 316 ? 3.705 8.406 -0.262 1 96.88 316 GLY A O 1
ATOM 2438 N N . GLU A 1 317 ? 3.844 6.203 -0.567 1 97.12 317 GLU A N 1
ATOM 2439 C CA . GLU A 1 317 ? 3.512 5.875 0.816 1 97.12 317 GLU A CA 1
ATOM 2440 C C . GLU A 1 317 ? 4.566 6.41 1.779 1 97.12 317 GLU A C 1
ATOM 2442 O O . GLU A 1 317 ? 4.234 6.93 2.846 1 97.12 317 GLU A O 1
ATOM 2447 N N . SER A 1 318 ? 5.828 6.254 1.407 1 98.38 318 SER A N 1
ATOM 2448 C CA . SER A 1 318 ? 6.938 6.695 2.246 1 98.38 318 SER A CA 1
ATOM 2449 C C . SER A 1 318 ? 6.922 8.211 2.434 1 98.38 318 SER A C 1
ATOM 2451 O O . SER A 1 318 ? 7.172 8.703 3.533 1 98.38 318 SER A O 1
ATOM 2453 N N . LEU A 1 319 ? 6.621 8.914 1.38 1 98.44 319 LEU A N 1
ATOM 2454 C CA . LEU A 1 319 ? 6.547 10.367 1.442 1 98.44 319 LEU A CA 1
ATOM 2455 C C . LEU A 1 319 ? 5.402 10.82 2.342 1 98.44 319 LEU A C 1
ATOM 2457 O O . LEU A 1 319 ? 5.582 11.688 3.199 1 98.44 319 LEU A O 1
ATOM 2461 N N . ASN A 1 320 ? 4.246 10.203 2.16 1 98.5 320 ASN A N 1
ATOM 2462 C CA . ASN A 1 320 ? 3.104 10.555 2.992 1 98.5 320 ASN A CA 1
ATOM 2463 C C . ASN A 1 320 ? 3.361 10.25 4.465 1 98.5 320 ASN A C 1
ATOM 2465 O O . ASN A 1 320 ? 2.959 11.008 5.344 1 98.5 320 ASN A O 1
ATOM 2469 N N . GLU A 1 321 ? 4.023 9.148 4.723 1 98.5 321 GLU A N 1
ATOM 2470 C CA . GLU A 1 321 ? 4.367 8.828 6.102 1 98.5 321 GLU A CA 1
ATOM 2471 C C . GLU A 1 321 ? 5.363 9.836 6.676 1 98.5 321 GLU A C 1
ATOM 2473 O O . GLU A 1 321 ? 5.328 10.141 7.867 1 98.5 321 GLU A O 1
ATOM 2478 N N . GLY A 1 322 ? 6.289 10.281 5.789 1 98.81 322 GLY A N 1
ATOM 2479 C CA . GLY A 1 322 ? 7.18 11.344 6.234 1 98.81 322 GLY A CA 1
ATOM 2480 C C . GLY A 1 322 ? 6.445 12.57 6.727 1 98.81 322 GLY A C 1
ATOM 2481 O O . GLY A 1 322 ? 6.809 13.148 7.754 1 98.81 322 GLY A O 1
ATOM 2482 N N . ILE A 1 323 ? 5.414 12.938 6.031 1 98.69 323 ILE A N 1
ATOM 2483 C CA . ILE A 1 323 ? 4.598 14.086 6.414 1 98.69 323 ILE A CA 1
ATOM 2484 C C . ILE A 1 323 ? 3.881 13.797 7.73 1 98.69 323 ILE A C 1
ATOM 2486 O O . ILE A 1 323 ? 3.883 14.625 8.641 1 98.69 323 ILE A O 1
ATOM 2490 N N . ALA A 1 324 ? 3.34 12.609 7.859 1 98.69 324 ALA A N 1
ATOM 2491 C CA . ALA A 1 324 ? 2.611 12.211 9.062 1 98.69 324 ALA A CA 1
ATOM 2492 C C . ALA A 1 324 ? 3.539 12.156 10.273 1 98.69 324 ALA A C 1
ATOM 2494 O O . ALA A 1 324 ? 3.17 12.578 11.367 1 98.69 324 ALA A O 1
ATOM 2495 N N . ALA A 1 325 ? 4.727 11.625 10.031 1 98.88 325 ALA A N 1
ATOM 2496 C CA . ALA A 1 325 ? 5.707 11.531 11.109 1 98.88 325 ALA A CA 1
ATOM 2497 C C . ALA A 1 325 ? 6.133 12.914 11.586 1 98.88 325 ALA A C 1
ATOM 2499 O O . ALA A 1 325 ? 6.281 13.148 12.789 1 98.88 325 ALA A O 1
ATOM 2500 N N . ALA A 1 326 ? 6.359 13.797 10.625 1 98.75 326 ALA A N 1
ATOM 2501 C CA . ALA A 1 326 ? 6.715 15.172 10.969 1 98.75 326 ALA A CA 1
ATOM 2502 C C . ALA A 1 326 ? 5.633 15.82 11.828 1 98.75 326 ALA A C 1
ATOM 2504 O O . ALA A 1 326 ? 5.938 16.484 12.82 1 98.75 326 ALA A O 1
ATOM 2505 N N . ASP A 1 327 ? 4.426 15.617 11.453 1 97.62 327 ASP A N 1
ATOM 2506 C CA . ASP A 1 327 ? 3.301 16.188 12.195 1 97.62 327 ASP A CA 1
ATOM 2507 C C . ASP A 1 327 ? 3.252 15.648 13.617 1 97.62 327 ASP A C 1
ATOM 2509 O O . ASP A 1 327 ? 3.055 16.406 14.57 1 97.62 327 ASP A O 1
ATOM 2513 N N . ALA A 1 328 ? 3.414 14.344 13.719 1 98.19 328 ALA A N 1
ATOM 2514 C CA . ALA A 1 328 ? 3.389 13.711 15.039 1 98.19 328 ALA A CA 1
ATOM 2515 C C . ALA A 1 328 ? 4.539 14.211 15.906 1 98.19 328 ALA A C 1
ATOM 2517 O O . ALA A 1 328 ? 4.344 14.516 17.094 1 98.19 328 ALA A O 1
ATOM 2518 N N . ALA A 1 329 ? 5.691 14.297 15.336 1 98.69 329 ALA A N 1
ATOM 2519 C CA . ALA A 1 329 ? 6.871 14.758 16.062 1 98.69 329 ALA A CA 1
ATOM 2520 C C . ALA A 1 329 ? 6.727 16.219 16.484 1 98.69 329 ALA A C 1
ATOM 2522 O O . ALA A 1 329 ? 7.059 16.578 17.609 1 98.69 329 ALA A O 1
ATOM 2523 N N . ALA A 1 330 ? 6.258 17.047 15.57 1 97.88 330 ALA A N 1
ATOM 2524 C CA . ALA A 1 330 ? 6.07 18.469 15.867 1 97.88 330 ALA A CA 1
ATOM 2525 C C . ALA A 1 330 ? 5.094 18.656 17.031 1 97.88 330 ALA A C 1
ATOM 2527 O O . ALA A 1 330 ? 5.34 19.453 17.938 1 97.88 330 ALA A O 1
ATOM 2528 N N . LYS A 1 331 ? 4.016 17.938 16.984 1 96.25 331 LYS A N 1
ATOM 2529 C CA . LYS A 1 331 ? 3.027 18.016 18.062 1 96.25 331 LYS A CA 1
ATOM 2530 C C . LYS A 1 331 ? 3.633 17.609 19.391 1 96.25 331 LYS A C 1
ATOM 2532 O O . LYS A 1 331 ? 3.334 18.203 20.438 1 96.25 331 LYS A O 1
ATOM 2537 N N . TYR A 1 332 ? 4.43 16.562 19.344 1 97.75 332 TYR A N 1
ATOM 2538 C CA . TYR A 1 332 ? 5.062 16.047 20.547 1 97.75 332 TYR A CA 1
ATOM 2539 C C . TYR A 1 332 ? 5.984 17.094 21.172 1 97.75 332 TYR A C 1
ATOM 2541 O O . TYR A 1 332 ? 5.977 17.281 22.391 1 97.75 332 TYR A O 1
ATOM 2549 N N . VAL A 1 333 ? 6.797 17.781 20.344 1 97.56 333 VAL A N 1
ATOM 2550 C CA . VAL A 1 333 ? 7.828 18.641 20.906 1 97.56 333 VAL A CA 1
ATOM 2551 C C . VAL A 1 333 ? 7.23 20 21.25 1 97.56 333 VAL A C 1
ATOM 2553 O O . VAL A 1 333 ? 7.84 20.797 21.969 1 97.56 333 VAL A O 1
ATOM 2556 N N . GLU A 1 334 ? 6.055 20.359 20.75 1 91.69 334 GLU A N 1
ATOM 2557 C CA . GLU A 1 334 ? 5.375 21.609 21.078 1 91.69 334 GLU A CA 1
ATOM 2558 C C . GLU A 1 334 ? 4.457 21.422 22.297 1 91.69 334 GLU A C 1
ATOM 2560 O O . GLU A 1 334 ? 3.994 22.406 22.875 1 91.69 334 GLU A O 1
ATOM 2565 N N . ALA A 1 335 ? 4.078 20.297 22.672 1 78.62 335 ALA A N 1
ATOM 2566 C CA . ALA A 1 335 ? 3.234 20.047 23.844 1 78.62 335 ALA A CA 1
ATOM 2567 C C . ALA A 1 335 ? 4.004 20.266 25.141 1 78.62 335 ALA A C 1
ATOM 2569 O O . ALA A 1 335 ? 5.223 20.078 25.188 1 78.62 335 ALA A O 1
ATOM 2570 N N . MET B 1 1 ? -9.812 36.969 8 1 72.12 1 MET B N 1
ATOM 2571 C CA . MET B 1 1 ? -10.695 35.844 8.211 1 72.12 1 MET B CA 1
ATOM 2572 C C . MET B 1 1 ? -9.945 34.531 8 1 72.12 1 MET B C 1
ATOM 2574 O O . MET B 1 1 ? -9.008 34.469 7.199 1 72.12 1 MET B O 1
ATOM 2578 N N . LYS B 1 2 ? -10.297 33.469 8.797 1 88.44 2 LYS B N 1
ATOM 2579 C CA . LYS B 1 2 ? -9.625 32.156 8.625 1 88.44 2 LYS B CA 1
ATOM 2580 C C . LYS B 1 2 ? -9.938 31.562 7.258 1 88.44 2 LYS B C 1
ATOM 2582 O O . LYS B 1 2 ? -11.07 31.641 6.785 1 88.44 2 LYS B O 1
ATOM 2587 N N . LYS B 1 3 ? -8.922 31.062 6.645 1 96.31 3 LYS B N 1
ATOM 2588 C CA . LYS B 1 3 ? -9.102 30.375 5.371 1 96.31 3 LYS B CA 1
ATOM 2589 C C . LYS B 1 3 ? -9.977 29.125 5.539 1 96.31 3 LYS B C 1
ATOM 2591 O O . LYS B 1 3 ? -9.852 28.406 6.531 1 96.31 3 LYS B O 1
ATOM 2596 N N . ARG B 1 4 ? -10.875 29 4.633 1 98.19 4 ARG B N 1
ATOM 2597 C CA . ARG B 1 4 ? -11.859 27.922 4.711 1 98.19 4 ARG B CA 1
ATOM 2598 C C . ARG B 1 4 ? -11.547 26.812 3.701 1 98.19 4 ARG B C 1
ATOM 2600 O O . ARG B 1 4 ? -11.414 27.078 2.504 1 98.19 4 ARG B O 1
ATOM 2607 N N . VAL B 1 5 ? -11.414 25.578 4.176 1 98.81 5 VAL B N 1
ATOM 2608 C CA . VAL B 1 5 ? -11.219 24.406 3.324 1 98.81 5 VAL B CA 1
ATOM 2609 C C . VAL B 1 5 ? -12.391 23.438 3.504 1 98.81 5 VAL B C 1
ATOM 2611 O O . VAL B 1 5 ? -12.719 23.062 4.629 1 98.81 5 VAL B O 1
ATOM 2614 N N . ILE B 1 6 ? -13.062 23.062 2.408 1 98.94 6 ILE B N 1
ATOM 2615 C CA . ILE B 1 6 ? -14.18 22.125 2.484 1 98.94 6 ILE B CA 1
ATOM 2616 C C . ILE B 1 6 ? -13.688 20.719 2.15 1 98.94 6 ILE B C 1
ATOM 2618 O O . ILE B 1 6 ? -12.977 20.516 1.162 1 98.94 6 ILE B O 1
ATOM 2622 N N . ILE B 1 7 ? -13.992 19.812 3.02 1 98.94 7 ILE B N 1
ATOM 2623 C CA . ILE B 1 7 ? -13.703 18.391 2.826 1 98.94 7 ILE B CA 1
ATOM 2624 C C . ILE B 1 7 ? -14.977 17.672 2.395 1 98.94 7 ILE B C 1
ATOM 2626 O O . ILE B 1 7 ? -15.977 17.672 3.119 1 98.94 7 ILE B O 1
ATOM 2630 N N . ILE B 1 8 ? -14.93 17.078 1.216 1 98.94 8 ILE B N 1
ATOM 2631 C CA . ILE B 1 8 ? -16.062 16.312 0.699 1 98.94 8 ILE B CA 1
ATOM 2632 C C . ILE B 1 8 ? -15.914 14.844 1.084 1 98.94 8 ILE B C 1
ATOM 2634 O O . ILE B 1 8 ? -15.148 14.102 0.461 1 98.94 8 ILE B O 1
ATOM 2638 N N . GLY B 1 9 ? -16.688 14.406 2.076 1 98.81 9 GLY B N 1
ATOM 2639 C CA . GLY B 1 9 ? -16.609 13.055 2.611 1 98.81 9 GLY B CA 1
ATOM 2640 C C . GLY B 1 9 ? -16.156 13.016 4.059 1 98.81 9 GLY B C 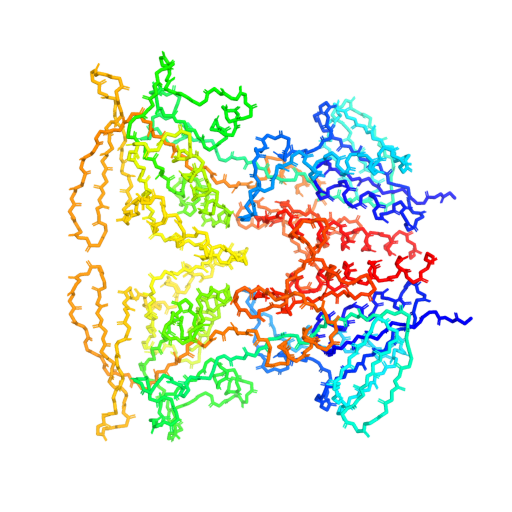1
ATOM 2641 O O . GLY B 1 9 ? -15.117 13.578 4.406 1 98.81 9 GLY B O 1
ATOM 2642 N N . GLY B 1 10 ? -16.938 12.344 4.836 1 98.81 10 GLY B N 1
ATOM 2643 C CA . GLY B 1 10 ? -16.672 12.258 6.262 1 98.81 10 GLY B CA 1
ATOM 2644 C C . GLY B 1 10 ? -16.188 10.891 6.703 1 98.81 10 GLY B C 1
ATOM 2645 O O . GLY B 1 10 ? -16.531 10.43 7.797 1 98.81 10 GLY B O 1
ATOM 2646 N N . GLY B 1 11 ? -15.445 10.156 5.824 1 98.69 11 GLY B N 1
ATOM 2647 C CA . GLY B 1 11 ? -14.773 8.93 6.219 1 98.69 11 GLY B CA 1
ATOM 2648 C C . GLY B 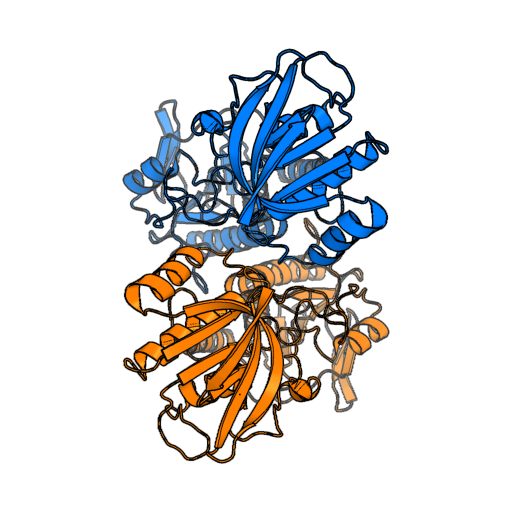1 11 ? -13.484 9.172 6.977 1 98.69 11 GLY B C 1
ATOM 2649 O O . GLY B 1 11 ? -13.234 10.281 7.441 1 98.69 11 GLY B O 1
ATOM 2650 N N . VAL B 1 12 ? -12.656 8.148 7.098 1 98.56 12 VAL B N 1
ATOM 2651 C CA . VAL B 1 12 ? -11.461 8.234 7.93 1 98.56 12 VAL B CA 1
ATOM 2652 C C . VAL B 1 12 ? -10.492 9.266 7.348 1 98.56 12 VAL B C 1
ATOM 2654 O O . VAL B 1 12 ? -9.906 10.062 8.086 1 98.56 12 VAL B O 1
ATOM 2657 N N . ALA B 1 13 ? -10.344 9.242 6.074 1 98.81 13 ALA B N 1
ATOM 2658 C CA . ALA B 1 13 ? -9.445 10.195 5.434 1 98.81 13 ALA B CA 1
ATOM 2659 C C . ALA B 1 13 ? -9.953 11.625 5.609 1 98.81 13 ALA B C 1
ATOM 2661 O O . ALA B 1 13 ? -9.172 12.539 5.891 1 98.81 13 ALA B O 1
ATOM 2662 N N . GLY B 1 14 ? -11.258 11.812 5.418 1 98.94 14 GLY B N 1
ATOM 2663 C CA . GLY B 1 14 ? -11.844 13.133 5.562 1 98.94 14 GLY B CA 1
ATOM 2664 C C . GLY B 1 14 ? -11.742 13.68 6.973 1 98.94 14 GLY B C 1
ATOM 2665 O O . GLY B 1 14 ? -11.367 14.836 7.172 1 98.94 14 GLY B O 1
ATOM 2666 N N . MET B 1 15 ? -12.055 12.867 7.93 1 98.94 15 MET B N 1
ATOM 2667 C CA . MET B 1 15 ? -11.969 13.289 9.32 1 98.94 15 MET B CA 1
ATOM 2668 C C . MET B 1 15 ? -10.531 13.656 9.695 1 98.94 15 MET B C 1
ATOM 2670 O O . MET B 1 15 ? -10.289 14.695 10.312 1 98.94 15 MET B O 1
ATOM 2674 N N . GLN B 1 16 ? -9.602 12.805 9.289 1 98.81 16 GLN B N 1
ATOM 2675 C CA . GLN B 1 16 ? -8.195 13.062 9.586 1 98.81 16 GLN B CA 1
ATOM 2676 C C . GLN B 1 16 ? -7.727 14.359 8.93 1 98.81 16 GLN B C 1
ATOM 2678 O O . GLN B 1 16 ? -6.98 15.133 9.531 1 98.81 16 GLN B O 1
ATOM 2683 N N . THR B 1 17 ? -8.156 14.562 7.684 1 98.88 17 THR B N 1
ATOM 2684 C CA . THR B 1 17 ? -7.82 15.789 6.973 1 98.88 17 THR B CA 1
ATOM 2685 C C . THR B 1 17 ? -8.32 17.016 7.738 1 98.88 17 THR B C 1
ATOM 2687 O O . THR B 1 17 ? -7.57 17.969 7.961 1 98.88 17 THR B O 1
ATOM 2690 N N . ALA B 1 18 ? -9.562 16.969 8.156 1 98.94 18 ALA B N 1
ATOM 2691 C CA . ALA B 1 18 ? -10.18 18.078 8.875 1 98.94 18 ALA B CA 1
ATOM 2692 C C . ALA B 1 18 ? -9.453 18.359 10.188 1 98.94 18 ALA B C 1
ATOM 2694 O O . ALA B 1 18 ? -9.18 19.516 10.516 1 98.94 18 ALA B O 1
ATOM 2695 N N . LEU B 1 19 ? -9.172 17.328 10.914 1 98.69 19 LEU B N 1
ATOM 2696 C CA . LEU B 1 19 ? -8.477 17.469 12.188 1 98.69 19 LEU B CA 1
ATOM 2697 C C . LEU B 1 19 ? -7.133 18.172 12.008 1 98.69 19 LEU B C 1
ATOM 2699 O O . LEU B 1 19 ? -6.801 19.094 12.75 1 98.69 19 LEU B O 1
ATOM 2703 N N . ARG B 1 20 ? -6.418 17.75 10.992 1 98.19 20 ARG B N 1
ATOM 2704 C CA . ARG B 1 20 ? -5.09 18.312 10.773 1 98.19 20 ARG B CA 1
ATOM 2705 C C . ARG B 1 20 ? -5.184 19.766 10.32 1 98.19 20 ARG B C 1
ATOM 2707 O O . ARG B 1 20 ? -4.387 20.609 10.75 1 98.19 20 ARG B O 1
ATOM 2714 N N . LEU B 1 21 ? -6.109 20.062 9.484 1 98.44 21 LEU B N 1
ATOM 2715 C CA . LEU B 1 21 ? -6.324 21.438 9.062 1 98.44 21 LEU B CA 1
ATOM 2716 C C . LEU B 1 21 ? -6.625 22.328 10.266 1 98.44 21 LEU B C 1
ATOM 2718 O O . LEU B 1 21 ? -6.047 23.406 10.398 1 98.44 21 LEU B O 1
ATOM 2722 N N . ALA B 1 22 ? -7.52 21.859 11.109 1 97.94 22 ALA B N 1
ATOM 2723 C CA . ALA B 1 22 ? -7.891 22.625 12.297 1 97.94 22 ALA B CA 1
ATOM 2724 C C . ALA B 1 22 ? -6.668 22.922 13.164 1 97.94 22 ALA B C 1
ATOM 2726 O O . ALA B 1 22 ? -6.496 24.031 13.656 1 97.94 22 ALA B O 1
ATOM 2727 N N . GLU B 1 23 ? -5.859 21.969 13.281 1 95.38 23 GLU B N 1
ATOM 2728 C CA . GLU B 1 23 ? -4.656 22.094 14.094 1 95.38 23 GLU B CA 1
ATOM 2729 C C . GLU B 1 23 ? -3.695 23.125 13.5 1 95.38 23 GLU B C 1
ATOM 2731 O O . GLU B 1 23 ? -2.885 23.719 14.211 1 95.38 23 GLU B O 1
ATOM 2736 N N . GLN B 1 24 ? -3.803 23.328 12.203 1 94.5 24 GLN B N 1
ATOM 2737 C CA . GLN B 1 24 ? -2.92 24.266 11.508 1 94.5 24 GLN B CA 1
ATOM 2738 C C . GLN B 1 24 ? -3.541 25.656 11.43 1 94.5 24 GLN B C 1
ATOM 2740 O O . GLN B 1 24 ? -3.006 26.547 10.766 1 94.5 24 GLN B O 1
ATOM 2745 N N . GLY B 1 25 ? -4.68 25.812 12.023 1 94.56 25 GLY B N 1
ATOM 2746 C CA . GLY B 1 25 ? -5.309 27.109 12.094 1 94.56 25 GLY B CA 1
ATOM 2747 C C . GLY B 1 25 ? -6.176 27.422 10.891 1 94.56 25 GLY B C 1
ATOM 2748 O O . GLY B 1 25 ? -6.562 28.578 10.672 1 94.56 25 GLY B O 1
ATOM 2749 N N . VAL B 1 26 ? -6.426 26.406 10.078 1 97.25 26 VAL B N 1
ATOM 2750 C CA . VAL B 1 26 ? -7.34 26.531 8.945 1 97.25 26 VAL B CA 1
ATOM 2751 C C . VAL B 1 26 ? -8.734 26.078 9.359 1 97.25 26 VAL B C 1
ATOM 2753 O O . VAL B 1 26 ? -8.891 25.219 10.234 1 97.25 26 VAL B O 1
ATOM 2756 N N . SER B 1 27 ? -9.758 26.672 8.789 1 97.94 27 SER B N 1
ATOM 2757 C CA . SER B 1 27 ? -11.133 26.344 9.133 1 97.94 27 SER B CA 1
ATOM 2758 C C . SER B 1 27 ? -11.695 25.266 8.211 1 97.94 27 SER B C 1
ATOM 2760 O O . SER B 1 27 ? -12.188 25.578 7.121 1 97.94 27 SER B O 1
ATOM 2762 N N . PRO B 1 28 ? -11.727 24.078 8.672 1 98.69 28 PRO B N 1
ATOM 2763 C CA . PRO B 1 28 ? -12.281 23.016 7.844 1 98.69 28 PRO B CA 1
ATOM 2764 C C . PRO B 1 28 ? -13.797 22.875 8.008 1 98.69 28 PRO B C 1
ATOM 2766 O O . PRO B 1 28 ? -14.336 23.141 9.086 1 98.69 28 PRO B O 1
ATOM 2769 N N . VAL B 1 29 ? -14.445 22.438 6.953 1 98.88 29 VAL B N 1
ATOM 2770 C CA . VAL B 1 29 ? -15.836 22.016 6.969 1 98.88 29 VAL B CA 1
ATOM 2771 C C . VAL B 1 29 ? -15.961 20.641 6.32 1 98.88 29 VAL B C 1
ATOM 2773 O O . VAL B 1 29 ? -15.555 20.453 5.172 1 98.88 29 VAL B O 1
ATOM 2776 N N . ILE B 1 30 ? -16.516 19.703 7.074 1 98.94 30 ILE B N 1
ATOM 2777 C CA . ILE B 1 30 ? -16.766 18.375 6.516 1 98.94 30 ILE B CA 1
ATOM 2778 C C . ILE B 1 30 ? -18.203 18.312 5.977 1 98.94 30 ILE B C 1
ATOM 2780 O O . ILE B 1 30 ? -19.156 18.656 6.68 1 98.94 30 ILE B O 1
ATOM 2784 N N . ILE B 1 31 ? -18.312 17.938 4.742 1 98.94 31 ILE B N 1
ATOM 2785 C CA . ILE B 1 31 ? -19.625 17.641 4.176 1 98.94 31 ILE B CA 1
ATOM 2786 C C . ILE B 1 31 ? -19.766 16.125 3.959 1 98.94 31 ILE B C 1
ATOM 2788 O O . ILE B 1 31 ? -18.969 15.516 3.254 1 98.94 31 ILE B O 1
ATOM 2792 N N . GLU B 1 32 ? -20.734 15.531 4.598 1 98.81 32 GLU B N 1
ATOM 2793 C CA . GLU B 1 32 ? -20.984 14.094 4.559 1 98.81 32 GLU B CA 1
ATOM 2794 C C . GLU B 1 32 ? -22.438 13.805 4.145 1 98.81 32 GLU B C 1
ATOM 2796 O O . GLU B 1 32 ? -23.375 14.328 4.742 1 98.81 32 GLU B O 1
ATOM 2801 N N . LYS B 1 33 ? -22.578 12.969 3.121 1 98.25 33 LYS B N 1
ATOM 2802 C CA . LYS B 1 33 ? -23.906 12.688 2.6 1 98.25 33 LYS B CA 1
ATOM 2803 C C . LYS B 1 33 ? -24.703 11.82 3.57 1 98.25 33 LYS B C 1
ATOM 2805 O O . LYS B 1 33 ? -25.938 11.891 3.609 1 98.25 33 LYS B O 1
ATOM 2810 N N . GLU B 1 34 ? -24.078 10.969 4.383 1 98.25 34 GLU B N 1
ATOM 2811 C CA . GLU B 1 34 ? -24.75 10.109 5.352 1 98.25 34 GLU B C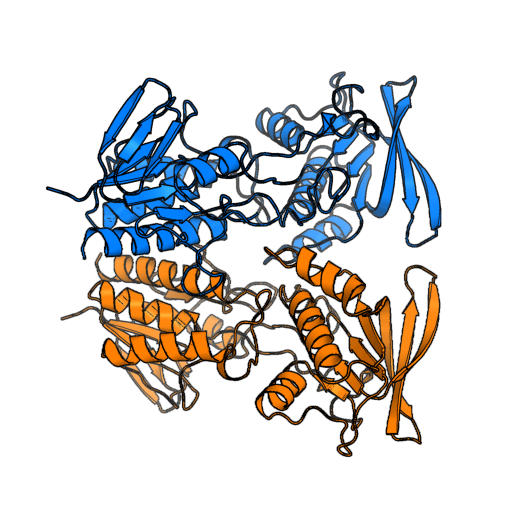A 1
ATOM 2812 C C . GLU B 1 34 ? -25.109 10.883 6.621 1 98.25 34 GLU B C 1
ATOM 2814 O O . GLU B 1 34 ? -24.594 11.984 6.844 1 98.25 34 GLU B O 1
ATOM 2819 N N . ALA B 1 35 ? -25.891 10.266 7.484 1 98.38 35 ALA B N 1
ATOM 2820 C CA . ALA B 1 35 ? -26.359 10.914 8.711 1 98.38 35 ALA B CA 1
ATOM 2821 C C . ALA B 1 35 ? -25.25 10.984 9.75 1 98.38 35 ALA B C 1
ATOM 2823 O O . ALA B 1 35 ? -25.312 11.805 10.68 1 98.38 35 ALA B O 1
ATOM 2824 N N . GLU B 1 36 ? -24.234 10.141 9.625 1 98.25 36 GLU B N 1
ATOM 2825 C CA . GLU B 1 36 ? -23.125 10.078 10.578 1 98.25 36 GLU B CA 1
ATOM 2826 C C . GLU B 1 36 ? -21.781 10.008 9.859 1 98.25 36 GLU B C 1
ATOM 2828 O O . GLU B 1 36 ? -21.703 9.508 8.742 1 98.25 36 GLU B O 1
ATOM 2833 N N . LEU B 1 37 ? -20.797 10.531 10.602 1 98.69 37 LEU B N 1
ATOM 2834 C CA . LEU B 1 37 ? -19.422 10.398 10.102 1 98.69 37 LEU B CA 1
ATOM 2835 C C . LEU B 1 37 ? -18.938 8.961 10.219 1 98.69 37 LEU B C 1
ATOM 2837 O O . LEU B 1 37 ? -19.422 8.203 11.062 1 98.69 37 LEU B O 1
ATOM 2841 N N . GLY B 1 38 ? -18 8.609 9.32 1 98.5 38 GLY B N 1
ATOM 2842 C CA . GLY B 1 38 ? -17.359 7.32 9.492 1 98.5 38 GLY B CA 1
ATOM 2843 C C . GLY B 1 38 ? -17.125 6.586 8.188 1 98.5 38 GLY B C 1
ATOM 2844 O O . GLY B 1 38 ? -16.281 5.691 8.109 1 98.5 38 GLY B O 1
ATOM 2845 N N . GLY B 1 39 ? -17.844 7.008 7.133 1 97.75 39 GLY B N 1
ATOM 2846 C CA . GLY B 1 39 ? -17.688 6.359 5.84 1 97.75 39 GLY B CA 1
ATOM 2847 C C . GLY B 1 39 ? -17.875 4.855 5.902 1 97.75 39 GLY B C 1
ATOM 2848 O O . GLY B 1 39 ? -18.75 4.355 6.605 1 97.75 39 GLY B O 1
ATOM 2849 N N . LYS B 1 40 ? -17.094 4.113 5.176 1 97.31 40 LYS B N 1
ATOM 2850 C CA . LYS B 1 40 ? -17.203 2.662 5.066 1 97.31 40 LYS B CA 1
ATOM 2851 C C . LYS B 1 40 ? -16.859 1.979 6.387 1 97.31 40 LYS B C 1
ATOM 2853 O O . LYS B 1 40 ? -17.344 0.885 6.672 1 97.31 40 LYS B O 1
ATOM 2858 N N . LEU B 1 41 ? -16.062 2.619 7.164 1 97.88 41 LEU B N 1
ATOM 2859 C CA . LEU B 1 41 ? -15.594 2.043 8.422 1 97.88 41 LEU B CA 1
ATOM 2860 C C . LEU B 1 41 ? -16.766 1.73 9.352 1 97.88 41 LEU B C 1
ATOM 2862 O O . LEU B 1 41 ? -16.672 0.823 10.18 1 97.88 41 LEU B O 1
ATOM 2866 N N . ARG B 1 42 ? -17.859 2.426 9.227 1 97.06 42 ARG B N 1
ATOM 2867 C CA . ARG B 1 42 ? -19.031 2.236 10.078 1 97.06 42 ARG B CA 1
ATOM 2868 C C . ARG B 1 42 ? -19.547 0.805 9.977 1 97.06 42 ARG B C 1
ATOM 2870 O O . ARG B 1 42 ? -20.109 0.278 10.938 1 97.06 42 ARG B O 1
ATOM 2877 N N . GLY B 1 43 ? -19.312 0.193 8.812 1 96.62 43 GLY B N 1
ATOM 2878 C CA . GLY B 1 43 ? -19.891 -1.118 8.57 1 96.62 43 GLY B CA 1
ATOM 2879 C C . GLY B 1 43 ? -18.922 -2.258 8.852 1 96.62 43 GLY B C 1
ATOM 2880 O O . GLY B 1 43 ? -19.281 -3.428 8.695 1 96.62 43 GLY B O 1
ATOM 2881 N N . TRP B 1 44 ? -17.75 -1.974 9.25 1 98 44 TRP B N 1
ATOM 2882 C CA . TRP B 1 44 ? -16.734 -3.01 9.406 1 98 44 TRP B CA 1
ATOM 2883 C C . TRP B 1 44 ? -16.672 -3.512 10.844 1 98 44 TRP B C 1
ATOM 2885 O O . TRP B 1 44 ? -16.844 -2.732 11.781 1 98 44 TRP B O 1
ATOM 2895 N N . HIS B 1 45 ? -16.438 -4.777 11.047 1 98.19 45 HIS B N 1
ATOM 2896 C CA . HIS B 1 45 ? -16.438 -5.414 12.359 1 98.19 45 HIS B CA 1
ATOM 2897 C C . HIS B 1 45 ? -15.07 -5.316 13.023 1 98.19 45 HIS B C 1
ATOM 2899 O O . HIS B 1 45 ? -14.844 -4.426 13.852 1 98.19 45 HIS B O 1
ATOM 2905 N N . VAL B 1 46 ? -14.094 -6.059 12.562 1 98.06 46 VAL B N 1
ATOM 2906 C CA . VAL B 1 46 ? -12.727 -5.953 13.055 1 98.06 46 VAL B CA 1
ATOM 2907 C C . VAL B 1 46 ? -11.781 -5.668 11.891 1 98.06 46 VAL B C 1
ATOM 2909 O O . VAL B 1 46 ? -12.102 -5.965 10.734 1 98.06 46 VAL B O 1
ATOM 2912 N N . LEU B 1 47 ? -10.664 -5.055 12.227 1 97.75 47 LEU B N 1
ATOM 2913 C CA . LEU B 1 47 ? -9.703 -4.629 11.211 1 97.75 47 LEU B CA 1
ATOM 2914 C C . LEU B 1 47 ? -8.555 -5.621 11.102 1 97.75 47 LEU B C 1
ATOM 2916 O O . LEU B 1 47 ? -8.188 -6.262 12.094 1 97.75 47 LEU B O 1
ATOM 2920 N N . PHE B 1 48 ? -8.086 -5.75 9.906 1 96 48 PHE B N 1
ATOM 2921 C CA . PHE B 1 48 ? -6.934 -6.605 9.648 1 96 48 PHE B CA 1
ATOM 2922 C C . PHE B 1 48 ? -5.637 -5.812 9.742 1 96 48 PHE B C 1
ATOM 2924 O O . PHE B 1 48 ? -5.629 -4.598 9.547 1 96 48 PHE B O 1
ATOM 2931 N N . PRO B 1 49 ? -4.508 -6.488 10.055 1 95.44 49 PRO B N 1
ATOM 2932 C CA . PRO B 1 49 ? -4.441 -7.902 10.422 1 95.44 49 PRO B CA 1
ATOM 2933 C C . PRO B 1 49 ? -4.594 -8.133 11.922 1 95.44 49 PRO B C 1
ATOM 2935 O O . PRO B 1 49 ? -4.527 -9.273 12.391 1 95.44 49 PRO B O 1
ATOM 2938 N N . SER B 1 50 ? -4.867 -7.098 12.672 1 93.81 50 SER B N 1
ATOM 2939 C CA . SER B 1 50 ? -4.762 -7.145 14.133 1 93.81 50 SER B CA 1
ATOM 2940 C C . SER B 1 50 ? -6.07 -7.605 14.766 1 93.81 50 SER B C 1
ATOM 2942 O O . SER B 1 50 ? -6.121 -7.891 15.961 1 93.81 50 SER B O 1
ATOM 2944 N N . PHE B 1 51 ? -7.152 -7.645 14.008 1 96.75 51 PHE B N 1
ATOM 2945 C CA . PHE B 1 51 ? -8.484 -7.965 14.516 1 96.75 51 PHE B CA 1
ATOM 2946 C C . PHE B 1 51 ? -8.93 -6.941 15.547 1 96.75 51 PHE B C 1
ATOM 2948 O O . PHE B 1 51 ? -9.641 -7.285 16.5 1 96.75 51 PHE B O 1
ATOM 2955 N N . THR B 1 52 ? -8.461 -5.691 15.352 1 96.19 52 THR B N 1
ATOM 2956 C CA . THR B 1 52 ? -8.914 -4.562 16.156 1 96.19 52 THR B CA 1
ATOM 2957 C C . THR B 1 52 ? -10.352 -4.188 15.797 1 96.19 52 THR B C 1
ATOM 2959 O O . THR B 1 52 ? -10.688 -4.059 14.617 1 96.19 52 THR B O 1
ATOM 2962 N N . PRO B 1 53 ? -11.172 -4.043 16.844 1 97.75 53 PRO B N 1
ATOM 2963 C CA . PRO B 1 53 ? -12.523 -3.578 16.516 1 97.75 53 PRO B CA 1
ATOM 2964 C C . PRO B 1 53 ? -12.516 -2.266 15.727 1 97.75 53 PRO B C 1
ATOM 2966 O O . PRO B 1 53 ? -11.898 -1.289 16.156 1 97.75 53 PRO B O 1
ATOM 2969 N N . ALA B 1 54 ? -13.211 -2.268 14.57 1 98.06 54 ALA B N 1
ATOM 2970 C CA . ALA B 1 54 ? -13.273 -1.073 13.734 1 98.06 54 ALA B CA 1
ATOM 2971 C C . ALA B 1 54 ? -13.812 0.12 14.516 1 98.06 54 ALA B C 1
ATOM 2973 O O . ALA B 1 54 ? -13.375 1.255 14.312 1 98.06 54 ALA B O 1
ATOM 2974 N N . GLN B 1 55 ? -14.68 -0.126 15.438 1 97.44 55 GLN B N 1
ATOM 2975 C CA . GLN B 1 55 ? -15.344 0.908 16.234 1 97.44 55 GLN B CA 1
ATOM 2976 C C . GLN B 1 55 ? -14.344 1.67 17.094 1 97.44 55 GLN B C 1
ATOM 2978 O O . GLN B 1 55 ? -14.539 2.85 17.391 1 97.44 55 GLN B O 1
ATOM 2983 N N . GLU B 1 56 ? -13.281 1.026 17.484 1 97.62 56 GLU B N 1
ATOM 2984 C CA . GLU B 1 56 ? -12.266 1.704 18.281 1 97.62 56 GLU B CA 1
ATOM 2985 C C . GLU B 1 56 ? -11.633 2.855 17.516 1 97.62 56 GLU B C 1
ATOM 2987 O O . GLU B 1 56 ? -11.469 3.955 18.047 1 97.62 56 GLU B O 1
ATOM 2992 N N . VAL B 1 57 ? -11.352 2.619 16.266 1 97.81 57 VAL B N 1
ATOM 2993 C CA . VAL B 1 57 ? -10.758 3.639 15.414 1 97.81 57 VAL B CA 1
ATOM 2994 C C . VAL B 1 57 ? -11.789 4.723 15.102 1 97.81 57 VAL B C 1
ATOM 2996 O O . VAL B 1 57 ? -11.492 5.914 15.18 1 97.81 57 VAL B O 1
ATOM 2999 N N . LEU B 1 58 ? -12.969 4.277 14.812 1 98.38 58 LEU B N 1
ATOM 3000 C CA . LEU B 1 58 ? -14.039 5.199 14.43 1 98.38 58 LEU B CA 1
ATOM 3001 C C . LEU B 1 58 ? -14.398 6.117 15.594 1 98.38 58 LEU B C 1
ATOM 3003 O O . LEU B 1 58 ? -14.523 7.332 15.414 1 98.38 58 LEU B O 1
ATOM 3007 N N . THR B 1 59 ? -14.547 5.559 16.75 1 98.38 59 THR B N 1
ATOM 3008 C CA . THR B 1 59 ? -14.93 6.316 17.938 1 98.38 59 THR B CA 1
ATOM 3009 C C . THR B 1 59 ? -13.875 7.371 18.266 1 98.38 59 THR B C 1
ATOM 3011 O O . THR B 1 59 ? -14.211 8.508 18.594 1 98.38 59 THR B O 1
ATOM 3014 N N . GLU B 1 60 ? -12.688 6.996 18.156 1 98.31 60 GLU B N 1
ATOM 3015 C CA . GLU B 1 60 ? -11.602 7.93 18.469 1 98.31 60 GLU B CA 1
ATOM 3016 C C . GLU B 1 60 ? -11.578 9.086 17.469 1 98.31 60 GLU B C 1
ATOM 3018 O O . GLU B 1 60 ? -11.43 10.25 17.859 1 98.31 60 GLU B O 1
ATOM 3023 N N . LEU B 1 61 ? -11.742 8.836 16.203 1 98.56 61 LEU B N 1
ATOM 3024 C CA . LEU B 1 61 ? -11.758 9.883 15.195 1 98.56 61 LEU B CA 1
ATOM 3025 C C . LEU B 1 61 ? -12.945 10.82 15.391 1 98.56 61 LEU B C 1
ATOM 3027 O O . LEU B 1 61 ? -12.789 12.039 15.336 1 98.56 61 LEU B O 1
ATOM 3031 N N . ARG B 1 62 ? -14.078 10.266 15.664 1 98.62 62 ARG B N 1
ATOM 3032 C CA . ARG B 1 62 ? -15.281 11.07 15.891 1 98.62 62 ARG B CA 1
ATOM 3033 C C . ARG B 1 62 ? -15.117 11.969 17.109 1 98.62 62 ARG B C 1
ATOM 3035 O O . ARG B 1 62 ? -15.5 13.133 17.078 1 98.62 62 ARG B O 1
ATOM 3042 N N . ARG B 1 63 ? -14.602 11.367 18.125 1 98.62 63 ARG B N 1
ATOM 3043 C CA . ARG B 1 63 ? -14.383 12.125 19.344 1 98.62 63 ARG B CA 1
ATOM 3044 C C . ARG B 1 63 ? -13.484 13.336 19.094 1 98.62 63 ARG B C 1
ATOM 3046 O O . ARG B 1 63 ? -13.805 14.445 19.516 1 98.62 63 ARG B O 1
ATOM 3053 N N . ARG B 1 64 ? -12.414 13.141 18.406 1 98.44 64 ARG B N 1
ATOM 3054 C CA . ARG B 1 64 ? -11.469 14.219 18.109 1 98.44 64 ARG B CA 1
ATOM 3055 C C . ARG B 1 64 ? -12.125 15.305 17.266 1 98.44 64 ARG B C 1
ATOM 3057 O O . ARG B 1 64 ? -11.891 16.484 17.484 1 98.44 64 ARG B O 1
ATOM 3064 N N . VAL B 1 65 ? -12.898 14.859 16.297 1 98.69 65 VAL B N 1
ATOM 3065 C CA . VAL B 1 65 ? -13.594 15.82 15.438 1 98.69 65 VAL B CA 1
ATOM 3066 C C . VAL B 1 65 ? -14.555 16.656 16.281 1 98.69 65 VAL B C 1
ATOM 3068 O O . VAL B 1 65 ? -14.578 17.891 16.156 1 98.69 65 VAL B O 1
ATOM 3071 N N . ASN B 1 66 ? -15.281 16 17.109 1 98 66 ASN B N 1
ATOM 3072 C CA . ASN B 1 66 ? -16.25 16.672 17.969 1 98 66 ASN B CA 1
ATOM 3073 C C . ASN B 1 66 ? -15.562 17.656 18.922 1 98 66 ASN B C 1
ATOM 3075 O O . ASN B 1 66 ? -16 18.797 19.062 1 98 66 ASN B O 1
ATOM 3079 N N . GLU B 1 67 ? -14.516 17.25 19.453 1 98.12 67 GLU B N 1
ATOM 3080 C CA . GLU B 1 67 ? -13.812 18.047 20.438 1 98.12 67 GLU B CA 1
ATOM 3081 C C . GLU B 1 67 ? -13.117 19.25 19.797 1 98.12 67 GLU B C 1
ATOM 3083 O O . GLU B 1 67 ? -12.906 20.281 20.453 1 98.12 67 GLU B O 1
ATOM 3088 N N . SER B 1 68 ? -12.758 19.156 18.562 1 97.44 68 SER B N 1
ATOM 3089 C CA . SER B 1 68 ? -12.039 20.203 17.859 1 97.44 68 SER B CA 1
ATOM 3090 C C . SER B 1 68 ? -12.969 21.328 17.438 1 97.44 68 SER B C 1
ATOM 3092 O O . SER B 1 68 ? -12.516 22.422 17.078 1 97.44 68 SER B O 1
ATOM 3094 N N . GLY B 1 69 ? -14.273 21.062 17.453 1 96.69 69 GLY B N 1
ATOM 3095 C CA . GLY B 1 69 ? -15.242 22.094 17.094 1 96.69 69 GLY B CA 1
ATOM 3096 C C . GLY B 1 69 ? -15.336 22.297 15.586 1 96.69 69 GLY B C 1
ATOM 3097 O O . GLY B 1 69 ? -15.781 23.359 15.133 1 96.69 69 GLY B O 1
ATOM 3098 N N . ILE B 1 70 ? -14.945 21.406 14.828 1 98 70 ILE B N 1
ATOM 3099 C CA . ILE B 1 70 ? -14.992 21.422 13.367 1 98 70 ILE B CA 1
ATOM 3100 C C . ILE B 1 70 ? -16.453 21.438 12.898 1 98 70 ILE B C 1
ATOM 3102 O O . ILE B 1 70 ? -17.281 20.719 13.445 1 98 70 ILE B O 1
ATOM 3106 N N . GLU B 1 71 ? -16.734 22.328 12 1 98.56 71 GLU B N 1
ATOM 3107 C CA . GLU B 1 71 ? -18.062 22.328 11.391 1 98.56 71 GLU B CA 1
ATOM 3108 C C . GLU B 1 71 ? -18.297 21.062 10.555 1 98.56 71 GLU B C 1
ATOM 3110 O O . GLU B 1 71 ? -17.469 20.734 9.703 1 98.56 71 GLU B O 1
ATOM 3115 N N . VAL B 1 72 ? -19.391 20.391 10.867 1 98.81 72 VAL B N 1
ATOM 3116 C CA . VAL B 1 72 ? -19.766 19.172 10.164 1 98.81 72 VAL B CA 1
ATOM 3117 C C . VAL B 1 72 ? -21.188 19.281 9.641 1 98.81 72 VAL B C 1
ATOM 3119 O O . VAL B 1 72 ? -22.109 19.609 10.398 1 98.81 72 VAL B O 1
ATOM 3122 N N . MET B 1 73 ? -21.312 19.094 8.352 1 98.75 73 MET B N 1
ATOM 3123 C CA . MET B 1 73 ? -22.625 19.031 7.73 1 98.75 73 MET B CA 1
ATOM 3124 C C . MET B 1 73 ? -22.938 17.609 7.273 1 98.75 73 MET B C 1
ATOM 3126 O O . MET B 1 73 ? -22.547 17.203 6.18 1 98.75 73 MET B O 1
ATOM 3130 N N . THR B 1 74 ? -23.75 16.891 8.047 1 98.62 74 THR B N 1
ATOM 3131 C CA . THR B 1 74 ? -24.172 15.547 7.688 1 98.62 74 THR B CA 1
ATOM 3132 C C . THR B 1 74 ? -25.484 15.586 6.906 1 98.62 74 THR B C 1
ATOM 3134 O O . THR B 1 74 ? -26.094 16.656 6.746 1 98.62 74 THR B O 1
ATOM 3137 N N . SER B 1 75 ? -25.875 14.406 6.367 1 98.56 75 SER B N 1
ATOM 3138 C CA . SER B 1 75 ? -27.062 14.312 5.543 1 98.56 75 SER B CA 1
ATOM 3139 C C . SER B 1 75 ? -27.094 15.406 4.473 1 98.56 75 SER B C 1
ATOM 3141 O O . SER B 1 75 ? -28.141 15.977 4.184 1 98.56 75 SER B O 1
ATOM 3143 N N . THR B 1 76 ? -25.906 15.758 3.998 1 98.69 76 THR B N 1
ATOM 3144 C CA . THR B 1 76 ? -25.703 16.797 2.99 1 98.69 76 THR B CA 1
ATOM 3145 C C . THR B 1 76 ? -24.875 16.25 1.826 1 98.69 76 THR B C 1
ATOM 3147 O O . THR B 1 76 ? -23.734 15.812 2.018 1 98.69 76 THR B O 1
ATOM 3150 N N . GLU B 1 77 ? -25.453 16.281 0.688 1 98 77 GLU B N 1
ATOM 3151 C CA . GLU B 1 77 ? -24.797 15.719 -0.495 1 98 77 GLU B CA 1
ATOM 3152 C C . GLU B 1 77 ? -24.234 16.828 -1.379 1 98 77 GLU B C 1
ATOM 3154 O O . GLU B 1 77 ? -24.859 17.875 -1.563 1 98 77 GLU B O 1
ATOM 3159 N N . VAL B 1 78 ? -23.016 16.641 -1.863 1 98.56 78 VAL B N 1
ATOM 3160 C CA . VAL B 1 78 ? -22.359 17.594 -2.758 1 98.56 78 VAL B CA 1
ATOM 3161 C C . VAL B 1 78 ? -22.734 17.281 -4.203 1 98.56 78 VAL B C 1
ATOM 3163 O O . VAL B 1 78 ? -22.641 16.141 -4.645 1 98.56 78 VAL B O 1
ATOM 3166 N N . ALA B 1 79 ? -23.141 18.344 -4.945 1 97.56 79 ALA B N 1
ATOM 3167 C CA . ALA B 1 79 ? -23.531 18.203 -6.344 1 97.56 79 ALA B CA 1
ATOM 3168 C C . ALA B 1 79 ? -22.391 18.594 -7.277 1 97.56 79 ALA B C 1
ATOM 3170 O O . ALA B 1 79 ? -22.312 18.094 -8.406 1 97.56 79 ALA B O 1
ATOM 3171 N N . GLY B 1 80 ? -21.562 19.438 -6.82 1 97.94 80 GLY B N 1
ATOM 3172 C CA . GLY B 1 80 ? -20.438 19.922 -7.605 1 97.94 80 GLY B CA 1
ATOM 3173 C C . GLY B 1 80 ? -19.531 20.875 -6.836 1 97.94 80 GLY B C 1
ATOM 3174 O O . GLY B 1 80 ? -19.875 21.297 -5.73 1 97.94 80 GLY B O 1
ATOM 3175 N N . PHE B 1 81 ? -18.375 21.094 -7.453 1 98.81 81 PHE B N 1
ATOM 3176 C CA . PHE B 1 81 ? -17.453 21.984 -6.754 1 98.81 81 PHE B CA 1
ATOM 3177 C C . PHE B 1 81 ? -16.406 22.547 -7.715 1 98.81 81 PHE B C 1
ATOM 3179 O O . PHE B 1 81 ? -16.188 22 -8.797 1 98.81 81 PHE B O 1
ATOM 3186 N N . THR B 1 82 ? -15.867 23.625 -7.371 1 98.31 82 THR B N 1
ATOM 3187 C CA . THR B 1 82 ? -14.609 24.203 -7.848 1 98.31 82 THR B CA 1
ATOM 3188 C C . THR B 1 82 ? -13.648 24.438 -6.691 1 98.31 82 THR B C 1
ATOM 3190 O O . THR B 1 82 ? -13.969 24.141 -5.539 1 98.31 82 THR B O 1
ATOM 3193 N N . LYS B 1 83 ? -12.461 24.922 -7.055 1 97.75 83 LYS B N 1
ATOM 3194 C CA . LYS B 1 83 ? -11.492 25.203 -5.996 1 97.75 83 LYS B CA 1
ATOM 3195 C C . LYS B 1 83 ? -11.984 26.312 -5.078 1 97.75 83 LYS B C 1
ATOM 3197 O O . LYS B 1 83 ? -11.461 26.5 -3.977 1 97.75 83 LYS B O 1
ATOM 3202 N N . GLU B 1 84 ? -13.094 27.047 -5.457 1 98.38 84 GLU B N 1
ATOM 3203 C CA . GLU B 1 84 ? -13.5 28.234 -4.707 1 98.38 84 GLU B CA 1
ATOM 3204 C C . GLU B 1 84 ? -14.898 28.047 -4.109 1 98.38 84 GLU B C 1
ATOM 3206 O O . GLU B 1 84 ? -15.352 28.891 -3.332 1 98.38 84 GLU B O 1
ATOM 3211 N N . SER B 1 85 ? -15.531 26.953 -4.504 1 98.56 85 SER B N 1
ATOM 3212 C CA . SER B 1 85 ? -16.891 26.781 -4.004 1 98.56 85 SER B CA 1
ATOM 3213 C C . SER B 1 85 ? -17.359 25.344 -4.125 1 98.56 85 SER B C 1
ATOM 3215 O O . SER B 1 85 ? -16.891 24.594 -4.984 1 98.56 85 SER B O 1
ATOM 3217 N N . VAL B 1 86 ? -18.297 24.984 -3.24 1 98.81 86 VAL B N 1
ATOM 3218 C CA . VAL B 1 86 ? -18.953 23.688 -3.279 1 98.81 86 VAL B CA 1
ATOM 3219 C C . VAL B 1 86 ? -20.469 23.875 -3.396 1 98.81 86 VAL B C 1
ATOM 3221 O O . VAL B 1 86 ? -21.062 24.656 -2.643 1 98.81 86 VAL B O 1
ATOM 3224 N N . THR B 1 87 ? -21.062 23.25 -4.363 1 98.62 87 THR B N 1
ATOM 3225 C CA . THR B 1 87 ? -22.5 23.281 -4.555 1 98.62 87 THR B CA 1
ATOM 3226 C C . THR B 1 87 ? -23.141 22.016 -3.982 1 98.62 87 THR B C 1
ATOM 3228 O O . THR B 1 87 ? -22.734 20.891 -4.32 1 98.62 87 THR B O 1
ATOM 3231 N N . LEU B 1 88 ? -24.141 22.219 -3.127 1 98.5 88 LEU B N 1
ATOM 3232 C CA . LEU B 1 88 ? -24.844 21.109 -2.488 1 98.5 88 LEU B CA 1
ATOM 3233 C C . LEU B 1 88 ? -26.016 20.641 -3.346 1 98.5 88 LEU B C 1
ATOM 3235 O O . LEU B 1 88 ? -26.453 21.344 -4.25 1 98.5 88 LEU B O 1
ATOM 3239 N N . ALA B 1 89 ? -26.469 19.438 -3.059 1 97.12 89 ALA B N 1
ATOM 3240 C CA . ALA B 1 89 ? -27.562 18.844 -3.828 1 97.12 89 ALA B CA 1
ATOM 3241 C C . ALA B 1 89 ? -28.844 19.672 -3.678 1 97.12 89 ALA B C 1
ATOM 3243 O O . ALA B 1 89 ? -29.719 19.641 -4.559 1 97.12 89 ALA B O 1
ATOM 3244 N N . ASP B 1 90 ? -29.016 20.438 -2.605 1 96.75 90 ASP B N 1
ATOM 3245 C CA . ASP B 1 90 ? -30.219 21.219 -2.379 1 96.75 90 ASP B CA 1
ATOM 3246 C C . ASP B 1 90 ? -30.109 22.594 -3.043 1 96.75 90 ASP B C 1
ATOM 3248 O O . ASP B 1 90 ? -31 23.438 -2.887 1 96.75 90 ASP B O 1
ATOM 3252 N N . GLY B 1 91 ? -28.984 22.891 -3.592 1 95.94 91 GLY B N 1
ATOM 3253 C CA . GLY B 1 91 ? -28.859 24.109 -4.371 1 95.94 91 GLY B CA 1
ATOM 3254 C C . GLY B 1 91 ? -27.984 25.156 -3.697 1 95.94 91 GLY B C 1
ATOM 3255 O O . GLY B 1 91 ? -27.547 26.109 -4.344 1 95.94 91 GLY B O 1
ATOM 3256 N N . ARG B 1 92 ? -27.656 25.016 -2.459 1 97.38 92 ARG B N 1
ATOM 3257 C CA . ARG B 1 92 ? -26.797 25.969 -1.762 1 97.38 92 ARG B CA 1
ATOM 3258 C C . ARG B 1 92 ? -25.359 25.875 -2.266 1 97.38 92 ARG B C 1
ATOM 3260 O O . ARG B 1 92 ? -24.875 24.797 -2.615 1 97.38 92 ARG B O 1
ATOM 3267 N N . THR B 1 93 ? -24.781 26.984 -2.291 1 98.44 93 THR B N 1
ATOM 3268 C CA . THR B 1 93 ? -23.359 27.062 -2.648 1 98.44 93 THR B CA 1
ATOM 3269 C C . THR B 1 93 ? -22.547 27.641 -1.493 1 98.44 93 THR B C 1
ATOM 3271 O O . THR B 1 93 ? -22.891 28.688 -0.943 1 98.44 93 THR B O 1
ATOM 3274 N N . LEU B 1 94 ? -21.531 26.953 -1.115 1 98.62 94 LEU B N 1
ATOM 3275 C CA . LEU B 1 94 ? -20.656 27.344 -0.019 1 98.62 94 LEU B CA 1
ATOM 3276 C C . LEU B 1 94 ? -19.312 27.828 -0.545 1 98.62 94 LEU B C 1
ATOM 3278 O O . LEU B 1 94 ? -18.609 27.062 -1.22 1 98.62 94 LEU B O 1
ATOM 3282 N N . PRO B 1 95 ? -18.969 29.078 -0.228 1 98.38 95 PRO B N 1
ATOM 3283 C CA . PRO B 1 95 ? -17.641 29.547 -0.631 1 98.38 95 PRO B CA 1
ATOM 3284 C C . PRO B 1 95 ? -16.516 28.906 0.185 1 98.38 95 PRO B C 1
ATOM 3286 O O . PRO B 1 95 ? -16.719 28.578 1.357 1 98.38 95 PRO B O 1
ATOM 3289 N N . CYS B 1 96 ? -15.328 28.703 -0.432 1 98.62 96 CYS B N 1
ATOM 3290 C CA . CYS B 1 96 ? -14.148 28.172 0.241 1 98.62 96 CYS B CA 1
ATOM 3291 C C . CYS B 1 96 ? -12.867 28.609 -0.473 1 98.62 96 CYS B C 1
ATOM 3293 O O . CYS B 1 96 ? -12.93 29.234 -1.528 1 98.62 96 CYS B O 1
ATOM 3295 N N . ASP B 1 97 ? -11.75 28.344 0.186 1 98.75 97 ASP B N 1
ATOM 3296 C CA . ASP B 1 97 ? -10.453 28.734 -0.366 1 98.75 97 ASP B CA 1
ATOM 3297 C C . ASP B 1 97 ? -9.766 27.531 -1.021 1 98.75 97 ASP B C 1
ATOM 3299 O O . ASP B 1 97 ? -8.812 27.703 -1.784 1 98.75 97 ASP B O 1
ATOM 3303 N N . SER B 1 98 ? -10.203 26.297 -0.788 1 98.75 98 SER B N 1
ATOM 3304 C CA . SER B 1 98 ? -9.742 25.062 -1.402 1 98.75 98 SER B CA 1
ATOM 3305 C C . SER B 1 98 ? -10.656 23.891 -1.041 1 98.75 98 SER B C 1
ATOM 3307 O O . SER B 1 98 ? -11.523 24.031 -0.178 1 98.75 98 SER B O 1
ATOM 3309 N N . VAL B 1 99 ? -10.508 22.828 -1.764 1 98.94 99 VAL B N 1
ATOM 3310 C CA . VAL B 1 99 ? -11.352 21.656 -1.557 1 98.94 99 VAL B CA 1
ATOM 3311 C C . VAL B 1 99 ? -10.484 20.406 -1.462 1 98.94 99 VAL B C 1
ATOM 3313 O O . VAL B 1 99 ? -9.523 20.25 -2.221 1 98.94 99 VAL B O 1
ATOM 3316 N N . VAL B 1 100 ? -10.734 19.578 -0.463 1 98.94 100 VAL B N 1
ATOM 3317 C CA . VAL B 1 100 ? -10.188 18.234 -0.409 1 98.94 100 VAL B CA 1
ATOM 3318 C C . VAL B 1 100 ? -11.289 17.219 -0.688 1 98.94 100 VAL B C 1
ATOM 3320 O O . VAL B 1 100 ? -12.312 17.188 0.008 1 98.94 100 VAL B O 1
ATOM 3323 N N . VAL B 1 101 ? -11.094 16.438 -1.715 1 98.94 101 VAL B N 1
ATOM 3324 C CA . VAL B 1 101 ? -12.078 15.43 -2.074 1 98.94 101 VAL B CA 1
ATOM 3325 C C . VAL B 1 101 ? -11.688 14.086 -1.451 1 98.94 101 VAL B C 1
ATOM 3327 O O . VAL B 1 101 ? -10.656 13.516 -1.792 1 98.94 101 VAL B O 1
ATOM 3330 N N . ALA B 1 102 ? -12.461 13.594 -0.528 1 98.81 102 ALA B N 1
ATOM 3331 C CA . ALA B 1 102 ? -12.297 12.328 0.19 1 98.81 102 ALA B CA 1
ATOM 3332 C C . ALA B 1 102 ? -13.57 11.492 0.133 1 98.81 102 ALA B C 1
ATOM 3334 O O . ALA B 1 102 ? -14.031 10.984 1.156 1 98.81 102 ALA B O 1
ATOM 3335 N N . SER B 1 103 ? -14.117 11.344 -1.059 1 97.88 103 SER B N 1
ATOM 3336 C CA . SER B 1 103 ? -15.445 10.773 -1.252 1 97.88 103 SER B CA 1
ATOM 3337 C C . SER B 1 103 ? -15.398 9.25 -1.221 1 97.88 103 SER B C 1
ATOM 3339 O O . SER B 1 103 ? -16.438 8.594 -1.239 1 97.88 103 SER B O 1
ATOM 3341 N N . GLY B 1 104 ? -14.227 8.703 -1.188 1 98.25 104 GLY B N 1
ATOM 3342 C CA . GLY B 1 104 ? -14.086 7.277 -0.948 1 98.25 104 GLY B CA 1
ATOM 3343 C C . GLY B 1 104 ? -14.352 6.438 -2.18 1 98.25 104 GLY B C 1
ATOM 3344 O O . GLY B 1 104 ? -13.961 6.805 -3.289 1 98.25 104 GLY B O 1
ATOM 3345 N N . PHE B 1 105 ? -14.828 5.176 -2 1 98.62 105 PHE B N 1
ATOM 3346 C CA . PHE B 1 105 ? -15.039 4.188 -3.051 1 98.62 105 PHE B CA 1
ATOM 3347 C C . PHE B 1 105 ? -16.453 3.615 -2.979 1 98.62 105 PHE B C 1
ATOM 3349 O O . PHE B 1 105 ? -17.188 3.904 -2.039 1 98.62 105 PHE B O 1
ATOM 3356 N N . THR B 1 106 ? -16.859 2.947 -3.982 1 98.19 106 THR B N 1
ATOM 3357 C CA . THR B 1 106 ? -18.078 2.154 -4.008 1 98.19 106 THR B CA 1
ATOM 3358 C C . THR B 1 106 ? -17.75 0.666 -4.117 1 98.19 106 THR B C 1
ATOM 3360 O O . THR B 1 106 ? -16.781 0.281 -4.77 1 98.19 106 THR B O 1
ATOM 3363 N N . LEU B 1 107 ? -18.531 -0.17 -3.432 1 98.06 107 LEU B N 1
ATOM 3364 C CA . LEU B 1 107 ? -18.359 -1.612 -3.564 1 98.06 107 LEU B CA 1
ATOM 3365 C C . LEU B 1 107 ? -18.969 -2.115 -4.867 1 98.06 107 LEU B C 1
ATOM 3367 O O . LEU B 1 107 ? -20.016 -1.624 -5.301 1 98.06 107 LEU B O 1
ATOM 3371 N N . PHE B 1 108 ? -18.312 -3.08 -5.445 1 98.31 108 PHE B N 1
ATOM 3372 C CA . PHE B 1 108 ? -18.844 -3.709 -6.648 1 98.31 108 PHE B CA 1
ATOM 3373 C C . PHE B 1 108 ? -20.188 -4.363 -6.363 1 98.31 108 PHE B C 1
ATOM 3375 O O . PHE B 1 108 ? -20.359 -5.023 -5.336 1 98.31 108 PHE B O 1
ATOM 3382 N N . ASP B 1 109 ? -21.125 -4.137 -7.238 1 98.06 109 ASP B N 1
ATOM 3383 C CA . ASP B 1 109 ? -22.438 -4.77 -7.137 1 98.06 109 ASP B CA 1
ATOM 3384 C C . ASP B 1 109 ? -22.391 -6.211 -7.641 1 98.06 109 ASP B C 1
ATOM 3386 O O . ASP B 1 109 ? -22.469 -6.457 -8.844 1 98.06 109 ASP B O 1
ATOM 3390 N N . ALA B 1 110 ? -22.453 -7.145 -6.723 1 97.69 110 ALA B N 1
ATOM 3391 C CA . ALA B 1 110 ? -22.297 -8.562 -7.047 1 97.69 110 ALA B CA 1
ATOM 3392 C C . ALA B 1 110 ? -23.469 -9.078 -7.867 1 97.69 110 ALA B C 1
ATOM 3394 O O . ALA B 1 110 ? -23.375 -10.133 -8.508 1 97.69 110 ALA B O 1
ATOM 3395 N N . SER B 1 111 ? -24.609 -8.391 -7.863 1 97.31 111 SER B N 1
ATOM 3396 C CA . SER B 1 111 ? -25.781 -8.836 -8.625 1 97.31 111 SER B CA 1
ATOM 3397 C C . SER B 1 111 ? -25.516 -8.773 -10.125 1 97.31 111 SER B C 1
ATOM 3399 O O . SER B 1 111 ? -26.219 -9.414 -10.906 1 97.31 111 SER B O 1
ATOM 3401 N N . ILE B 1 112 ? -24.5 -7.984 -10.5 1 95.94 112 ILE B N 1
ATOM 3402 C CA . ILE B 1 112 ? -24.078 -7.879 -11.898 1 95.94 112 ILE B CA 1
ATOM 3403 C C . ILE B 1 112 ? -23.562 -9.227 -12.383 1 95.94 112 ILE B C 1
ATOM 3405 O O . ILE B 1 112 ? -23.703 -9.57 -13.555 1 95.94 112 ILE B O 1
ATOM 3409 N N . LYS B 1 113 ? -22.953 -9.961 -11.484 1 95.81 113 LYS B N 1
ATOM 3410 C CA . LYS B 1 113 ? -22.438 -11.289 -11.805 1 95.81 113 LYS B CA 1
ATOM 3411 C C . LYS B 1 113 ? -23.484 -12.367 -11.508 1 95.81 113 LYS B C 1
ATOM 3413 O O . LYS B 1 113 ? -23.328 -13.141 -10.562 1 95.81 113 LYS B O 1
ATOM 3418 N N . GLU B 1 114 ? -24.391 -12.562 -12.422 1 94.75 114 GLU B N 1
ATOM 3419 C CA . GLU B 1 114 ? -25.531 -13.445 -12.211 1 94.75 114 GLU B CA 1
ATOM 3420 C C . GLU B 1 114 ? -25.078 -14.891 -12.031 1 94.75 114 GLU B C 1
ATOM 3422 O O . GLU B 1 114 ? -25.734 -15.664 -11.328 1 94.75 114 GLU B O 1
ATOM 3427 N N . GLU B 1 115 ? -24.016 -15.18 -12.586 1 94.75 115 GLU B N 1
ATOM 3428 C CA . GLU B 1 115 ? -23.516 -16.547 -12.555 1 94.75 115 GLU B CA 1
ATOM 3429 C C . GLU B 1 115 ? -23.203 -16.984 -11.125 1 94.75 115 GLU B C 1
ATOM 3431 O O . GLU B 1 115 ? -23.109 -18.188 -10.836 1 94.75 115 GLU B O 1
ATOM 3436 N N . TYR B 1 116 ? -23.078 -16 -10.195 1 96 116 TYR B N 1
ATOM 3437 C CA . TYR B 1 116 ? -22.75 -16.359 -8.828 1 96 116 TYR B CA 1
ATOM 3438 C C . TYR B 1 116 ? -24 -16.391 -7.949 1 96 116 TYR B C 1
ATOM 3440 O O . TYR B 1 116 ? -23.953 -16.891 -6.82 1 96 116 TYR B O 1
ATOM 3448 N N . GLY B 1 117 ? -25.078 -15.789 -8.391 1 96.19 117 GLY B N 1
ATOM 3449 C CA . GLY B 1 117 ? -26.391 -16 -7.793 1 96.19 117 GLY B CA 1
ATOM 3450 C C . GLY B 1 117 ? -26.703 -15.039 -6.664 1 96.19 117 GLY B C 1
ATOM 3451 O O . GLY B 1 117 ? -27.656 -15.242 -5.91 1 96.19 117 GLY B O 1
ATOM 3452 N N . TYR B 1 118 ? -25.922 -13.969 -6.473 1 97.69 118 TYR B N 1
ATOM 3453 C CA . TYR B 1 118 ? -26.219 -12.992 -5.434 1 97.69 118 TYR B CA 1
ATOM 3454 C C . TYR B 1 118 ? -27.578 -12.336 -5.688 1 97.69 118 TYR B C 1
ATOM 3456 O O . TYR B 1 118 ? -27.859 -11.875 -6.797 1 97.69 118 TYR B O 1
ATOM 3464 N N . GLY B 1 119 ? -28.344 -12.266 -4.707 1 95.88 119 GLY B N 1
ATOM 3465 C CA . GLY B 1 119 ? -29.688 -11.719 -4.84 1 95.88 119 GLY B CA 1
ATOM 3466 C C . GLY B 1 119 ? -30.672 -12.703 -5.41 1 95.88 119 GLY B C 1
ATOM 3467 O O . GLY B 1 119 ? -31.875 -12.438 -5.438 1 95.88 119 GLY B O 1
ATOM 3468 N N . ILE B 1 120 ? -30.219 -13.82 -5.871 1 94.88 120 ILE B N 1
ATOM 3469 C CA . ILE B 1 120 ? -31.062 -14.844 -6.477 1 94.88 120 ILE B CA 1
ATOM 3470 C C . ILE B 1 120 ? -31.172 -16.047 -5.543 1 94.88 120 ILE B C 1
ATOM 3472 O O . ILE B 1 120 ? -32.25 -16.547 -5.281 1 94.88 120 ILE B O 1
ATOM 3476 N N . TYR B 1 121 ? -30.047 -16.484 -5.055 1 95.38 121 TYR B N 1
ATOM 3477 C CA . TYR B 1 121 ? -30 -17.625 -4.145 1 95.38 121 TYR B CA 1
ATOM 3478 C C . TYR B 1 121 ? -29.891 -17.156 -2.695 1 95.38 121 TYR B C 1
ATOM 3480 O O . TYR B 1 121 ? -29.125 -16.234 -2.385 1 95.38 121 TYR B O 1
ATOM 3488 N N . ASP B 1 122 ? -30.531 -17.844 -1.747 1 94.19 122 ASP B N 1
ATOM 3489 C CA . ASP B 1 122 ? -30.703 -17.406 -0.366 1 94.19 122 ASP B CA 1
ATOM 3490 C C . ASP B 1 122 ? -29.375 -17.438 0.387 1 94.19 122 ASP B C 1
ATOM 3492 O O . ASP B 1 122 ? -29.156 -16.641 1.298 1 94.19 122 ASP B O 1
ATOM 3496 N N . ASN B 1 123 ? -28.438 -18.266 0.02 1 97.5 123 ASN B N 1
ATOM 3497 C CA . ASN B 1 123 ? -27.234 -18.469 0.829 1 97.5 123 ASN B CA 1
ATOM 3498 C C . ASN B 1 123 ? -25.984 -18.016 0.094 1 97.5 123 ASN B C 1
ATOM 3500 O O . ASN B 1 123 ? -24.906 -18.562 0.297 1 97.5 123 ASN B O 1
ATOM 3504 N N . VAL B 1 124 ? -26.234 -17.016 -0.79 1 98.06 124 VAL B N 1
ATOM 3505 C CA . VAL B 1 124 ? -25.125 -16.297 -1.401 1 98.06 124 VAL B CA 1
ATOM 3506 C C . VAL B 1 124 ? -25.047 -14.891 -0.802 1 98.06 124 VAL B C 1
ATOM 3508 O O . VAL B 1 124 ? -26.016 -14.125 -0.856 1 98.06 124 VAL B O 1
ATOM 3511 N N . PHE B 1 125 ? -23.906 -14.594 -0.164 1 98.5 125 PHE B N 1
ATOM 3512 C CA . PHE B 1 125 ? -23.688 -13.336 0.538 1 98.5 125 PHE B CA 1
ATOM 3513 C C . PHE B 1 125 ? -22.453 -12.625 -0.009 1 98.5 125 PHE B C 1
ATOM 3515 O O . PHE B 1 125 ? -21.656 -13.227 -0.728 1 98.5 125 PHE B O 1
ATOM 3522 N N . THR B 1 126 ? -22.328 -11.352 0.243 1 98.62 126 THR B N 1
ATOM 3523 C CA . THR B 1 126 ? -21.094 -10.617 0.005 1 98.62 126 THR B CA 1
ATOM 3524 C C . THR B 1 126 ? -20.344 -10.391 1.312 1 98.62 126 THR B C 1
ATOM 3526 O O . THR B 1 126 ? -20.891 -10.602 2.396 1 98.62 126 THR B O 1
ATOM 3529 N N . THR B 1 127 ? -19.125 -9.961 1.16 1 98.31 127 THR B N 1
ATOM 3530 C CA . THR B 1 127 ? -18.344 -9.609 2.342 1 98.31 127 THR B CA 1
ATOM 3531 C C . THR B 1 127 ? -19.047 -8.508 3.139 1 98.31 127 THR B C 1
ATOM 3533 O O . THR B 1 127 ? -18.938 -8.461 4.367 1 98.31 127 THR B O 1
ATOM 3536 N N . ALA B 1 128 ? -19.719 -7.594 2.455 1 98.06 128 ALA B N 1
ATOM 3537 C CA . ALA B 1 128 ? -20.469 -6.543 3.148 1 98.06 128 ALA B CA 1
ATOM 3538 C C . ALA B 1 128 ? -21.594 -7.129 3.986 1 98.06 128 ALA B C 1
ATOM 3540 O O . ALA B 1 128 ? -21.859 -6.668 5.098 1 98.06 128 ALA B O 1
ATOM 3541 N N . ASP B 1 129 ? -22.297 -8.148 3.432 1 98.5 129 ASP B N 1
ATOM 3542 C CA . ASP B 1 129 ? -23.344 -8.836 4.184 1 98.5 129 ASP B CA 1
ATOM 3543 C C . ASP B 1 129 ? -22.766 -9.492 5.438 1 98.5 129 ASP B C 1
ATOM 3545 O O . ASP B 1 129 ? -23.359 -9.406 6.516 1 98.5 129 ASP B O 1
ATOM 3549 N N . ILE B 1 130 ? -21.656 -10.117 5.258 1 98.69 130 ILE B N 1
ATOM 3550 C CA . ILE B 1 130 ? -21.031 -10.82 6.371 1 98.69 130 ILE B CA 1
ATOM 3551 C C . ILE B 1 130 ? -20.641 -9.812 7.453 1 98.69 130 ILE B C 1
ATOM 3553 O O . ILE B 1 130 ? -20.812 -10.078 8.648 1 98.69 130 ILE B O 1
ATOM 3557 N N . GLU B 1 131 ? -20.031 -8.648 7.055 1 98.5 131 GLU B N 1
ATOM 3558 C CA . GLU B 1 131 ? -19.734 -7.602 8.023 1 98.5 131 GLU B CA 1
ATOM 3559 C C . GLU B 1 131 ? -20.953 -7.219 8.836 1 98.5 131 GLU B C 1
ATOM 3561 O O . GLU B 1 131 ? -20.891 -7.082 10.055 1 98.5 131 GLU B O 1
ATOM 3566 N N . ARG B 1 132 ? -22.016 -7.016 8.148 1 98.06 132 ARG B N 1
ATOM 3567 C CA . ARG B 1 132 ? -23.266 -6.648 8.812 1 98.06 132 ARG B CA 1
ATOM 3568 C C . ARG B 1 132 ? -23.703 -7.73 9.805 1 98.06 132 ARG B C 1
ATOM 3570 O O . ARG B 1 132 ? -24.047 -7.426 10.945 1 98.06 132 ARG B O 1
ATOM 3577 N N . MET B 1 133 ? -23.688 -8.984 9.352 1 98.44 133 MET B N 1
ATOM 3578 C CA . MET B 1 133 ? -24.078 -10.102 10.211 1 98.44 133 MET B CA 1
ATOM 3579 C C . MET B 1 133 ? -23.188 -10.188 11.445 1 98.44 133 MET B C 1
ATOM 3581 O O . MET B 1 133 ? -23.672 -10.438 12.547 1 98.44 133 MET B O 1
ATOM 3585 N N . LEU B 1 134 ? -21.938 -9.977 11.227 1 98.44 134 LEU B N 1
ATOM 3586 C CA . LEU B 1 134 ? -20.969 -10.016 12.32 1 98.44 134 LEU B CA 1
ATOM 3587 C C . LEU B 1 134 ? -21.266 -8.906 13.336 1 98.44 134 LEU B C 1
ATOM 3589 O O . LEU B 1 134 ? -21.266 -9.156 14.539 1 98.44 134 LEU B O 1
ATOM 3593 N N . ASN B 1 135 ? -21.484 -7.734 12.859 1 97.81 135 ASN B N 1
ATOM 3594 C CA . ASN B 1 135 ? -21.781 -6.602 13.719 1 97.81 135 ASN B CA 1
ATOM 3595 C C . ASN B 1 135 ? -23.062 -6.832 14.523 1 97.81 135 ASN B C 1
ATOM 3597 O O . ASN B 1 135 ? -23.172 -6.379 15.664 1 97.81 135 ASN B O 1
ATOM 3601 N N . GLU B 1 136 ? -23.969 -7.539 13.898 1 97.38 136 GLU B N 1
ATOM 3602 C CA . GLU B 1 136 ? -25.25 -7.801 14.539 1 97.38 136 GLU B CA 1
ATOM 3603 C C . GLU B 1 136 ? -25.203 -9.062 15.391 1 97.38 136 GLU B C 1
ATOM 3605 O O . GLU B 1 136 ? -26.141 -9.367 16.125 1 97.38 136 GLU B O 1
ATOM 3610 N N . GLY B 1 137 ? -24.141 -9.805 15.305 1 96.38 137 GLY B N 1
ATOM 3611 C CA . GLY B 1 137 ? -24.031 -11.047 16.047 1 96.38 137 GLY B CA 1
ATOM 3612 C C . GLY B 1 137 ? -24.969 -12.133 15.547 1 96.38 137 GLY B C 1
ATOM 3613 O O . GLY B 1 137 ? -25.484 -12.914 16.344 1 96.38 137 GLY B O 1
ATOM 3614 N N . ARG B 1 138 ? -25.188 -12.164 14.203 1 96.44 138 ARG B N 1
ATOM 3615 C CA . ARG B 1 138 ? -26.203 -13.062 13.68 1 96.44 138 ARG B CA 1
ATOM 3616 C C . ARG B 1 138 ? -25.719 -13.797 12.438 1 96.44 138 ARG B C 1
ATOM 3618 O O . ARG B 1 138 ? -26.438 -13.938 11.453 1 96.44 138 ARG B O 1
ATOM 3625 N N . VAL B 1 139 ? -24.484 -14.125 12.398 1 98 139 VAL B N 1
ATOM 3626 C CA . VAL B 1 139 ? -23.969 -14.844 11.234 1 98 139 VAL B CA 1
ATOM 3627 C C . VAL B 1 139 ? -24.656 -16.203 11.133 1 98 139 VAL B C 1
ATOM 3629 O O . VAL B 1 139 ? -24.547 -17.031 12.047 1 98 139 VAL B O 1
ATOM 3632 N N . ALA B 1 140 ? -25.391 -16.406 10.086 1 97.88 140 ALA B N 1
ATOM 3633 C CA . ALA B 1 140 ? -26.141 -17.641 9.875 1 97.88 140 ALA B CA 1
ATOM 3634 C C . ALA B 1 140 ? -26.562 -17.781 8.414 1 97.88 140 ALA B C 1
ATOM 3636 O O . ALA B 1 140 ? -26.422 -16.844 7.629 1 97.88 140 ALA B O 1
ATOM 3637 N N . LYS B 1 141 ? -27.047 -18.969 8.07 1 97.25 141 LYS B N 1
ATOM 3638 C CA . LYS B 1 141 ? -27.719 -19.172 6.793 1 97.25 141 LYS B CA 1
ATOM 3639 C C . LYS B 1 141 ? -29.016 -18.375 6.734 1 97.25 141 LYS B C 1
ATOM 3641 O O . LYS B 1 141 ? -29.438 -17.766 7.727 1 97.25 141 LYS B O 1
ATOM 3646 N N . ALA B 1 142 ? -29.594 -18.359 5.57 1 94.94 142 ALA B N 1
ATOM 3647 C CA . ALA B 1 142 ? -30.844 -17.625 5.379 1 94.94 142 ALA B CA 1
ATOM 3648 C C . ALA B 1 142 ? -31.938 -18.141 6.305 1 94.94 142 ALA B C 1
ATOM 3650 O O . ALA B 1 142 ? -32.781 -17.375 6.77 1 94.94 142 ALA B O 1
ATOM 3651 N N . ASP B 1 143 ? -31.875 -19.406 6.648 1 94.62 143 ASP B N 1
ATOM 3652 C CA . ASP B 1 143 ? -32.906 -20.016 7.484 1 94.62 143 ASP B CA 1
ATOM 3653 C C . ASP B 1 143 ? -32.562 -19.906 8.969 1 94.62 143 ASP B C 1
ATOM 3655 O O . ASP B 1 143 ? -33.25 -20.453 9.82 1 94.62 143 ASP B O 1
ATOM 3659 N N . GLY B 1 144 ? -31.438 -19.312 9.227 1 95.69 144 GLY B N 1
ATOM 3660 C CA . GLY B 1 144 ? -31.031 -19.062 10.602 1 95.69 144 GLY B CA 1
ATOM 3661 C C . GLY B 1 144 ? -30.125 -20.156 11.164 1 95.69 144 GLY B C 1
ATOM 3662 O O . GLY B 1 144 ? -29.562 -20 12.242 1 95.69 144 GLY B O 1
ATOM 3663 N N . SER B 1 145 ? -29.938 -21.188 10.438 1 96.38 145 SER B N 1
ATOM 3664 C CA . SER B 1 145 ? -29.125 -22.297 10.93 1 96.38 145 SER B CA 1
ATOM 3665 C C . SER B 1 145 ? -27.641 -22.016 10.719 1 96.38 145 SER B C 1
ATOM 3667 O O . SER B 1 145 ? -27.281 -21.094 9.992 1 96.38 145 SER B O 1
ATOM 3669 N N . ARG B 1 146 ? -26.875 -22.844 11.344 1 97.25 146 ARG B N 1
ATOM 3670 C CA . ARG B 1 146 ? -25.422 -22.688 11.281 1 97.25 146 ARG B CA 1
ATOM 3671 C C . ARG B 1 146 ? -24.859 -23.328 10.016 1 97.25 146 ARG B C 1
ATOM 3673 O O . ARG B 1 146 ? -25.297 -24.406 9.609 1 97.25 146 ARG B O 1
ATOM 3680 N N . PRO B 1 147 ? -23.938 -22.625 9.422 1 98.12 147 PRO B N 1
ATOM 3681 C CA . PRO B 1 147 ? -23.297 -23.25 8.266 1 98.12 147 PRO B CA 1
ATOM 3682 C C . PRO B 1 147 ? -22.234 -24.281 8.656 1 98.12 147 PRO B C 1
ATOM 3684 O O . PRO B 1 147 ? -21.562 -24.109 9.672 1 98.12 147 PRO B O 1
ATOM 3687 N N . ARG B 1 148 ? -22.094 -25.312 7.836 1 97.62 148 ARG B N 1
ATOM 3688 C CA . ARG B 1 148 ? -21.078 -26.344 8.055 1 97.62 148 ARG B CA 1
ATOM 3689 C C . ARG B 1 148 ? -20 -26.281 6.973 1 97.62 148 ARG B C 1
ATOM 3691 O O . ARG B 1 148 ? -18.875 -26.734 7.188 1 97.62 148 ARG B O 1
ATOM 3698 N N . ARG B 1 149 ? -20.344 -25.828 5.871 1 98.25 149 ARG B N 1
ATOM 3699 C CA . ARG B 1 149 ? -19.422 -25.656 4.754 1 98.25 149 ARG B CA 1
ATOM 3700 C C . ARG B 1 149 ? -19.547 -24.266 4.152 1 98.25 149 ARG B C 1
ATOM 3702 O O . ARG B 1 149 ? -20.625 -23.891 3.662 1 98.25 149 ARG B O 1
ATOM 3709 N N . ILE B 1 150 ? -18.5 -23.469 4.191 1 98.62 150 ILE B N 1
ATOM 3710 C CA . ILE B 1 150 ? -18.5 -22.078 3.756 1 98.62 150 ILE B CA 1
ATOM 3711 C C . ILE B 1 150 ? -17.438 -21.875 2.686 1 98.62 150 ILE B C 1
ATOM 3713 O O . ILE B 1 150 ? -16.297 -22.312 2.846 1 98.62 150 ILE B O 1
ATOM 3717 N N . ALA B 1 151 ? -17.812 -21.234 1.551 1 97.88 151 ALA B N 1
ATOM 3718 C CA . ALA B 1 151 ? -16.844 -20.922 0.496 1 97.88 151 ALA B CA 1
ATOM 3719 C C . ALA B 1 151 ? -16.734 -19.406 0.297 1 97.88 151 ALA B C 1
ATOM 3721 O O . ALA B 1 151 ? -17.734 -18.703 0.317 1 97.88 151 ALA B O 1
ATOM 3722 N N . PHE B 1 152 ? -15.523 -18.953 0.216 1 98.19 152 PHE B N 1
ATOM 3723 C CA . PHE B 1 152 ? -15.211 -17.578 -0.171 1 98.19 152 PHE B CA 1
ATOM 3724 C C . PHE B 1 152 ? -14.695 -17.516 -1.604 1 98.19 152 PHE B C 1
ATOM 3726 O O . PHE B 1 152 ? -13.805 -18.297 -1.979 1 98.19 152 PHE B O 1
ATOM 3733 N N . LEU B 1 153 ? -15.305 -16.703 -2.373 1 97.06 153 LEU B N 1
ATOM 3734 C CA . LEU B 1 153 ? -14.836 -16.484 -3.736 1 97.06 153 LEU B CA 1
ATOM 3735 C C . LEU B 1 153 ? -14.117 -15.141 -3.859 1 97.06 153 LEU B C 1
ATOM 3737 O O . LEU B 1 153 ? -14.727 -14.086 -3.674 1 97.06 153 LEU B O 1
ATOM 3741 N N . HIS B 1 154 ? -12.867 -15.211 -4.172 1 96.56 154 HIS B N 1
ATOM 3742 C CA . HIS B 1 154 ? -12.031 -14.016 -4.293 1 96.56 154 HIS B CA 1
ATOM 3743 C C . HIS B 1 154 ? -12.258 -13.32 -5.633 1 96.56 154 HIS B C 1
ATOM 3745 O O . HIS B 1 154 ? -12.727 -13.945 -6.586 1 96.56 154 HIS B O 1
ATOM 3751 N N . CYS B 1 155 ? -11.945 -11.977 -5.676 1 95.38 155 CYS B N 1
ATOM 3752 C CA . CYS B 1 155 ? -11.812 -11.148 -6.871 1 95.38 155 CYS B CA 1
ATOM 3753 C C . CYS B 1 155 ? -13.164 -10.977 -7.559 1 95.38 155 CYS B C 1
ATOM 3755 O O . CYS B 1 155 ? -13.234 -10.93 -8.789 1 95.38 155 CYS B O 1
ATOM 3757 N N . VAL B 1 156 ? -14.266 -10.969 -6.785 1 96.56 156 VAL B N 1
ATOM 3758 C CA . VAL B 1 156 ? -15.555 -10.641 -7.379 1 96.56 156 VAL B CA 1
ATOM 3759 C C . VAL B 1 156 ? -15.633 -9.141 -7.656 1 96.56 156 VAL B C 1
ATOM 3761 O O . VAL B 1 156 ? -15.758 -8.336 -6.73 1 96.56 156 VAL B O 1
ATOM 3764 N N . GLY B 1 157 ? -15.617 -8.75 -8.875 1 95 157 GLY B N 1
ATOM 3765 C CA . GLY B 1 157 ? -15.578 -7.348 -9.25 1 95 157 GLY B CA 1
ATOM 3766 C C . GLY B 1 157 ? -14.195 -6.742 -9.164 1 95 157 GLY B C 1
ATOM 3767 O O . GLY B 1 157 ? -14.047 -5.527 -9 1 95 157 GLY B O 1
ATOM 3768 N N . SER B 1 158 ? -13.164 -7.523 -9.133 1 94.94 158 SER B N 1
ATOM 3769 C CA . SER B 1 158 ? -11.758 -7.148 -9.188 1 94.94 158 SER B CA 1
ATOM 3770 C C . SER B 1 158 ? -11 -7.988 -10.211 1 94.94 158 SER B C 1
ATOM 3772 O O . SER B 1 158 ? -11.258 -9.188 -10.352 1 94.94 158 SER B O 1
ATOM 3774 N N . ARG B 1 159 ? -10.117 -7.262 -10.93 1 93.56 159 ARG B N 1
ATOM 3775 C CA . ARG B 1 159 ? -9.312 -7.938 -11.938 1 93.56 159 ARG B CA 1
ATOM 3776 C C . ARG B 1 159 ? -10.195 -8.664 -12.945 1 93.56 159 ARG B C 1
ATOM 3778 O O . ARG B 1 159 ? -9.922 -9.812 -13.305 1 93.56 159 ARG B O 1
ATOM 3785 N N . ASP B 1 160 ? -11.273 -7.984 -13.234 1 91.81 160 ASP B N 1
ATOM 3786 C CA . ASP B 1 160 ? -12.289 -8.547 -14.117 1 91.81 160 ASP B CA 1
ATOM 3787 C C . ASP B 1 160 ? -12.594 -7.605 -15.289 1 91.81 160 ASP B C 1
ATOM 3789 O O . ASP B 1 160 ? -13.367 -6.66 -15.141 1 91.81 160 ASP B O 1
ATOM 3793 N N . GLU B 1 161 ? -12.141 -7.938 -16.391 1 88.88 161 GLU B N 1
ATOM 3794 C CA . GLU B 1 161 ? -12.297 -7.105 -17.578 1 88.88 161 GLU B CA 1
ATOM 3795 C C . GLU B 1 161 ? -13.742 -7.098 -18.062 1 88.88 161 GLU B C 1
ATOM 3797 O O . GLU B 1 161 ? -14.211 -6.109 -18.641 1 88.88 161 GLU B O 1
ATOM 3802 N N . LYS B 1 162 ? -14.445 -8.148 -17.828 1 89.81 162 LYS B N 1
ATOM 3803 C CA . LYS B 1 162 ? -15.805 -8.297 -18.344 1 89.81 162 LYS B CA 1
ATOM 3804 C C . LYS B 1 162 ? -16.734 -7.246 -17.734 1 89.81 162 LYS B C 1
ATOM 3806 O O . LYS B 1 162 ? -17.75 -6.883 -18.344 1 89.81 162 LYS B O 1
ATOM 3811 N N . VAL B 1 163 ? -16.391 -6.793 -16.531 1 92.81 163 VAL B N 1
ATOM 3812 C CA . VAL B 1 163 ? -17.25 -5.809 -15.883 1 92.81 163 VAL B CA 1
ATOM 3813 C C . VAL B 1 163 ? -16.516 -4.48 -15.758 1 92.81 163 VAL B C 1
ATOM 3815 O O . VAL B 1 163 ? -16.844 -3.654 -14.906 1 92.81 163 VAL B O 1
ATOM 3818 N N . CYS B 1 164 ? -15.422 -4.289 -16.453 1 91.69 164 CYS B N 1
ATOM 3819 C CA . CYS B 1 164 ? -14.641 -3.064 -16.562 1 91.69 164 CYS B CA 1
ATOM 3820 C C . CYS B 1 164 ? -14.016 -2.699 -15.219 1 91.69 164 CYS B C 1
ATOM 3822 O O . CYS B 1 164 ? -13.938 -1.521 -14.859 1 91.69 164 CYS B O 1
ATOM 3824 N N . GLN B 1 165 ? -13.766 -3.717 -14.422 1 94.56 165 GLN B N 1
ATOM 3825 C CA . GLN B 1 165 ? -13.023 -3.584 -13.172 1 94.56 165 GLN B CA 1
ATOM 3826 C C . GLN B 1 165 ? -11.688 -4.32 -13.25 1 94.56 165 GLN B C 1
ATOM 3828 O O . GLN B 1 165 ? -11.508 -5.355 -12.602 1 94.56 165 GLN B O 1
ATOM 3833 N N . GLN B 1 166 ? -10.766 -3.73 -13.883 1 94.38 166 GLN B N 1
ATOM 3834 C CA . GLN B 1 166 ? -9.547 -4.441 -14.242 1 94.38 166 GLN B CA 1
ATOM 3835 C C . GLN B 1 166 ? -8.508 -4.363 -13.125 1 94.38 166 GLN B C 1
ATOM 3837 O O . GLN B 1 166 ? -7.555 -5.141 -13.102 1 94.38 166 GLN B O 1
ATOM 3842 N N . HIS B 1 167 ? -8.688 -3.486 -12.227 1 96.5 167 HIS B N 1
ATOM 3843 C CA . HIS B 1 167 ? -7.691 -3.246 -11.188 1 96.5 167 HIS B CA 1
ATOM 3844 C C . HIS B 1 167 ? -7.875 -4.199 -10.016 1 96.5 167 HIS B C 1
ATOM 3846 O O . HIS B 1 167 ? -8.953 -4.777 -9.844 1 96.5 167 HIS B O 1
ATOM 3852 N N . CYS B 1 168 ? -6.824 -4.5 -9.273 1 96.69 168 CYS B N 1
ATOM 3853 C CA . CYS B 1 168 ? -6.875 -5.18 -7.984 1 96.69 168 CYS B CA 1
ATOM 3854 C C . CYS B 1 168 ? -7.41 -4.254 -6.898 1 96.69 168 CYS B C 1
ATOM 3856 O O . CYS B 1 168 ? -6.973 -3.109 -6.781 1 96.69 168 CYS B O 1
ATOM 3858 N N . SER B 1 169 ? -8.273 -4.781 -6.066 1 96.38 169 SER B N 1
ATOM 3859 C CA . SER B 1 169 ? -8.859 -3.977 -5 1 96.38 169 SER B CA 1
ATOM 3860 C C . SER B 1 169 ? -7.98 -3.98 -3.756 1 96.38 169 SER B C 1
ATOM 3862 O O . SER B 1 169 ? -8.336 -3.389 -2.734 1 96.38 169 SER B O 1
ATOM 3864 N N . LYS B 1 170 ? -6.906 -4.547 -3.885 1 96.12 170 LYS B N 1
ATOM 3865 C CA . LYS B 1 170 ? -5.77 -4.398 -2.979 1 96.12 170 LYS B CA 1
ATOM 3866 C C . LYS B 1 170 ? -6.051 -5.059 -1.631 1 96.12 170 LYS B C 1
ATOM 3868 O O . LYS B 1 170 ? -5.168 -5.684 -1.044 1 96.12 170 LYS B O 1
ATOM 3873 N N . VAL B 1 171 ? -7.289 -4.992 -1.115 1 96.38 171 VAL B N 1
ATOM 3874 C CA . VAL B 1 171 ? -7.504 -5.367 0.278 1 96.38 171 VAL B CA 1
ATOM 3875 C C . VAL B 1 171 ? -8.453 -6.559 0.35 1 96.38 171 VAL B C 1
ATOM 3877 O O . VAL B 1 171 ? -8.742 -7.066 1.437 1 96.38 171 VAL B O 1
ATOM 3880 N N . CYS B 1 172 ? -8.938 -7.051 -0.781 1 97 172 CYS B N 1
ATOM 3881 C CA . CYS B 1 172 ? -9.961 -8.094 -0.793 1 97 172 CYS B CA 1
ATOM 3882 C C . CYS B 1 172 ? -9.398 -9.414 -0.268 1 97 172 CYS B C 1
ATOM 3884 O O . CYS B 1 172 ? -10.086 -10.133 0.455 1 97 172 CYS B O 1
ATOM 3886 N N . CYS B 1 173 ? -8.172 -9.734 -0.617 1 97.5 173 CYS B N 1
ATOM 3887 C CA . CYS B 1 173 ? -7.602 -11.016 -0.2 1 97.5 173 CYS B CA 1
ATOM 3888 C C . CYS B 1 173 ? -7.496 -11.094 1.318 1 97.5 173 CYS B C 1
ATOM 3890 O O . CYS B 1 173 ? -7.875 -12.102 1.92 1 97.5 173 CYS B O 1
ATOM 3892 N N . ILE B 1 174 ? -6.961 -10.016 1.903 1 98.06 174 ILE B N 1
ATOM 3893 C CA . ILE B 1 174 ? -6.773 -10.039 3.35 1 98.06 174 ILE B CA 1
ATOM 3894 C C . ILE B 1 174 ? -8.133 -10 4.047 1 98.06 174 ILE B C 1
ATOM 3896 O O . ILE B 1 174 ? -8.305 -10.586 5.117 1 98.06 174 ILE B O 1
ATOM 3900 N N . THR B 1 175 ? -9.102 -9.289 3.465 1 97.94 175 THR B N 1
ATOM 3901 C CA . THR B 1 175 ? -10.461 -9.289 3.996 1 97.94 175 THR B CA 1
ATOM 3902 C C . THR B 1 175 ? -11.047 -10.695 3.98 1 97.94 175 THR B C 1
ATOM 3904 O O . THR B 1 175 ? -11.664 -11.133 4.957 1 97.94 175 THR B O 1
ATOM 3907 N N . GLY B 1 176 ? -10.875 -11.391 2.859 1 98.31 176 GLY B N 1
ATOM 3908 C CA . GLY B 1 176 ? -11.352 -12.758 2.752 1 98.31 176 GLY B CA 1
ATOM 3909 C C . GLY B 1 176 ? -10.758 -13.688 3.795 1 98.31 176 GLY B C 1
ATOM 3910 O O . GLY B 1 176 ? -11.469 -14.469 4.422 1 98.31 176 GLY B O 1
ATOM 3911 N N . VAL B 1 177 ? -9.461 -13.57 3.998 1 98.69 177 VAL B N 1
ATOM 3912 C CA . VAL B 1 177 ? -8.781 -14.406 4.977 1 98.69 177 VAL B CA 1
ATOM 3913 C C . VAL B 1 177 ? -9.266 -14.062 6.383 1 98.69 177 VAL B C 1
ATOM 3915 O O . VAL B 1 177 ? -9.539 -14.961 7.188 1 98.69 177 VAL B O 1
ATOM 3918 N N . LYS B 1 178 ? -9.352 -12.773 6.668 1 98.69 178 LYS B N 1
ATOM 3919 C CA . LYS B 1 178 ? -9.852 -12.328 7.961 1 98.69 178 LYS B CA 1
ATOM 3920 C C . LYS B 1 178 ? -11.242 -12.898 8.242 1 98.69 178 LYS B C 1
ATOM 3922 O O . LYS B 1 178 ? -11.477 -13.469 9.312 1 98.69 178 LYS B O 1
ATOM 3927 N N . GLN B 1 179 ? -12.141 -12.773 7.266 1 98.75 179 GLN B N 1
ATOM 3928 C CA . GLN B 1 179 ? -13.508 -13.234 7.488 1 98.75 179 GLN B CA 1
ATOM 3929 C C . GLN B 1 179 ? -13.57 -14.758 7.57 1 98.75 179 GLN B C 1
ATOM 3931 O O . GLN B 1 179 ? -14.375 -15.312 8.32 1 98.75 179 GLN B O 1
ATOM 3936 N N . ALA B 1 180 ? -12.742 -15.438 6.801 1 98.88 180 ALA B N 1
ATOM 3937 C CA . ALA B 1 180 ? -12.656 -16.891 6.93 1 98.88 180 ALA B CA 1
ATOM 3938 C C . ALA B 1 180 ? -12.258 -17.297 8.344 1 98.88 180 ALA B C 1
ATOM 3940 O O . ALA B 1 180 ? -12.82 -18.219 8.914 1 98.88 180 ALA B O 1
ATOM 3941 N N . MET B 1 181 ? -11.32 -16.594 8.891 1 98.81 181 MET B N 1
ATOM 3942 C CA . MET B 1 181 ? -10.891 -16.859 10.258 1 98.81 181 MET B CA 1
ATOM 3943 C C . MET B 1 181 ? -12.008 -16.547 11.25 1 98.81 181 MET B C 1
ATOM 3945 O O . MET B 1 181 ? -12.219 -17.297 12.211 1 98.81 181 MET B O 1
ATOM 3949 N N . GLU B 1 182 ? -12.703 -15.422 11 1 98.62 182 GLU B N 1
ATOM 3950 C CA . GLU B 1 182 ? -13.844 -15.086 11.852 1 98.62 182 GLU B CA 1
ATOM 3951 C C . GLU B 1 182 ? -14.906 -16.172 11.805 1 98.62 182 GLU B C 1
ATOM 3953 O O . GLU B 1 182 ? -15.5 -16.516 12.828 1 98.62 182 GLU B O 1
ATOM 3958 N N . MET B 1 183 ? -15.156 -16.766 10.617 1 98.62 183 MET B N 1
ATOM 3959 C CA . MET B 1 183 ? -16.109 -17.859 10.477 1 98.62 183 MET B CA 1
ATOM 3960 C C . MET B 1 183 ? -15.672 -19.062 11.289 1 98.62 183 MET B C 1
ATOM 3962 O O . MET B 1 183 ? -16.5 -19.703 11.961 1 98.62 183 MET B O 1
ATOM 3966 N N . LYS B 1 184 ? -14.367 -19.391 11.281 1 98.69 184 LYS B N 1
ATOM 3967 C CA . LYS B 1 184 ? -13.828 -20.531 12.023 1 98.69 184 LYS B CA 1
ATOM 3968 C C . LYS B 1 184 ? -13.938 -20.297 13.531 1 98.69 184 LYS B C 1
ATOM 3970 O O . LYS B 1 184 ? -14.133 -21.25 14.289 1 98.69 184 LYS B O 1
ATOM 3975 N N . GLN B 1 185 ? -13.828 -19.078 13.922 1 97.94 185 GLN B N 1
ATOM 3976 C CA . GLN B 1 185 ? -13.992 -18.766 15.336 1 97.94 185 GLN B CA 1
ATOM 3977 C C . GLN B 1 185 ? -15.438 -18.984 15.781 1 97.94 185 GLN B C 1
ATOM 3979 O O . GLN B 1 185 ? -15.688 -19.469 16.891 1 97.94 185 GLN B O 1
ATOM 3984 N N . LEU B 1 186 ? -16.359 -18.594 14.922 1 97.94 186 LEU B N 1
ATOM 3985 C CA . LEU B 1 186 ? -17.781 -18.719 15.234 1 97.94 186 LEU B CA 1
ATOM 3986 C C . LEU B 1 186 ? -18.234 -20.172 15.086 1 97.94 186 LEU B C 1
ATOM 3988 O O . LEU B 1 186 ? -19.109 -20.625 15.836 1 97.94 186 LEU B O 1
ATOM 3992 N N . PHE B 1 187 ? -17.641 -20.828 14.086 1 98.31 187 PHE B N 1
ATOM 3993 C CA . PHE B 1 187 ? -18.031 -22.188 13.742 1 98.31 187 PHE B CA 1
ATOM 3994 C C . PHE B 1 187 ? -16.797 -23.078 13.633 1 98.31 187 PHE B C 1
ATOM 3996 O O . PHE B 1 187 ? -16.422 -23.5 12.531 1 98.31 187 PHE B O 1
ATOM 4003 N N . PRO B 1 188 ? -16.25 -23.547 14.688 1 97.75 188 PRO B N 1
ATOM 4004 C CA . PRO B 1 188 ? -14.984 -24.266 14.688 1 97.75 188 PRO B CA 1
ATOM 4005 C C . PRO B 1 188 ? -15.039 -25.562 13.883 1 97.75 188 PRO B C 1
ATOM 4007 O O . PRO B 1 188 ? -14.023 -26.016 13.352 1 97.75 188 PRO B O 1
ATOM 4010 N N . GLU B 1 189 ? -16.172 -26.109 13.719 1 97.62 189 GLU B N 1
ATOM 4011 C CA . GLU B 1 189 ? -16.297 -27.406 13.047 1 97.62 189 GLU B CA 1
ATOM 4012 C C . GLU B 1 189 ? -16.578 -27.219 11.562 1 97.62 189 GLU B C 1
ATOM 4014 O O . GLU B 1 189 ? -16.578 -28.203 10.805 1 97.62 189 GLU B O 1
ATOM 4019 N N . ALA B 1 190 ? -16.797 -26 11.117 1 98.5 190 ALA B N 1
ATOM 4020 C CA . ALA B 1 190 ? -17.125 -25.75 9.719 1 98.5 190 ALA B CA 1
ATOM 4021 C C . ALA B 1 190 ? -15.906 -25.922 8.82 1 98.5 190 ALA B C 1
ATOM 4023 O O . ALA B 1 190 ? -14.781 -25.641 9.242 1 98.5 190 ALA B O 1
ATOM 4024 N N . ASP B 1 191 ? -16.141 -26.469 7.668 1 98.38 191 ASP B N 1
ATOM 4025 C CA . ASP B 1 191 ? -15.133 -26.422 6.613 1 98.38 191 ASP B CA 1
ATOM 4026 C C . ASP B 1 191 ? -15.203 -25.109 5.844 1 98.38 191 ASP B C 1
ATOM 4028 O O . ASP B 1 191 ? -16.266 -24.719 5.348 1 98.38 191 ASP B O 1
ATOM 4032 N N . VAL B 1 192 ? -14.086 -24.438 5.805 1 98.69 192 VAL B N 1
ATOM 4033 C CA . VAL B 1 192 ? -14.039 -23.141 5.141 1 98.69 192 VAL B CA 1
ATOM 4034 C C . VAL B 1 192 ? -13.062 -23.188 3.973 1 98.69 192 VAL B C 1
ATOM 4036 O O . VAL B 1 192 ? -11.914 -23.609 4.137 1 98.69 192 VAL B O 1
ATOM 4039 N N . PHE B 1 193 ? -13.547 -22.75 2.791 1 97 193 PHE B N 1
ATOM 4040 C CA . PHE B 1 193 ? -12.773 -22.797 1.557 1 97 193 PHE B CA 1
ATOM 4041 C C . PHE B 1 193 ? -12.609 -21.406 0.956 1 97 193 PHE B C 1
ATOM 4043 O O . PHE B 1 193 ? -13.555 -20.609 0.963 1 97 193 PHE B O 1
ATOM 4050 N N . ASN B 1 194 ? -11.43 -21.125 0.455 1 97.25 194 ASN B N 1
ATOM 4051 C CA . ASN B 1 194 ? -11.164 -19.953 -0.366 1 97.25 194 ASN B CA 1
ATOM 4052 C C . ASN B 1 194 ? -10.805 -20.344 -1.799 1 97.25 194 ASN B C 1
ATOM 4054 O O . ASN B 1 194 ? -9.844 -21.078 -2.025 1 97.25 194 ASN B O 1
ATOM 4058 N N . PHE B 1 195 ? -11.602 -19.891 -2.705 1 95.19 195 PHE B N 1
ATOM 4059 C CA . PHE B 1 195 ? -11.289 -20.047 -4.121 1 95.19 195 PHE B CA 1
ATOM 4060 C C . PHE B 1 195 ? -10.641 -18.781 -4.668 1 95.19 195 PHE B C 1
ATOM 4062 O O . PHE B 1 195 ? -11.211 -17.688 -4.578 1 95.19 195 PHE B O 1
ATOM 4069 N N . TYR B 1 196 ? -9.43 -18.891 -5.191 1 93.06 196 TYR B N 1
ATOM 4070 C CA . TYR B 1 196 ? -8.656 -17.703 -5.551 1 93.06 196 TYR B CA 1
ATOM 4071 C C . TYR B 1 196 ? -7.855 -17.953 -6.824 1 93.06 196 TYR B C 1
ATOM 4073 O O . TYR B 1 196 ? -7.645 -19.094 -7.227 1 93.06 196 TYR B O 1
ATOM 4081 N N . MET B 1 197 ? -7.465 -16.797 -7.52 1 88.88 197 MET B N 1
ATOM 4082 C CA . MET B 1 197 ? -6.504 -16.844 -8.617 1 88.88 197 MET B CA 1
ATOM 4083 C C . MET B 1 197 ? -5.078 -16.656 -8.102 1 88.88 197 MET B C 1
ATOM 4085 O O . MET B 1 197 ? -4.238 -17.547 -8.258 1 88.88 197 MET B O 1
ATOM 4089 N N . ASP B 1 198 ? -4.824 -15.555 -7.5 1 89.44 198 ASP B N 1
ATOM 4090 C CA . ASP B 1 198 ? -3.607 -15.219 -6.77 1 89.44 198 ASP B CA 1
ATOM 4091 C C . ASP B 1 198 ? -3.936 -14.641 -5.391 1 89.44 198 ASP B C 1
ATOM 4093 O O . ASP B 1 198 ? -4.742 -13.719 -5.273 1 89.44 198 ASP B O 1
ATOM 4097 N N . ILE B 1 199 ? -3.424 -15.273 -4.383 1 93.5 199 ILE B N 1
ATOM 4098 C CA . ILE B 1 199 ? -3.582 -14.688 -3.055 1 93.5 199 ILE B CA 1
ATOM 4099 C C . ILE B 1 199 ? -2.545 -13.578 -2.852 1 93.5 199 ILE B C 1
ATOM 4101 O O . ILE B 1 199 ? -1.34 -13.828 -2.934 1 93.5 199 ILE B O 1
ATOM 4105 N N . ARG B 1 200 ? -3.004 -12.422 -2.654 1 96.06 200 ARG B N 1
ATOM 4106 C CA . ARG B 1 200 ? -2.123 -11.258 -2.582 1 96.06 200 ARG B CA 1
ATOM 4107 C C . ARG B 1 200 ? -2.119 -10.664 -1.18 1 96.06 200 ARG B C 1
ATOM 4109 O O . ARG B 1 200 ? -2.893 -9.75 -0.885 1 96.06 200 ARG B O 1
ATOM 4116 N N . MET B 1 201 ? -1.172 -11.18 -0.362 1 96.25 201 MET B N 1
ATOM 4117 C CA . MET B 1 201 ? -1.003 -10.789 1.034 1 96.25 201 MET B CA 1
ATOM 4118 C C . MET B 1 201 ? 0.223 -9.898 1.203 1 96.25 201 MET B C 1
ATOM 4120 O O . MET B 1 201 ? 1.182 -10.273 1.879 1 96.25 201 MET B O 1
ATOM 4124 N N . PHE B 1 202 ? 0.198 -8.68 0.751 1 93.81 202 PHE B N 1
ATOM 4125 C CA . PHE B 1 202 ? 1.406 -7.887 0.542 1 93.81 202 PHE B CA 1
ATOM 4126 C C . PHE B 1 202 ? 1.663 -6.965 1.729 1 93.81 202 PHE B C 1
ATOM 4128 O O . PHE B 1 202 ? 2.734 -6.367 1.836 1 93.81 202 PHE B O 1
ATOM 4135 N N . GLY B 1 203 ? 0.812 -6.793 2.689 1 94.25 203 GLY B N 1
ATOM 4136 C CA . GLY B 1 203 ? 0.966 -5.848 3.783 1 94.25 203 GLY B CA 1
ATOM 4137 C C . GLY B 1 203 ? 1.604 -6.457 5.016 1 94.25 203 GLY B C 1
ATOM 4138 O O . GLY B 1 203 ? 1.72 -7.68 5.121 1 94.25 203 GLY B O 1
ATOM 4139 N N . PRO B 1 204 ? 2.096 -5.586 5.977 1 95.06 204 PRO B N 1
ATOM 4140 C CA . PRO B 1 204 ? 2.666 -6.09 7.23 1 95.06 204 PRO B CA 1
ATOM 4141 C C . PRO B 1 204 ? 1.694 -6.977 8.008 1 95.06 204 PRO B C 1
ATOM 4143 O O . PRO B 1 204 ? 0.569 -6.559 8.297 1 95.06 204 PRO B O 1
ATOM 4146 N N . GLY B 1 205 ? 2.182 -8.156 8.32 1 95.19 205 GLY B N 1
ATOM 4147 C CA . GLY B 1 205 ? 1.369 -9.062 9.117 1 95.19 205 GLY B CA 1
ATOM 4148 C C . GLY B 1 205 ? 0.417 -9.898 8.281 1 95.19 205 GLY B C 1
ATOM 4149 O O . GLY B 1 205 ? -0.237 -10.805 8.797 1 95.19 205 GLY B O 1
ATOM 4150 N N . TYR B 1 206 ? 0.326 -9.562 6.934 1 97.19 206 TYR B N 1
ATOM 4151 C CA . TYR B 1 206 ? -0.646 -10.242 6.09 1 97.19 206 TYR B CA 1
ATOM 4152 C C . TYR B 1 206 ? -0.238 -11.695 5.852 1 97.19 206 TYR B C 1
ATOM 4154 O O . TYR B 1 206 ? -1.071 -12.602 5.922 1 97.19 206 TYR B O 1
ATOM 4162 N N . GLU B 1 207 ? 1.083 -11.945 5.617 1 95.75 207 GLU B N 1
ATOM 4163 C CA . GLU B 1 207 ? 1.564 -13.305 5.398 1 95.75 207 GLU B CA 1
ATOM 4164 C C . GLU B 1 207 ? 1.42 -14.148 6.664 1 95.75 207 GLU B C 1
ATOM 4166 O O . GLU B 1 207 ? 1.074 -15.328 6.59 1 95.75 207 GLU B O 1
ATOM 4171 N N . GLU B 1 208 ? 1.705 -13.516 7.797 1 94.94 208 GLU B N 1
ATOM 4172 C CA . GLU B 1 208 ? 1.536 -14.203 9.07 1 94.94 208 GLU B CA 1
ATOM 4173 C C . GLU B 1 208 ? 0.085 -14.633 9.281 1 94.94 208 GLU B C 1
ATOM 4175 O O . GLU B 1 208 ? -0.183 -15.758 9.703 1 94.94 208 GLU B O 1
ATOM 4180 N N . MET B 1 209 ? -0.807 -13.758 8.969 1 96.94 209 MET B N 1
ATOM 4181 C CA . MET B 1 209 ? -2.229 -14.062 9.094 1 96.94 209 MET B CA 1
ATOM 4182 C C . MET B 1 209 ? -2.627 -15.195 8.156 1 96.94 209 MET B C 1
ATOM 4184 O O . MET B 1 209 ? -3.375 -16.094 8.547 1 96.94 209 MET B O 1
ATOM 4188 N N . TYR B 1 210 ? -2.111 -15.141 6.98 1 97.44 210 TYR B N 1
ATOM 4189 C CA . TYR B 1 210 ? -2.381 -16.172 5.988 1 97.44 210 TYR B CA 1
ATOM 4190 C C . TYR B 1 210 ? -1.907 -17.531 6.473 1 97.44 210 TYR B C 1
ATOM 4192 O O . TYR B 1 210 ? -2.629 -18.531 6.355 1 97.44 210 TYR B O 1
ATOM 4200 N N . ARG B 1 211 ? -0.759 -17.562 7.016 1 96 211 ARG B N 1
ATOM 4201 C CA . ARG B 1 211 ? -0.208 -18.797 7.559 1 96 211 ARG B CA 1
ATOM 4202 C C . ARG B 1 211 ? -1.046 -19.297 8.727 1 96 211 ARG B C 1
ATOM 4204 O O . ARG B 1 211 ? -1.323 -20.5 8.828 1 96 211 ARG B O 1
ATOM 4211 N N . GLU B 1 212 ? -1.377 -18.406 9.555 1 97.25 212 GLU B N 1
ATOM 4212 C CA . GLU B 1 212 ? -2.211 -18.781 10.695 1 97.25 212 GLU B CA 1
ATOM 4213 C C . GLU B 1 212 ? -3.545 -19.359 10.234 1 97.25 212 GLU B C 1
ATOM 4215 O O . GLU B 1 212 ? -4.031 -20.344 10.805 1 97.25 212 GLU B O 1
ATOM 4220 N N . ALA B 1 213 ? -4.133 -18.719 9.211 1 98.44 213 ALA B N 1
ATOM 4221 C CA . ALA B 1 213 ? -5.402 -19.188 8.664 1 98.44 213 ALA B CA 1
ATOM 4222 C C . ALA B 1 213 ? -5.301 -20.641 8.219 1 98.44 213 ALA B C 1
ATOM 4224 O O . ALA B 1 213 ? -6.227 -21.422 8.43 1 98.44 213 ALA B O 1
ATOM 4225 N N . GLN B 1 214 ? -4.211 -21.016 7.664 1 97.69 214 GLN B N 1
ATOM 4226 C CA . GLN B 1 214 ? -4.004 -22.359 7.164 1 97.69 214 GLN B CA 1
ATOM 4227 C C . GLN B 1 214 ? -3.672 -23.328 8.297 1 97.69 214 GLN B C 1
ATOM 4229 O O . GLN B 1 214 ? -4.285 -24.391 8.422 1 97.69 214 GLN B O 1
ATOM 4234 N N . GLN B 1 215 ? -2.76 -22.938 9.141 1 96.88 215 GLN B N 1
ATOM 4235 C CA . GLN B 1 215 ? -2.168 -23.875 10.102 1 96.88 215 GLN B CA 1
ATOM 4236 C C . GLN B 1 215 ? -3.037 -24 11.352 1 96.88 215 GLN B C 1
ATOM 4238 O O . GLN B 1 215 ? -3.26 -25.109 11.844 1 96.88 215 GLN B O 1
ATOM 4243 N N . ARG B 1 216 ? -3.504 -22.938 11.812 1 97.44 216 ARG B N 1
ATOM 4244 C CA . ARG B 1 216 ? -4.242 -22.953 13.07 1 97.44 216 ARG B CA 1
ATOM 4245 C C . ARG B 1 216 ? -5.734 -23.172 12.828 1 97.44 216 ARG B C 1
ATOM 4247 O O . ARG B 1 216 ? -6.391 -23.891 13.578 1 97.44 216 ARG B O 1
ATOM 4254 N N . TYR B 1 217 ? -6.238 -22.547 11.734 1 98.06 217 TYR B N 1
ATOM 4255 C CA . TYR B 1 217 ? -7.68 -22.578 11.531 1 98.06 217 TYR B CA 1
ATOM 4256 C C . TYR B 1 217 ? -8.07 -23.625 10.492 1 98.06 217 TYR B C 1
ATOM 4258 O O . TYR B 1 217 ? -9.258 -23.891 10.273 1 98.06 217 TYR B O 1
ATOM 4266 N N . ASN B 1 218 ? -7.078 -24.219 9.828 1 97.88 218 ASN B N 1
ATOM 4267 C CA . ASN B 1 218 ? -7.297 -25.266 8.844 1 97.88 218 ASN B CA 1
ATOM 4268 C C . ASN B 1 218 ? -8.227 -24.797 7.723 1 97.88 218 ASN B C 1
ATOM 4270 O O . ASN B 1 218 ? -9.133 -25.531 7.32 1 97.88 218 ASN B O 1
ATOM 4274 N N . ILE B 1 219 ? -8.078 -23.594 7.305 1 98.56 219 ILE B N 1
ATOM 4275 C CA . ILE B 1 219 ? -8.82 -23.047 6.176 1 98.56 219 ILE B CA 1
ATOM 4276 C C . ILE B 1 219 ? -8.195 -23.547 4.867 1 98.56 219 ILE B C 1
ATOM 4278 O O . ILE B 1 219 ? -6.973 -23.562 4.727 1 98.56 219 ILE B O 1
ATOM 4282 N N . HIS B 1 220 ? -9.016 -23.938 3.938 1 96.44 220 HIS B N 1
ATOM 4283 C CA . HIS B 1 220 ? -8.57 -24.5 2.666 1 96.44 220 HIS B CA 1
ATOM 4284 C C . HIS B 1 220 ? -8.469 -23.422 1.595 1 96.44 220 HIS B C 1
ATOM 4286 O O . HIS B 1 220 ? -9.391 -22.625 1.432 1 96.44 220 HIS B O 1
ATOM 4292 N N . PHE B 1 221 ? -7.375 -23.438 0.9 1 94.88 221 PHE B N 1
ATOM 4293 C CA . PHE B 1 221 ? -7.172 -22.516 -0.218 1 94.88 221 PHE B CA 1
ATOM 4294 C C . PHE B 1 221 ? -7.02 -23.281 -1.524 1 94.88 221 PHE B C 1
ATOM 4296 O O . PHE B 1 221 ? -6.082 -24.078 -1.687 1 94.88 221 PHE B O 1
ATOM 4303 N N . LEU B 1 222 ? -7.941 -23.062 -2.383 1 91.12 222 LEU B N 1
ATOM 4304 C CA . LEU B 1 222 ? -7.98 -23.75 -3.67 1 91.12 222 LEU B CA 1
ATOM 4305 C C . LEU B 1 222 ? -7.797 -22.766 -4.816 1 91.12 222 LEU B C 1
ATOM 4307 O O . LEU B 1 222 ? -8.57 -21.812 -4.953 1 91.12 222 LEU B O 1
ATOM 4311 N N . ARG B 1 223 ? -6.758 -22.984 -5.523 1 87.81 223 ARG B N 1
ATOM 4312 C CA . ARG B 1 223 ? -6.566 -22.156 -6.711 1 87.81 223 ARG B CA 1
ATOM 4313 C C . ARG B 1 223 ? -7.562 -22.531 -7.805 1 87.81 223 ARG B C 1
ATOM 4315 O O . ARG B 1 223 ? -7.473 -23.609 -8.391 1 87.81 223 ARG B O 1
ATOM 4322 N N . GLY B 1 224 ? -8.562 -21.672 -8.008 1 82.12 224 GLY B N 1
ATOM 4323 C CA . GLY B 1 224 ? -9.586 -21.953 -9 1 82.12 224 GLY B CA 1
ATOM 4324 C C . GLY B 1 224 ? -10.531 -20.797 -9.242 1 82.12 224 GLY B C 1
ATOM 4325 O O . GLY B 1 224 ? -10.797 -20.016 -8.328 1 82.12 224 GLY B O 1
ATOM 4326 N N . ARG B 1 225 ? -10.883 -20.766 -10.523 1 77.69 225 ARG B N 1
ATOM 4327 C CA . ARG B 1 225 ? -11.922 -19.797 -10.867 1 77.69 225 ARG B CA 1
ATOM 4328 C C . ARG B 1 225 ? -13.305 -20.438 -10.828 1 77.69 225 ARG B C 1
ATOM 4330 O O . ARG B 1 225 ? -13.492 -21.547 -11.32 1 77.69 225 ARG B O 1
ATOM 4337 N N . ILE B 1 226 ? -14.133 -19.812 -10.031 1 80 226 ILE B N 1
ATOM 4338 C CA . ILE B 1 226 ? -15.5 -20.312 -10.008 1 80 226 ILE B CA 1
ATOM 4339 C C . ILE B 1 226 ? -16.266 -19.812 -11.227 1 80 226 ILE B C 1
ATOM 4341 O O . ILE B 1 226 ? -16.312 -18.609 -11.477 1 80 226 ILE B O 1
ATOM 4345 N N . SER B 1 227 ? -16.844 -20.75 -11.93 1 83.25 227 SER B N 1
ATOM 4346 C CA . SER B 1 227 ? -17.547 -20.406 -13.164 1 83.25 227 SER B CA 1
ATOM 4347 C C . SER B 1 227 ? -19.016 -20.141 -12.914 1 83.25 227 SER B C 1
ATOM 4349 O O . SER B 1 227 ? -19.609 -19.25 -13.547 1 83.25 227 SER B O 1
ATOM 4351 N N . GLU B 1 228 ? -19.531 -20.891 -12.016 1 91.88 228 GLU B N 1
ATOM 4352 C CA . GLU B 1 228 ? -20.953 -20.703 -11.781 1 91.88 228 GLU B CA 1
ATOM 4353 C C . GLU B 1 228 ? -21.375 -21.266 -10.422 1 91.88 228 GLU B C 1
ATOM 4355 O O . GLU B 1 228 ? -20.703 -22.156 -9.883 1 91.88 228 GLU B O 1
ATOM 4360 N N . ALA B 1 229 ? -22.391 -20.656 -9.945 1 93.44 229 ALA B N 1
ATOM 4361 C CA . ALA B 1 229 ? -23.094 -21.156 -8.766 1 93.44 229 ALA B CA 1
ATOM 4362 C C . ALA B 1 229 ? -24.562 -21.469 -9.102 1 93.44 229 ALA B C 1
ATOM 4364 O O . ALA B 1 229 ? -25.156 -20.797 -9.938 1 93.44 229 ALA B O 1
ATOM 4365 N N . SER B 1 230 ? -25.094 -22.547 -8.477 1 93.75 230 SER B N 1
ATOM 4366 C CA . SER B 1 230 ? -26.5 -22.922 -8.664 1 93.75 230 SER B CA 1
ATOM 4367 C C . SER B 1 230 ? -27.125 -23.391 -7.359 1 93.75 230 SER B C 1
ATOM 4369 O O . SER B 1 230 ? -26.438 -23.906 -6.477 1 93.75 230 SER B O 1
ATOM 4371 N N . PRO B 1 231 ? -28.391 -23.141 -7.293 1 90.31 231 PRO B N 1
ATOM 4372 C CA . PRO B 1 231 ? -29.078 -23.625 -6.09 1 90.31 231 PRO B CA 1
ATOM 4373 C C . PRO B 1 231 ? -29.281 -25.141 -6.102 1 90.31 231 PRO B C 1
ATOM 4375 O O . PRO B 1 231 ? -29.375 -25.75 -7.176 1 90.31 231 PRO B O 1
ATOM 4378 N N . THR B 1 232 ? -29.281 -25.656 -4.906 1 90 232 THR B N 1
ATOM 4379 C CA . THR B 1 232 ? -29.656 -27.062 -4.75 1 90 232 THR B CA 1
ATOM 4380 C C . THR B 1 232 ? -31.031 -27.172 -4.086 1 90 232 THR B C 1
ATOM 4382 O O . THR B 1 232 ? -31.547 -26.203 -3.545 1 90 232 THR B O 1
ATOM 4385 N N . ILE B 1 233 ? -31.547 -28.375 -4.141 1 85.62 233 ILE B N 1
ATOM 4386 C CA . ILE B 1 233 ? -32.875 -28.641 -3.623 1 85.62 233 ILE B CA 1
ATOM 4387 C C . ILE B 1 233 ? -32.906 -28.453 -2.107 1 85.62 233 ILE B C 1
ATOM 4389 O O . ILE B 1 233 ? -33.906 -28 -1.536 1 85.62 233 ILE B O 1
ATOM 4393 N N . ASP B 1 234 ? -31.812 -28.703 -1.508 1 87.31 234 ASP B N 1
ATOM 4394 C CA . ASP B 1 234 ? -31.75 -28.672 -0.05 1 87.31 234 ASP B CA 1
ATOM 4395 C C . ASP B 1 234 ? -31.359 -27.281 0.448 1 87.31 234 ASP B C 1
ATOM 4397 O O . ASP B 1 234 ? -31.062 -27.094 1.629 1 87.31 234 ASP B O 1
ATOM 4401 N N . GLY B 1 235 ? -31.297 -26.25 -0.423 1 86.19 235 GLY B N 1
ATOM 4402 C CA . GLY B 1 235 ? -31.047 -24.891 -0.007 1 86.19 235 GLY B CA 1
ATOM 4403 C C . GLY B 1 235 ? -29.578 -24.531 -0.007 1 86.19 235 GLY B C 1
ATOM 4404 O O . GLY B 1 235 ? -29.203 -23.391 0.295 1 86.19 235 GLY B O 1
ATOM 4405 N N . ARG B 1 236 ? -28.766 -25.5 -0.384 1 93.88 236 ARG B N 1
ATOM 4406 C CA . ARG B 1 236 ? -27.328 -25.25 -0.5 1 93.88 236 ARG B CA 1
ATOM 4407 C C . ARG B 1 236 ? -26.984 -24.641 -1.859 1 93.88 236 ARG B C 1
ATOM 4409 O O . ARG B 1 236 ? -27.875 -24.406 -2.68 1 93.88 236 ARG B O 1
ATOM 4416 N N . VAL B 1 237 ? -25.719 -24.172 -1.949 1 96.44 237 VAL B N 1
ATOM 4417 C CA . VAL B 1 237 ? -25.234 -23.609 -3.197 1 96.44 237 VAL B CA 1
ATOM 4418 C C . VAL B 1 237 ? -24.203 -24.531 -3.826 1 96.44 237 VAL B C 1
ATOM 4420 O O . VAL B 1 237 ? -23.219 -24.906 -3.18 1 96.44 237 VAL B O 1
ATOM 4423 N N . GLN B 1 238 ? -24.469 -24.953 -5.031 1 95.75 238 GLN B N 1
ATOM 4424 C CA . GLN B 1 238 ? -23.484 -25.734 -5.773 1 95.75 238 GLN B CA 1
ATOM 4425 C C . GLN B 1 238 ? -22.531 -24.844 -6.543 1 95.75 238 GLN B C 1
ATOM 4427 O O . GLN B 1 238 ? -22.969 -23.969 -7.305 1 95.75 238 GLN B O 1
ATOM 4432 N N . ILE B 1 239 ? -21.219 -25.047 -6.312 1 94.31 239 ILE B N 1
ATOM 4433 C CA . ILE B 1 239 ? -20.188 -24.266 -6.973 1 94.31 239 ILE B CA 1
ATOM 4434 C C . ILE B 1 239 ? -19.438 -25.125 -7.992 1 94.31 239 ILE B C 1
ATOM 4436 O O . ILE B 1 239 ? -19.109 -26.281 -7.707 1 94.31 239 ILE B O 1
ATOM 4440 N N . LYS B 1 240 ? -19.359 -24.578 -9.141 1 93.31 240 LYS B N 1
ATOM 4441 C CA . LYS B 1 240 ? -18.516 -25.188 -10.164 1 93.31 240 LYS B CA 1
ATOM 4442 C C . LYS B 1 240 ? -17.234 -24.375 -10.359 1 93.31 240 LYS B C 1
ATOM 4444 O O . LYS B 1 240 ? -17.281 -23.172 -10.602 1 93.31 240 LYS B O 1
ATOM 4449 N N . ALA B 1 241 ? -16.141 -25.078 -10.141 1 88.19 241 ALA B N 1
ATOM 4450 C CA . ALA B 1 241 ? -14.844 -24.422 -10.289 1 88.19 241 ALA B CA 1
ATOM 4451 C C . ALA B 1 241 ? -13.875 -25.312 -11.07 1 88.19 241 ALA B C 1
ATOM 4453 O O . ALA B 1 241 ? -14.164 -26.484 -11.336 1 88.19 241 ALA B O 1
ATOM 4454 N N . GLU B 1 242 ? -12.969 -24.641 -11.633 1 83.56 242 GLU B N 1
ATOM 4455 C CA . GLU B 1 242 ? -11.844 -25.359 -12.227 1 83.56 242 GLU B CA 1
ATOM 4456 C C . GLU B 1 242 ? -10.562 -25.141 -11.43 1 83.56 242 GLU B C 1
ATOM 4458 O O . GLU B 1 242 ? -10.188 -24 -11.156 1 83.56 242 GLU B O 1
ATOM 4463 N N . ASP B 1 243 ? -10.023 -26.25 -11.016 1 75.25 243 ASP B N 1
ATOM 4464 C CA . ASP B 1 243 ? -8.719 -26.172 -10.375 1 75.25 243 ASP B CA 1
ATOM 4465 C C . ASP B 1 243 ? -7.625 -25.859 -11.398 1 75.25 243 ASP B C 1
ATOM 4467 O O . ASP B 1 243 ? -7.254 -26.719 -12.203 1 75.25 243 ASP B O 1
ATOM 4471 N N . THR B 1 244 ? -7.105 -24.734 -11.281 1 73 244 THR B N 1
ATOM 4472 C CA . THR B 1 244 ? -6.18 -24.297 -12.32 1 73 244 THR B CA 1
ATOM 4473 C C . THR B 1 244 ? -4.863 -25.078 -12.234 1 73 244 THR B C 1
ATOM 4475 O O . THR B 1 244 ? -4.133 -25.172 -13.227 1 73 244 THR B O 1
ATOM 4478 N N . LEU B 1 245 ? -4.531 -25.562 -11.07 1 68.38 245 LEU B N 1
ATOM 4479 C CA . LEU B 1 245 ? -3.295 -26.328 -10.914 1 68.38 245 LEU B CA 1
ATOM 4480 C C . LEU B 1 245 ? -3.426 -27.719 -11.531 1 68.38 245 LEU B C 1
ATOM 4482 O O . LEU B 1 245 ? -2.502 -28.188 -12.195 1 68.38 245 LEU B O 1
ATOM 4486 N N . THR B 1 246 ? -4.676 -28.297 -11.445 1 68.62 246 THR B N 1
ATOM 4487 C CA . THR B 1 246 ? -4.859 -29.672 -11.891 1 68.62 246 THR B CA 1
ATOM 4488 C C . THR B 1 246 ? -5.629 -29.719 -13.211 1 68.62 246 THR B C 1
ATOM 4490 O O . THR B 1 246 ? -5.641 -30.75 -13.891 1 68.62 246 THR B O 1
ATOM 4493 N N . GLY B 1 247 ? -6.188 -28.625 -13.555 1 72.88 247 GLY B N 1
ATOM 4494 C CA . GLY B 1 247 ? -7.027 -28.547 -14.742 1 72.88 247 GLY B CA 1
ATOM 4495 C C . GLY B 1 247 ? -8.312 -29.344 -14.609 1 72.88 247 GLY B C 1
ATOM 4496 O O . GLY B 1 247 ? -9.023 -29.562 -15.594 1 72.88 247 GLY B O 1
ATOM 4497 N N . ARG B 1 248 ? -8.664 -29.812 -13.406 1 79.38 248 ARG B N 1
ATOM 4498 C CA . ARG B 1 248 ? -9.828 -30.672 -13.203 1 79.38 248 ARG B CA 1
ATOM 4499 C C . ARG B 1 248 ? -11.023 -29.859 -12.703 1 79.38 248 ARG B C 1
ATOM 4501 O O . ARG B 1 248 ? -10.859 -28.938 -11.906 1 79.38 248 ARG B O 1
ATOM 4508 N N . PRO B 1 249 ? -12.156 -30.203 -13.289 1 85.31 249 PRO B N 1
ATOM 4509 C CA . PRO B 1 249 ? -13.367 -29.578 -12.758 1 85.31 249 PRO B CA 1
ATOM 4510 C C . PRO B 1 249 ? -13.68 -30 -11.328 1 85.31 249 PRO B C 1
ATOM 4512 O O . PRO B 1 249 ? -13.422 -31.156 -10.953 1 85.31 249 PRO B O 1
ATOM 4515 N N . LEU B 1 250 ? -14.062 -29.047 -10.562 1 88.25 250 LEU B N 1
ATOM 4516 C CA . LEU B 1 250 ? -14.461 -29.297 -9.18 1 88.25 250 LEU B CA 1
ATOM 4517 C C . LEU B 1 250 ? -15.898 -28.844 -8.938 1 88.25 250 LEU B C 1
ATOM 4519 O O . LEU B 1 250 ? -16.312 -27.781 -9.406 1 88.25 250 LEU B O 1
ATOM 4523 N N . ARG B 1 251 ? -16.703 -29.812 -8.375 1 90.81 251 ARG B N 1
ATOM 4524 C CA . ARG B 1 251 ? -18.047 -29.484 -7.938 1 90.81 251 ARG B CA 1
ATOM 4525 C C . ARG B 1 251 ? -18.188 -29.672 -6.43 1 90.81 251 ARG B C 1
ATOM 4527 O O . ARG B 1 251 ? -17.75 -30.672 -5.875 1 90.81 251 ARG B O 1
ATOM 4534 N N . MET B 1 252 ? -18.734 -28.625 -5.887 1 92.5 252 MET B N 1
ATOM 4535 C CA . MET B 1 252 ? -18.875 -28.672 -4.434 1 92.5 252 MET B CA 1
ATOM 4536 C C . MET B 1 252 ? -20.156 -27.969 -3.996 1 92.5 252 MET B C 1
ATOM 4538 O O . MET B 1 252 ? -20.531 -26.938 -4.566 1 92.5 252 MET B O 1
ATOM 4542 N N . SER B 1 253 ? -20.844 -28.656 -3.061 1 95.44 253 SER B N 1
ATOM 4543 C CA . SER B 1 253 ? -21.984 -28 -2.424 1 95.44 253 SER B CA 1
ATOM 4544 C C . SER B 1 253 ? -21.578 -27.359 -1.102 1 95.44 253 SER B C 1
ATOM 4546 O O . SER B 1 253 ? -20.906 -27.984 -0.284 1 95.44 253 SER B O 1
ATOM 4548 N N . VAL B 1 254 ? -22 -26.094 -0.921 1 97.44 254 VAL B N 1
ATOM 4549 C CA . VAL B 1 254 ? -21.688 -25.391 0.317 1 97.44 254 VAL B CA 1
ATOM 4550 C C . VAL B 1 254 ? -22.969 -24.812 0.929 1 97.44 254 VAL B C 1
ATOM 4552 O O . VAL B 1 254 ? -23.969 -24.641 0.233 1 97.44 254 VAL B O 1
ATOM 4555 N N . ASP B 1 255 ? -22.891 -24.547 2.246 1 97.81 255 ASP B N 1
ATOM 4556 C CA . ASP B 1 255 ? -24 -23.953 2.973 1 97.81 255 ASP B CA 1
ATOM 4557 C C . ASP B 1 255 ? -24.062 -22.438 2.768 1 97.81 255 ASP B C 1
ATOM 4559 O O . ASP B 1 255 ? -25.125 -21.828 2.859 1 97.81 255 ASP B O 1
ATOM 4563 N N . MET B 1 256 ? -22.922 -21.828 2.588 1 98.06 256 MET B N 1
ATOM 4564 C CA . MET B 1 256 ? -22.781 -20.391 2.355 1 98.06 256 MET B CA 1
ATOM 4565 C C . MET B 1 256 ? -21.719 -20.125 1.299 1 98.06 256 MET B C 1
ATOM 4567 O O . MET B 1 256 ? -20.609 -20.672 1.357 1 98.06 256 MET B O 1
ATOM 4571 N N . LEU B 1 257 ? -22.094 -19.406 0.302 1 98.12 257 LEU B N 1
ATOM 4572 C CA . LEU B 1 257 ? -21.141 -18.828 -0.635 1 98.12 257 LEU B CA 1
ATOM 4573 C C . LEU B 1 257 ? -20.969 -17.328 -0.381 1 98.12 257 LEU B C 1
ATOM 4575 O O . LEU B 1 257 ? -21.938 -16.562 -0.451 1 98.12 257 LEU B O 1
ATOM 4579 N N . VAL B 1 258 ? -19.766 -16.922 -0.018 1 98.62 258 VAL B N 1
ATOM 4580 C CA . VAL B 1 258 ? -19.469 -15.523 0.255 1 98.62 258 VAL B CA 1
ATOM 4581 C C . VAL B 1 258 ? -18.656 -14.938 -0.892 1 98.62 258 VAL B C 1
ATOM 4583 O O . VAL B 1 258 ? -17.547 -15.398 -1.174 1 98.62 258 VAL B O 1
ATOM 4586 N N . LEU B 1 259 ? -19.219 -14 -1.565 1 98.31 259 LEU B N 1
ATOM 4587 C CA . LEU B 1 259 ? -18.547 -13.281 -2.645 1 98.31 259 LEU B CA 1
ATOM 4588 C C . LEU B 1 259 ? -17.719 -12.125 -2.098 1 98.31 259 LEU B C 1
ATOM 4590 O O . LEU B 1 259 ? -18.266 -11.211 -1.474 1 98.31 259 LEU B O 1
ATOM 4594 N N . ILE B 1 260 ? -16.406 -12.172 -2.301 1 98.19 260 ILE B N 1
ATOM 4595 C CA . ILE B 1 260 ? -15.539 -11.078 -1.883 1 98.19 260 ILE B CA 1
ATOM 4596 C C . ILE B 1 260 ? -15.562 -9.969 -2.934 1 98.19 260 ILE B C 1
ATOM 4598 O O . ILE B 1 260 ? -14.844 -10.039 -3.936 1 98.19 260 ILE B O 1
ATOM 4602 N N . VAL B 1 261 ? -16.328 -8.945 -2.648 1 98.19 261 VAL B N 1
ATOM 4603 C CA . VAL B 1 261 ? -16.562 -7.895 -3.631 1 98.19 261 VAL B CA 1
ATOM 4604 C C . VAL B 1 261 ? -15.477 -6.828 -3.535 1 98.19 261 VAL B C 1
ATOM 4606 O O . VAL B 1 261 ? -15.039 -6.477 -2.438 1 98.19 261 VAL B O 1
ATOM 4609 N N . GLY B 1 262 ? -15.078 -6.348 -4.648 1 97.38 262 GLY B N 1
ATOM 4610 C CA . GLY B 1 262 ? -13.961 -5.422 -4.727 1 97.38 262 GLY B CA 1
ATOM 4611 C C . GLY B 1 262 ? -14.383 -3.971 -4.582 1 97.38 262 GLY B C 1
ATOM 4612 O O . GLY B 1 262 ? -15.57 -3.652 -4.641 1 97.38 262 GLY B O 1
ATOM 4613 N N . MET B 1 263 ? -13.352 -3.062 -4.398 1 98 263 MET B N 1
ATOM 4614 C CA . MET B 1 263 ? -13.508 -1.611 -4.449 1 98 263 MET B CA 1
ATOM 4615 C C . MET B 1 263 ? -13.531 -1.113 -5.891 1 98 263 MET B C 1
ATOM 4617 O O . MET B 1 263 ? -12.688 -1.512 -6.699 1 98 263 MET B O 1
ATOM 4621 N N . ARG B 1 264 ? -14.5 -0.344 -6.18 1 97.25 264 ARG B N 1
ATOM 4622 C CA . ARG B 1 264 ? -14.5 0.366 -7.453 1 97.25 264 ARG B CA 1
ATOM 4623 C C . ARG B 1 264 ? -14.508 1.876 -7.238 1 97.25 264 ARG B C 1
ATOM 4625 O O . ARG B 1 264 ? -14.758 2.35 -6.129 1 97.25 264 ARG B O 1
ATOM 4632 N N . ALA B 1 265 ? -14.148 2.6 -8.273 1 97.75 265 ALA B N 1
ATOM 4633 C CA . ALA B 1 265 ? -14.219 4.055 -8.195 1 97.75 265 ALA B CA 1
ATOM 4634 C C . ALA B 1 265 ? -15.602 4.512 -7.727 1 97.75 265 ALA B C 1
ATOM 4636 O O . ALA B 1 265 ? -16.609 3.932 -8.117 1 97.75 265 ALA B O 1
ATOM 4637 N N . ASN B 1 266 ? -15.539 5.539 -6.879 1 97.94 266 ASN B N 1
ATOM 4638 C CA . ASN B 1 266 ? -16.797 6.078 -6.387 1 97.94 266 ASN B CA 1
ATOM 4639 C C . ASN B 1 266 ? -17.734 6.461 -7.531 1 97.94 266 ASN B C 1
ATOM 4641 O O . ASN B 1 266 ? -17.281 7.016 -8.539 1 97.94 266 ASN B O 1
ATOM 4645 N N . ASP B 1 267 ? -18.984 6.258 -7.344 1 97.12 267 ASP B N 1
ATOM 4646 C CA . ASP B 1 267 ? -20 6.48 -8.375 1 97.12 267 ASP B CA 1
ATOM 4647 C C . ASP B 1 267 ? -20.016 7.945 -8.805 1 97.12 267 ASP B C 1
ATOM 4649 O O . ASP B 1 267 ? -20.391 8.258 -9.945 1 97.12 267 ASP B O 1
ATOM 4653 N N . ASP B 1 268 ? -19.578 8.844 -7.965 1 96.69 268 ASP B N 1
ATOM 4654 C CA . ASP B 1 268 ? -19.656 10.281 -8.234 1 96.69 268 ASP B CA 1
ATOM 4655 C C . ASP B 1 268 ? -18.422 10.773 -8.992 1 96.69 268 ASP B C 1
ATOM 4657 O O . ASP B 1 268 ? -18.391 11.914 -9.445 1 96.69 268 ASP B O 1
ATOM 4661 N N . ASN B 1 269 ? -17.438 9.914 -9.164 1 97.69 269 ASN B N 1
ATOM 4662 C CA . ASN B 1 269 ? -16.141 10.359 -9.672 1 97.69 269 ASN B CA 1
ATOM 4663 C C . ASN B 1 269 ? -16.266 10.945 -11.078 1 97.69 269 ASN B C 1
ATOM 4665 O O . ASN B 1 269 ? -15.602 11.93 -11.406 1 97.69 269 ASN B O 1
ATOM 4669 N N . GLU B 1 270 ? -17.109 10.289 -11.883 1 97.56 270 GLU B N 1
ATOM 4670 C CA . GLU B 1 270 ? -17.25 10.773 -13.25 1 97.56 270 GLU B CA 1
ATOM 4671 C C . GLU B 1 270 ? -17.828 12.188 -13.281 1 97.56 270 GLU B C 1
ATOM 4673 O O . GLU B 1 270 ? -17.297 13.055 -13.984 1 97.56 270 GLU B O 1
ATOM 4678 N N . ALA B 1 271 ? -18.875 12.406 -12.547 1 97.38 271 ALA B N 1
ATOM 4679 C CA . ALA B 1 271 ? -19.5 13.727 -12.484 1 97.38 271 ALA B CA 1
ATOM 4680 C C . ALA B 1 271 ? -18.562 14.75 -11.859 1 97.38 271 ALA B C 1
ATOM 4682 O O . ALA B 1 271 ? -18.484 15.891 -12.328 1 97.38 271 ALA B O 1
ATOM 4683 N N . PHE B 1 272 ? -17.875 14.383 -10.781 1 97.38 272 PHE B N 1
ATOM 4684 C CA . PHE B 1 272 ? -16.906 15.266 -10.133 1 97.38 272 PHE B CA 1
ATOM 4685 C C . PHE B 1 272 ? -15.812 15.68 -11.102 1 97.38 272 PHE B C 1
ATOM 4687 O O . PHE B 1 272 ? -15.453 16.859 -11.172 1 97.38 272 PHE B O 1
ATOM 4694 N N . ALA B 1 273 ? -15.297 14.656 -11.812 1 98.44 273 ALA B N 1
ATOM 4695 C CA . ALA B 1 273 ? -14.211 14.906 -12.758 1 98.44 273 ALA B CA 1
ATOM 4696 C C . ALA B 1 273 ? -14.656 15.883 -13.844 1 98.44 273 ALA B C 1
ATOM 4698 O O . ALA B 1 273 ? -13.953 16.844 -14.148 1 98.44 273 ALA B O 1
ATOM 4699 N N . ALA B 1 274 ? -15.789 15.656 -14.453 1 98.12 274 ALA B N 1
ATOM 4700 C CA . ALA B 1 274 ? -16.312 16.5 -15.523 1 98.12 274 ALA B CA 1
ATOM 4701 C C . ALA B 1 274 ? -16.594 17.922 -15.016 1 98.12 274 ALA B C 1
ATOM 4703 O O . ALA B 1 274 ? -16.219 18.906 -15.664 1 98.12 274 ALA B O 1
ATOM 4704 N N . GLY B 1 275 ? -17.172 18.031 -13.898 1 97.94 275 GLY B N 1
ATOM 4705 C CA . GLY B 1 275 ? -17.594 19.312 -13.359 1 97.94 275 GLY B CA 1
ATOM 4706 C C . GLY B 1 275 ? -16.422 20.172 -12.914 1 97.94 275 GLY B C 1
ATOM 4707 O O . GLY B 1 275 ? -16.469 21.406 -13.055 1 97.94 275 GLY B O 1
ATOM 4708 N N . ALA B 1 276 ? -15.398 19.562 -12.367 1 98.44 276 ALA B N 1
ATOM 4709 C CA . ALA B 1 276 ? -14.297 20.312 -11.773 1 98.44 276 ALA B CA 1
ATOM 4710 C C . ALA B 1 276 ? -13.055 20.25 -12.648 1 98.44 276 ALA B C 1
ATOM 4712 O O . ALA B 1 276 ? -12 20.781 -12.289 1 98.44 276 ALA B O 1
ATOM 4713 N N . GLY B 1 277 ? -13.117 19.578 -13.789 1 98.5 277 GLY B N 1
ATOM 4714 C CA . GLY B 1 277 ? -11.984 19.469 -14.695 1 98.5 277 GLY B CA 1
ATOM 4715 C C . GLY B 1 277 ? -10.883 18.562 -14.164 1 98.5 277 GLY B C 1
ATOM 4716 O O . GLY B 1 277 ? -9.695 18.859 -14.32 1 98.5 277 GLY B O 1
ATOM 4717 N N . LEU B 1 278 ? -11.25 17.484 -13.508 1 98.81 278 LEU B N 1
ATOM 4718 C CA . LEU B 1 278 ? -10.281 16.594 -12.898 1 98.81 278 LEU B CA 1
ATOM 4719 C C . LEU B 1 278 ? -9.992 15.398 -13.805 1 98.81 278 LEU B C 1
ATOM 4721 O O . LEU B 1 278 ? -10.883 14.922 -14.516 1 98.81 278 LEU B O 1
ATOM 4725 N N . ASN B 1 279 ? -8.766 14.859 -13.711 1 98.62 279 ASN B N 1
ATOM 4726 C CA . ASN B 1 279 ? -8.391 13.68 -14.477 1 98.62 279 ASN B CA 1
ATOM 4727 C C . ASN B 1 279 ? -8.812 12.398 -13.773 1 98.62 279 ASN B C 1
ATOM 4729 O O . ASN B 1 279 ? -8.734 12.297 -12.547 1 98.62 279 ASN B O 1
ATOM 4733 N N . ARG B 1 280 ? -9.25 11.469 -14.555 1 98.06 280 ARG B N 1
ATOM 4734 C CA . ARG B 1 280 ? -9.562 10.133 -14.062 1 98.06 280 ARG B CA 1
ATOM 4735 C C . ARG B 1 280 ? -8.57 9.109 -14.594 1 98.06 280 ARG B C 1
ATOM 4737 O O . ARG B 1 280 ? -8.07 9.234 -15.711 1 98.06 280 ARG B O 1
ATOM 4744 N N . ALA B 1 281 ? -8.266 8.141 -13.781 1 96.38 281 ALA B N 1
ATOM 4745 C CA . ALA B 1 281 ? -7.5 6.98 -14.227 1 96.38 281 ALA B CA 1
ATOM 4746 C C . ALA B 1 281 ? -8.367 6.023 -15.031 1 96.38 281 ALA B C 1
ATOM 4748 O O . ALA B 1 281 ? -9.602 6.102 -14.992 1 96.38 281 ALA B O 1
ATOM 4749 N N . PRO B 1 282 ? -7.734 5.094 -15.789 1 93.88 282 PRO B N 1
ATOM 4750 C CA . PRO B 1 282 ? -8.516 4.102 -16.531 1 93.88 282 PRO B CA 1
ATOM 4751 C C . PRO B 1 282 ? -9.438 3.279 -15.641 1 93.88 282 PRO B C 1
ATOM 4753 O O . PRO B 1 282 ? -10.508 2.85 -16.078 1 93.88 282 PRO B O 1
ATOM 4756 N N . SER B 1 283 ? -9.125 3.143 -14.43 1 95.62 283 SER B N 1
ATOM 4757 C CA . SER B 1 283 ? -9.898 2.354 -13.477 1 95.62 283 SER B CA 1
ATOM 4758 C C . SER B 1 283 ? -11.141 3.105 -13.016 1 95.62 283 SER B C 1
ATOM 4760 O O . SER B 1 283 ? -12.016 2.531 -12.359 1 95.62 283 SER B O 1
ATOM 4762 N N . GLY B 1 284 ? -11.219 4.379 -13.297 1 96.94 284 GLY B N 1
ATOM 4763 C CA . GLY B 1 284 ? -12.352 5.195 -12.891 1 96.94 284 GLY B CA 1
ATOM 4764 C C . GLY B 1 284 ? -12.07 6.039 -11.664 1 96.94 284 GLY B C 1
ATOM 4765 O O . GLY B 1 284 ? -12.805 6.984 -11.375 1 96.94 284 GLY B O 1
ATOM 4766 N N . PHE B 1 285 ? -11.023 5.738 -10.945 1 98.38 285 PHE B N 1
ATOM 4767 C CA . PHE B 1 285 ? -10.609 6.566 -9.82 1 98.38 285 PHE B CA 1
ATOM 4768 C C . PHE B 1 285 ? -10.07 7.906 -10.305 1 98.38 285 PHE B C 1
ATOM 4770 O O . PHE B 1 285 ? -9.719 8.055 -11.477 1 98.38 285 PHE B O 1
ATOM 4777 N N . LEU B 1 286 ? -10.078 8.914 -9.406 1 98.62 286 LEU B N 1
ATOM 4778 C CA . LEU B 1 286 ? -9.461 10.18 -9.789 1 98.62 286 LEU B CA 1
ATOM 4779 C C . LEU B 1 286 ? -7.938 10.062 -9.797 1 98.62 286 LEU B C 1
ATOM 4781 O O . LEU B 1 286 ? -7.355 9.391 -8.938 1 98.62 286 LEU B O 1
ATOM 4785 N N . ALA B 1 287 ? -7.34 10.656 -10.789 1 98.25 287 ALA B N 1
ATOM 4786 C CA . ALA B 1 287 ? -5.895 10.57 -10.961 1 98.25 287 ALA B CA 1
ATOM 4787 C C . ALA B 1 287 ? -5.18 11.703 -10.227 1 98.25 287 ALA B C 1
ATOM 4789 O O . ALA B 1 287 ? -5.457 12.883 -10.477 1 98.25 287 ALA B O 1
ATOM 4790 N N . PRO B 1 288 ? -4.281 11.398 -9.305 1 98.19 288 PRO B N 1
ATOM 4791 C CA . PRO B 1 288 ? -3.455 12.461 -8.734 1 98.19 288 PRO B CA 1
ATOM 4792 C C . PRO B 1 288 ? -2.549 13.133 -9.766 1 98.19 288 PRO B C 1
ATOM 4794 O O . PRO B 1 288 ? -2.385 12.617 -10.875 1 98.19 288 PRO B O 1
ATOM 4797 N N . ARG B 1 289 ? -2.012 14.273 -9.383 1 97.69 289 ARG B N 1
ATOM 4798 C CA . ARG B 1 289 ? -1.113 15.016 -10.258 1 97.69 289 ARG B CA 1
ATOM 4799 C C . ARG B 1 289 ? 0.072 14.156 -10.688 1 97.69 289 ARG B C 1
ATOM 4801 O O . ARG B 1 289 ? 0.479 14.18 -11.844 1 97.69 289 ARG B O 1
ATOM 4808 N N . ASP B 1 290 ? 0.634 13.469 -9.75 1 94.38 290 ASP B N 1
ATOM 4809 C CA . ASP B 1 290 ? 1.599 12.398 -9.992 1 94.38 290 ASP B CA 1
ATOM 4810 C C . ASP B 1 290 ? 1.646 11.43 -8.812 1 94.38 290 ASP B C 1
ATOM 4812 O O . ASP B 1 290 ? 1.067 11.695 -7.758 1 94.38 290 ASP B O 1
ATOM 4816 N N . MET B 1 291 ? 2.352 10.352 -8.938 1 92.62 291 MET B N 1
ATOM 4817 C CA . MET B 1 291 ? 2.287 9.258 -7.977 1 92.62 291 MET B CA 1
ATOM 4818 C C . MET B 1 291 ? 3.277 9.469 -6.84 1 92.62 291 MET B C 1
ATOM 4820 O O . MET B 1 291 ? 3.256 8.742 -5.844 1 92.62 291 MET B O 1
ATOM 4824 N N . PHE B 1 292 ? 4.121 10.508 -6.918 1 95.31 292 PHE B N 1
ATOM 4825 C CA . PHE B 1 292 ? 5.211 10.688 -5.969 1 95.31 292 PHE B CA 1
ATOM 4826 C C . PHE B 1 292 ? 5.094 12.023 -5.25 1 95.31 292 PHE B C 1
ATOM 4828 O O . PHE B 1 292 ? 4.266 12.18 -4.352 1 95.31 292 PHE B O 1
ATOM 4835 N N . LEU B 1 293 ? 5.469 13.125 -5.754 1 95.25 293 LEU B N 1
ATOM 4836 C CA . LEU B 1 293 ? 5.504 14.406 -5.066 1 95.25 293 LEU B CA 1
ATOM 4837 C C . LEU B 1 293 ? 4.148 15.102 -5.145 1 95.25 293 LEU B C 1
ATOM 4839 O O . LEU B 1 293 ? 3.918 16.109 -4.461 1 95.25 293 LEU B O 1
ATOM 4843 N N . GLY B 1 294 ? 3.186 14.609 -5.926 1 97.12 294 GLY B N 1
ATOM 4844 C CA . GLY B 1 294 ? 1.854 15.172 -6.078 1 97.12 294 GLY B CA 1
ATOM 4845 C C . GLY B 1 294 ? 0.747 14.156 -5.891 1 97.12 294 GLY B C 1
ATOM 4846 O O . GLY B 1 294 ? -0.283 14.219 -6.566 1 97.12 294 GLY B O 1
ATOM 4847 N N . ASN B 1 295 ? 0.965 13.203 -4.977 1 97 295 ASN B N 1
ATOM 4848 C CA . ASN B 1 295 ? 0.05 12.062 -4.918 1 97 295 ASN B CA 1
ATOM 4849 C C . ASN B 1 295 ? -1.225 12.414 -4.152 1 97 295 ASN B C 1
ATOM 4851 O O . ASN B 1 295 ? -2.188 11.641 -4.16 1 97 295 ASN B O 1
ATOM 4855 N N . VAL B 1 296 ? -1.266 13.648 -3.494 1 98.75 296 VAL B N 1
ATOM 4856 C CA . VAL B 1 296 ? -2.5 14.086 -2.852 1 98.75 296 VAL B CA 1
ATOM 4857 C C . VAL B 1 296 ? -3.027 15.344 -3.547 1 98.75 296 VAL B C 1
ATOM 4859 O O . VAL B 1 296 ? -3.914 16.016 -3.025 1 98.75 296 VAL B O 1
ATOM 4862 N N . LYS B 1 297 ? -2.453 15.711 -4.668 1 98.81 297 LYS B N 1
ATOM 4863 C CA . LYS B 1 297 ? -2.855 16.859 -5.465 1 98.81 297 LYS B CA 1
ATOM 4864 C C . LYS B 1 297 ? -3.576 16.438 -6.738 1 98.81 297 LYS B C 1
ATOM 4866 O O . LYS B 1 297 ? -3.24 15.406 -7.328 1 98.81 297 LYS B O 1
ATOM 4871 N N . SER B 1 298 ? -4.543 17.219 -7.152 1 98.81 298 SER B N 1
ATOM 4872 C CA . SER B 1 298 ? -5.164 17.016 -8.461 1 98.81 298 SER B CA 1
ATOM 4873 C C . SER B 1 298 ? -4.434 17.812 -9.539 1 98.81 298 SER B C 1
ATOM 4875 O O . SER B 1 298 ? -3.43 18.469 -9.266 1 98.81 298 SER B O 1
ATOM 4877 N N . ASN B 1 299 ? -4.934 17.625 -10.766 1 98.62 299 ASN B N 1
ATOM 4878 C CA . ASN B 1 299 ? -4.414 18.422 -11.883 1 98.62 299 ASN B CA 1
ATOM 4879 C C . ASN B 1 299 ? -4.902 19.859 -11.812 1 98.62 299 ASN B C 1
ATOM 4881 O O . ASN B 1 299 ? -4.426 20.719 -12.562 1 98.62 299 ASN B O 1
ATOM 4885 N N . VAL B 1 300 ? -5.883 20.203 -10.93 1 98.75 300 VAL B N 1
ATOM 4886 C CA . VAL B 1 300 ? -6.395 21.547 -10.734 1 98.75 300 VAL B CA 1
ATOM 4887 C C . VAL B 1 300 ? -5.863 22.125 -9.414 1 98.75 300 VAL B C 1
ATOM 4889 O O . VAL B 1 300 ? -6.172 21.609 -8.344 1 98.75 300 VAL B O 1
ATOM 4892 N N . ASP B 1 301 ? -5.113 23.219 -9.508 1 98.12 301 ASP B N 1
ATOM 4893 C CA . ASP B 1 301 ? -4.578 23.828 -8.305 1 98.12 301 ASP B CA 1
ATOM 4894 C C . ASP B 1 301 ? -5.699 24.203 -7.336 1 98.12 301 ASP B C 1
ATOM 4896 O O . ASP B 1 301 ? -6.711 24.781 -7.746 1 98.12 301 ASP B O 1
ATOM 4900 N N . GLY B 1 302 ? -5.516 23.797 -6.082 1 98.69 302 GLY B N 1
ATOM 4901 C CA . GLY B 1 302 ? -6.504 24.141 -5.07 1 98.69 302 GLY B CA 1
ATOM 4902 C C . GLY B 1 302 ? -7.461 23 -4.77 1 98.69 302 GLY B C 1
ATOM 4903 O O . GLY B 1 302 ? -8.289 23.109 -3.867 1 98.69 302 GLY B O 1
ATOM 4904 N N . ILE B 1 303 ? -7.375 21.922 -5.559 1 98.94 303 ILE B N 1
ATOM 4905 C CA . ILE B 1 303 ? -8.172 20.719 -5.297 1 98.94 303 ILE B CA 1
ATOM 4906 C C . ILE B 1 303 ? -7.258 19.562 -4.938 1 98.94 303 ILE B C 1
ATOM 4908 O O . ILE B 1 303 ? -6.355 19.203 -5.703 1 98.94 303 ILE B O 1
ATOM 4912 N N . PHE B 1 304 ? -7.52 18.906 -3.801 1 98.94 304 PHE B N 1
ATOM 4913 C CA . PHE B 1 304 ? -6.66 17.875 -3.254 1 98.94 304 PHE B CA 1
ATOM 4914 C C . PHE B 1 304 ? -7.453 16.594 -3.018 1 98.94 304 PHE B C 1
ATOM 4916 O O . PHE B 1 304 ? -8.688 16.594 -3.033 1 98.94 304 PHE B O 1
ATOM 4923 N N . TYR B 1 305 ? -6.734 15.492 -2.91 1 98.94 305 TYR B N 1
ATOM 4924 C CA . TYR B 1 305 ? -7.34 14.18 -2.734 1 98.94 305 TYR B CA 1
ATOM 4925 C C . TYR B 1 305 ? -6.883 13.539 -1.43 1 98.94 305 TYR B C 1
ATOM 4927 O O . TYR B 1 305 ? -5.746 13.734 -0.996 1 98.94 305 TYR B O 1
ATOM 4935 N N . ALA B 1 306 ? -7.73 12.734 -0.823 1 98.81 306 ALA B N 1
ATOM 4936 C CA . ALA B 1 306 ? -7.348 11.922 0.325 1 98.81 306 ALA B CA 1
ATOM 4937 C C . ALA B 1 306 ? -8.125 10.602 0.34 1 98.81 306 ALA B C 1
ATOM 4939 O O . ALA B 1 306 ? -9.336 10.586 0.12 1 98.81 306 ALA B O 1
ATOM 4940 N N . GLY B 1 307 ? -7.367 9.539 0.592 1 98.44 307 GLY B N 1
ATOM 4941 C CA . GLY B 1 307 ? -7.988 8.234 0.767 1 98.44 307 GLY B CA 1
ATOM 4942 C C . GLY B 1 307 ? -8.273 7.531 -0.545 1 98.44 307 GLY B C 1
ATOM 4943 O O . GLY B 1 307 ? -7.488 7.629 -1.491 1 98.44 307 GLY B O 1
ATOM 4944 N N . THR B 1 308 ? -9.375 6.793 -0.613 1 98.62 308 THR B N 1
ATOM 4945 C CA . THR B 1 308 ? -9.609 5.809 -1.665 1 98.62 308 THR B CA 1
ATOM 4946 C C . THR B 1 308 ? -10.234 6.473 -2.891 1 98.62 308 THR B C 1
ATOM 4948 O O . THR B 1 308 ? -10.641 5.789 -3.834 1 98.62 308 THR B O 1
ATOM 4951 N N . ILE B 1 309 ? -10.281 7.777 -2.902 1 98.56 309 ILE B N 1
ATOM 4952 C CA . ILE B 1 309 ? -10.797 8.484 -4.07 1 98.56 309 ILE B CA 1
ATOM 4953 C C . ILE B 1 309 ? -9.875 8.242 -5.266 1 98.56 309 ILE B C 1
ATOM 4955 O O . ILE B 1 309 ? -10.32 8.258 -6.414 1 98.56 309 ILE B O 1
ATOM 4959 N N . THR B 1 310 ? -8.602 7.934 -5 1 98.31 310 THR B N 1
ATOM 4960 C CA . THR B 1 310 ? -7.629 7.852 -6.082 1 98.31 310 THR B CA 1
ATOM 4961 C C . THR B 1 310 ? -7.266 6.398 -6.375 1 98.31 310 THR B C 1
ATOM 4963 O O . THR B 1 310 ? -6.668 6.102 -7.41 1 98.31 310 THR B O 1
ATOM 4966 N N . ALA B 1 311 ? -7.551 5.449 -5.508 1 98 311 ALA B N 1
ATOM 4967 C CA . ALA B 1 311 ? -7.25 4.027 -5.645 1 98 311 ALA B CA 1
ATOM 4968 C C . ALA B 1 311 ? -7.676 3.25 -4.402 1 98 311 ALA B C 1
ATOM 4970 O O . ALA B 1 311 ? -7.961 3.844 -3.359 1 98 311 ALA B O 1
ATOM 4971 N N . PRO B 1 312 ? -7.758 1.908 -4.484 1 98 312 PRO B N 1
ATOM 4972 C CA . PRO B 1 312 ? -7.934 1.13 -3.254 1 98 312 PRO B CA 1
ATOM 4973 C C . PRO B 1 312 ? -6.773 1.308 -2.275 1 98 312 PRO B C 1
ATOM 4975 O O . PRO B 1 312 ? -5.609 1.321 -2.686 1 98 312 PRO B O 1
ATOM 4978 N N . LYS B 1 313 ? -7.066 1.582 -1.051 1 97.19 313 LYS B N 1
ATOM 4979 C CA . LYS B 1 313 ? -6.09 1.784 0.015 1 97.19 313 LYS B CA 1
ATOM 4980 C C . LYS B 1 313 ? -6.594 1.215 1.338 1 97.19 313 LYS B C 1
ATOM 4982 O O . LYS B 1 313 ? -7.801 1.043 1.526 1 97.19 313 LYS B O 1
ATOM 4987 N N . ASN B 1 314 ? -5.621 0.869 2.205 1 96.44 314 ASN B N 1
ATOM 4988 C CA . ASN B 1 314 ? -6.039 0.492 3.551 1 96.44 314 ASN B CA 1
ATOM 4989 C C . ASN B 1 314 ? -6.211 1.714 4.445 1 96.44 314 ASN B C 1
ATOM 4991 O O . ASN B 1 314 ? -6.016 2.848 4.004 1 96.44 314 ASN B O 1
ATOM 4995 N N . ILE B 1 315 ? -6.617 1.485 5.672 1 97.5 315 ILE B N 1
ATOM 4996 C CA . ILE B 1 315 ? -6.996 2.551 6.59 1 97.5 315 ILE B CA 1
ATOM 4997 C C . ILE B 1 315 ? -5.773 3.4 6.93 1 97.5 315 ILE B C 1
ATOM 4999 O O . ILE B 1 315 ? -5.836 4.633 6.895 1 97.5 315 ILE B O 1
ATOM 5003 N N . GLY B 1 316 ? -4.609 2.74 7.25 1 96.81 316 GLY B N 1
ATOM 5004 C CA . GLY B 1 316 ? -3.402 3.475 7.59 1 96.81 316 GLY B CA 1
ATOM 5005 C C . GLY B 1 316 ? -2.934 4.398 6.48 1 96.81 316 GLY B C 1
ATOM 5006 O O . GLY B 1 316 ? -2.582 5.555 6.738 1 96.81 316 GLY B O 1
ATOM 5007 N N . GLU B 1 317 ? -2.959 3.934 5.258 1 97.06 317 GLU B N 1
ATOM 5008 C CA . GLU B 1 317 ? -2.598 4.746 4.098 1 97.06 317 GLU B CA 1
ATOM 5009 C C . GLU B 1 317 ? -3.543 5.934 3.939 1 97.06 317 GLU B C 1
ATOM 5011 O O . GLU B 1 317 ? -3.105 7.043 3.633 1 97.06 317 GLU B O 1
ATOM 5016 N N . SER B 1 318 ? -4.828 5.676 4.129 1 98.38 318 SER B N 1
ATOM 5017 C CA . SER B 1 318 ? -5.844 6.711 3.982 1 98.38 318 SER B CA 1
ATOM 5018 C C . SER B 1 318 ? -5.656 7.82 5.016 1 98.38 318 SER B C 1
ATOM 5020 O O . SER B 1 318 ? -5.801 9 4.699 1 98.38 318 SER B O 1
ATOM 5022 N N . LEU B 1 319 ? -5.332 7.434 6.219 1 98.44 319 LEU B N 1
ATOM 5023 C CA . LEU B 1 319 ? -5.105 8.398 7.285 1 98.44 319 LEU B CA 1
ATOM 5024 C C . LEU B 1 319 ? -3.873 9.25 6.996 1 98.44 319 LEU B C 1
ATOM 5026 O O . LEU B 1 319 ? -3.916 10.477 7.117 1 98.44 319 LEU B O 1
ATOM 5030 N N . ASN B 1 320 ? -2.803 8.602 6.582 1 98.5 320 ASN B N 1
ATOM 5031 C CA . ASN B 1 320 ? -1.587 9.344 6.262 1 98.5 320 ASN B CA 1
ATOM 5032 C C . ASN B 1 320 ? -1.805 10.297 5.09 1 98.5 320 ASN B C 1
ATOM 5034 O O . ASN B 1 320 ? -1.279 11.406 5.086 1 98.5 320 ASN B O 1
ATOM 5038 N N . GLU B 1 321 ? -2.572 9.867 4.117 1 98.5 321 GLU B N 1
ATOM 5039 C CA . GLU B 1 321 ? -2.883 10.75 3 1 98.5 321 GLU B CA 1
ATOM 5040 C C . GLU B 1 321 ? -3.732 11.93 3.453 1 98.5 321 GLU B C 1
ATOM 5042 O O . GLU B 1 321 ? -3.604 13.039 2.918 1 98.5 321 GLU B O 1
ATOM 5047 N N . GLY B 1 322 ? -4.637 11.648 4.414 1 98.81 322 GLY B N 1
ATOM 5048 C CA . GLY B 1 322 ? -5.387 12.758 4.98 1 98.81 322 GLY B CA 1
ATOM 5049 C C . GLY B 1 322 ? -4.5 13.836 5.57 1 98.81 322 GLY B C 1
ATOM 5050 O O . GLY B 1 322 ? -4.75 15.023 5.371 1 98.81 322 GLY B O 1
ATOM 5051 N N . ILE B 1 323 ? -3.479 13.43 6.25 1 98.69 323 ILE B N 1
ATOM 5052 C CA . ILE B 1 323 ? -2.527 14.359 6.836 1 98.69 323 ILE B CA 1
ATOM 5053 C C . ILE B 1 323 ? -1.78 15.102 5.73 1 98.69 323 ILE B C 1
ATOM 5055 O O . ILE B 1 323 ? -1.651 16.328 5.777 1 98.69 323 ILE B O 1
ATOM 5059 N N . ALA B 1 324 ? -1.359 14.391 4.711 1 98.75 324 ALA B N 1
ATOM 5060 C CA . ALA B 1 324 ? -0.619 14.984 3.6 1 98.75 324 ALA B CA 1
ATOM 5061 C C . ALA B 1 324 ? -1.487 15.969 2.822 1 98.75 324 ALA B C 1
ATOM 5063 O O . ALA B 1 324 ? -1.022 17.047 2.43 1 98.75 324 ALA B O 1
ATOM 5064 N N . ALA B 1 325 ? -2.734 15.578 2.633 1 98.88 325 ALA B N 1
ATOM 5065 C CA . ALA B 1 325 ? -3.664 16.453 1.918 1 98.88 325 ALA B CA 1
ATOM 5066 C C . ALA B 1 325 ? -3.914 17.734 2.695 1 98.88 325 ALA B C 1
ATOM 5068 O O . ALA B 1 325 ? -3.982 18.828 2.107 1 98.88 325 ALA B O 1
ATOM 5069 N N . ALA B 1 326 ? -4.086 17.594 3.996 1 98.75 326 ALA B N 1
ATOM 5070 C CA . ALA B 1 326 ? -4.281 18.766 4.848 1 98.75 326 ALA B CA 1
ATOM 5071 C C . ALA B 1 326 ? -3.098 19.719 4.734 1 98.75 326 ALA B C 1
ATOM 5073 O O . ALA B 1 326 ? -3.285 20.938 4.609 1 98.75 326 ALA B O 1
ATOM 5074 N N . ASP B 1 327 ? -1.933 19.188 4.758 1 97.69 327 ASP B N 1
ATOM 5075 C CA . ASP B 1 327 ? -0.723 20 4.66 1 97.69 327 ASP B CA 1
ATOM 5076 C C . ASP B 1 327 ? -0.659 20.734 3.326 1 97.69 327 ASP B C 1
ATOM 5078 O O . ASP B 1 327 ? -0.337 21.922 3.281 1 97.69 327 ASP B O 1
ATOM 5082 N N . ALA B 1 328 ? -0.953 20 2.277 1 98.25 328 ALA B N 1
ATOM 5083 C CA . ALA B 1 328 ? -0.929 20.594 0.945 1 98.25 328 ALA B CA 1
ATOM 5084 C C . ALA B 1 328 ? -1.975 21.703 0.822 1 98.25 328 ALA B C 1
ATOM 5086 O O . ALA B 1 328 ? -1.692 22.766 0.282 1 98.25 328 ALA B O 1
ATOM 5087 N N . ALA B 1 329 ? -3.145 21.422 1.315 1 98.69 329 ALA B N 1
ATOM 5088 C CA . ALA B 1 329 ? -4.23 22.406 1.249 1 98.69 329 ALA B CA 1
ATOM 5089 C C . ALA B 1 329 ? -3.912 23.641 2.092 1 98.69 329 ALA B C 1
ATOM 5091 O O . ALA B 1 329 ? -4.148 24.766 1.662 1 98.69 329 ALA B O 1
ATOM 5092 N N . ALA B 1 330 ? -3.404 23.422 3.289 1 97.94 330 ALA B N 1
ATOM 5093 C CA . ALA B 1 330 ? -3.051 24.531 4.168 1 97.94 330 ALA B CA 1
ATOM 5094 C C . ALA B 1 330 ? -2.002 25.422 3.52 1 97.94 330 ALA B C 1
ATOM 5096 O O . ALA B 1 330 ? -2.115 26.656 3.564 1 97.94 330 ALA B O 1
ATOM 5097 N N . LYS B 1 331 ? -1.013 24.828 2.949 1 96.31 331 LYS B N 1
ATOM 5098 C CA . LYS B 1 331 ? 0.033 25.594 2.268 1 96.31 331 LYS B CA 1
ATOM 5099 C C . LYS B 1 331 ? -0.545 26.406 1.117 1 96.31 331 LYS B C 1
ATOM 5101 O O . LYS B 1 331 ? -0.132 27.547 0.893 1 96.31 331 LYS B O 1
ATOM 5106 N N . TYR B 1 332 ? -1.45 25.797 0.406 1 97.81 332 TYR B N 1
ATOM 5107 C CA . TYR B 1 332 ? -2.074 26.453 -0.737 1 97.81 332 TYR B CA 1
ATOM 5108 C C . TYR B 1 332 ? -2.848 27.688 -0.299 1 97.81 332 TYR B C 1
ATOM 5110 O O . TYR B 1 332 ? -2.754 28.75 -0.93 1 97.81 332 TYR B O 1
ATOM 5118 N N . VAL B 1 333 ? -3.627 27.578 0.798 1 97.62 333 VAL B N 1
ATOM 5119 C CA . VAL B 1 333 ? -4.535 28.672 1.153 1 97.62 333 VAL B CA 1
ATOM 5120 C C . VAL B 1 333 ? -3.781 29.734 1.939 1 97.62 333 VAL B C 1
ATOM 5122 O O . VAL B 1 333 ? -4.266 30.859 2.098 1 97.62 333 VAL B O 1
ATOM 5125 N N . GLU B 1 334 ? -2.605 29.453 2.477 1 91.88 334 GLU B N 1
ATOM 5126 C CA . GLU B 1 334 ? -1.789 30.422 3.189 1 91.88 334 GLU B CA 1
ATOM 5127 C C . GLU B 1 334 ? -0.831 31.141 2.242 1 91.88 334 GLU B C 1
ATOM 5129 O O . GLU B 1 334 ? -0.233 32.156 2.605 1 91.88 334 GLU B O 1
ATOM 5134 N N . ALA B 1 335 ? -0.587 30.672 1.148 1 80.19 335 ALA B N 1
ATOM 5135 C CA . ALA B 1 335 ? 0.281 31.312 0.162 1 80.19 335 ALA B CA 1
ATOM 5136 C C . ALA B 1 335 ? -0.4 32.531 -0.47 1 80.19 335 ALA B C 1
ATOM 5138 O O . ALA B 1 335 ? -1.63 32.594 -0.543 1 80.19 335 ALA B O 1
#

Foldseek 3Di:
DAAEEEEEAQALLSLLLCLLLLVVRHAYEYEELAQDGHPPLVLAQADPDVRHGSVVSRVVSVVSSVVSVHHYHYNWAWQEDALAWTATPVGDIGGGNFYEYAHAWDWDDLVVVPQAQVVNAQQEAALSRLSNCVVVVQDDGSVSHHWQEEEEEPQRLDCDVVVLHNHHLQCLLLSRLVVQVVSCVVPVNHAYEYEAQDRDQPDVCSVVSVVCSCPVSVHYYAHWDWRGWDADPVRWIWTWIARPVVRDIDIDTTRHYYYRIGTAAHPCLVVHCVRHVWDADSRGATDFPDVPPGRQHTPHPRYGYAAPSRHNDDSVRRSVSSSVRSVSNSVSSVD/DAAEEEEEAQALLSLLLCLLLLVVRHAYEYEELAQDGHPPLVLAQADPDVRHGSVVSRVVSVVSSVVSVHHYHYNWAWQEDALAWTATPVGDIDGGNFYEYAHAWDWDDLVVVPQAQVVRAQQEAALSRLSNCVVVVQDDGSVSHHWQEEEEEPQRLDCDVVVLHNHHLLCLLLSRLVVQVVSCVVPVNHAYEYEAQDRDQPDVCSVVSVVCSCPVSVHYYAHWDWRGWDADPVRWIWTWIARPVVRDIDIDTTRHYYYRIGTAAHPCLVVHCVRHVWDADSRSATDFPDVPPGRQHTPHPRYGYAAPSRHNDDSVRRSVSSSVRSVSNSVSSVD

InterPro domains:
  IPR023753 FAD/NAD(P)-binding domain [PF07992] (4-115)
  IPR036188 FAD/NAD(P)-binding domain superfamily [G3DSA:3.50.50.60] (163-335)
  IPR036188 FAD/NAD(P)-binding domain superfamily [SSF51905] (1-332)
  IPR039650 H(2):CoB-CoM heterodisulfide,ferredoxin reductase subunit A-like [PTHR43498] (56-332)

Sequence (670 aa):
MKKRVIIIGGGVAGMQTALRLAEQGVSPVIIEKEAELGGKLRGWHVLFPSFTPAQEVLTELRRRVNESGIEVMTSTEVAGFTKESVTLADGRTLPCDSVVVASGFTLFDASIKEEYGYGIYDNVFTTADIERMLNEGRVAKADGSRPRRIAFLHCVGSRDEKVCQQHCSKVCCITGVKQAMEMKQLFPEADVFNFYMDIRMFGPGYEEMYREAQQRYNIHFLRGRISEASPTIDGRVQIKAEDTLTGRPLRMSVDMLVLIVGMRANDDNEAFAAGAGLNRAPSGFLAPRDMFLGNVKSNVDGIFYAGTITAPKNIGESLNEGIAAADAAAKYVEAMKKRVIIIGGGVAGMQTALRLAEQGVSPVIIEKEAELGGKLRGWHVLFPSFTPAQEVLTELRRRVNESGIEVMTSTEVAGFTKESVTLADGRTLPCDSVVVASGFTLFDASIKEEYGYGIYDNVFTTADIERMLNEGRVAKADGSRPRRIAFLHCVGSRDEKVCQQHCSKVCCITGVKQAMEMKQLFPEADVFNFYMDIRMFGPGYEEMYREAQQRYNIHFLRGRISEASPTIDGRVQIKAEDTLTGRPLRMSVDMLVLIVGMRANDDNEAFAAGAGLNRAPSGFLAPRDMFLGNVKSNVDGIFYAGTITAPKNIGESLNEGIAAADAAAKYVEA